Protein AF-0000000074572693 (afdb_homodimer)

Solvent-accessible surface area (backbone atoms only — not comparable to full-atom values): 32765 Å² total; per-residue (Å²): 139,92,77,89,74,85,81,82,82,84,83,79,82,82,81,86,80,88,86,82,85,77,91,84,86,76,85,75,64,89,72,71,73,84,86,83,70,88,78,86,81,87,81,85,82,76,79,76,82,86,74,86,73,78,78,75,75,71,76,77,73,72,67,69,66,72,74,78,80,75,71,59,49,47,59,49,50,49,62,77,44,41,67,58,55,56,52,45,55,68,30,65,36,53,46,24,43,51,68,64,66,49,43,40,68,38,50,36,41,42,51,53,49,50,50,38,50,44,50,56,51,29,54,52,27,46,54,47,32,70,38,88,61,95,58,18,66,59,30,38,55,52,22,54,39,38,46,54,48,39,51,49,52,27,59,67,56,35,32,75,57,53,83,25,57,47,70,53,69,46,52,48,52,44,53,49,51,51,50,47,37,60,74,75,42,63,70,68,50,42,55,39,40,51,45,36,58,16,52,46,47,21,50,47,32,65,68,48,76,61,52,88,84,39,65,55,30,63,62,32,64,30,24,48,67,30,67,37,59,80,71,39,35,68,53,42,37,69,76,43,78,49,72,67,50,46,53,52,40,42,54,41,30,50,53,41,42,50,35,51,38,43,40,46,49,55,40,49,64,55,75,67,80,72,78,50,67,35,57,70,139,86,80,77,87,78,87,88,79,86,84,85,82,80,81,83,76,85,80,79,80,69,85,77,76,94,81,71,77,76,69,59,70,70,68,71,82,85,77,85,79,79,88,78,85,70,80,78,76,79,76,75,72,73,77,73,75,75,71,76,78,73,64,69,67,71,74,78,78,74,70,58,48,46,59,48,50,48,63,76,44,43,67,59,55,55,52,42,56,67,31,66,38,53,46,23,43,49,70,64,66,49,43,41,67,40,51,36,42,43,51,53,49,50,51,38,48,43,50,55,52,30,53,52,28,46,55,46,31,70,40,88,60,95,58,18,67,59,29,40,53,50,21,55,38,39,46,53,48,40,53,49,53,28,58,67,58,35,32,75,58,53,82,24,56,46,71,51,69,48,53,47,51,44,51,49,51,53,50,48,36,61,72,74,42,62,70,69,51,42,56,39,40,51,44,35,59,15,50,47,47,21,52,47,31,64,68,47,76,62,52,89,84,39,64,54,30,63,62,32,66,27,24,50,67,32,64,36,60,80,70,39,34,68,54,41,36,69,74,42,77,49,71,67,52,46,53,52,39,42,53,41,30,50,52,40,42,49,35,51,37,42,39,47,49,53,40,50,64,56,74,68,77,73,79,48,67,36,56,70

InterPro domains:
  IPR016084 Haem oxygenase-like, multi-helical [G3DSA:1.20.910.10] (58-272)
  IPR016084 Haem oxygenase-like, multi-helical [SSF48613] (64-267)
  IPR050967 Thiamine Salvage Pathway TenA [PTHR43198] (64-267)

pLDDT: mean 76.75, std 31.85, range [15.77, 98.91]

Organism: Oryzias latipes (NCBI:txid8090)

Nearest PDB structures (foldseek):
  2a2m-assembly1_A  TM=8.895E-01  e=6.211E-09  Bacteroides thetaiotaomicron VPI-5482
  9fvs-assembly1_A  TM=6.869E-01  e=1.652E-04  Corynebacterium diphtheriae
  9fw4-assembly1_A  TM=6.778E-01  e=2.278E-04  Corynebacterium diphtheriae
  5uc9-assembly2_B  TM=6.889E-01  e=5.447E-04  Homo sapiens
  1wnv-assembly2_B  TM=7.073E-01  e=8.233E-04  Corynebacterium diphtheriae

Radius of gyration: 41.07 Å; Cα contacts (8 Å, |Δi|>4): 512; chains: 2; bounding box: 76×186×116 Å

Foldseek 3Di:
DDDDDDDDDDPCPDPPDDDPDDDDDDDPPPPDDDDDDDDDDDDDDDDDDDDDPPPPPDPPPPPPPPPPPLDFLLVVLCVVCVVLLVVLLPAPLNVCLLVLNHDVVLVVLLLLQVLLLLQLVLVLLVVLCPDDDPCNVLSVVVNVVSVVVSVVSCVVVVHPGSVVPDHDPLSVVLSVLLVCCSPPHDVVLNVLLVSLVLVSQLVSLVPRDDDPVRPCNVSSVVRNPRPCCVSDRVPCSVPQDDPVSSVVSSVSNNVNNVSVSVSSNVSRVPPVPDDPPPPD/DDDDDDDDDDDDPDPPDDCPVPDDPPPDDPVPPPPDDDDDDDDDDDDDPDCPVPPPPPDDPVPVPPPPPLDFLLVVLCVVCVVLLVVLLPAPLNVCLLVLNHDVVLVVLLLLQVLLLLQLVLVLLVVLCPDDDPCNVLSVVVNVVSVVVSVVSCVVVVHPGSVVPDHDPLSVVLSVLLVCCSPPHDVVLNVLLVLLVLVSQLVSLVPRDDDPVRPCNVSSVVRNPRPSCVSDRVPCSVPQDDPVSSVVSSVSNNVNNVSVSVSSNVSRPPPVPDDPPPPD

Structure (mmCIF, N/CA/C/O backbone):
data_AF-0000000074572693-model_v1
#
loop_
_entity.id
_entity.type
_entity.pdbx_description
1 polymer 'Thiaminase-2/PQQC domain-containing protein'
#
loop_
_atom_site.group_PDB
_atom_site.id
_atom_site.type_symbol
_atom_site.label_atom_id
_atom_site.label_alt_id
_atom_site.label_comp_id
_atom_site.label_asym_id
_atom_site.label_entity_id
_atom_site.label_seq_id
_atom_site.pdbx_PDB_ins_code
_atom_site.Cartn_x
_atom_site.Cartn_y
_atom_site.Cartn_z
_atom_site.occupancy
_atom_site.B_iso_or_equiv
_atom_site.auth_seq_id
_atom_site.auth_comp_id
_atom_site.auth_asym_id
_atom_site.auth_atom_id
_atom_site.pdbx_PDB_model_num
ATOM 1 N N . MET A 1 1 ? 17.052 -5.559 -67.498 1 19.87 1 MET A N 1
ATOM 2 C CA . MET A 1 1 ? 17.514 -4.181 -67.643 1 19.87 1 MET A CA 1
ATOM 3 C C . MET A 1 1 ? 17.9 -3.593 -66.29 1 19.87 1 MET A C 1
ATOM 5 O O . MET A 1 1 ? 17.218 -3.822 -65.29 1 19.87 1 MET A O 1
ATOM 9 N N . ALA A 1 2 ? 19.01 -2.764 -66.036 1 23.49 2 ALA A N 1
ATOM 10 C CA . ALA A 1 2 ? 20.087 -2.49 -65.089 1 23.49 2 ALA A CA 1
ATOM 11 C C . ALA A 1 2 ? 19.579 -1.682 -63.899 1 23.49 2 ALA A C 1
ATOM 13 O O . ALA A 1 2 ? 18.458 -1.167 -63.924 1 23.49 2 ALA A O 1
ATOM 14 N N . TRP A 1 3 ? 20.371 -0.604 -63.33 1 21.43 3 TRP A N 1
ATOM 15 C CA . TRP A 1 3 ? 21.227 -0.203 -62.219 1 21.43 3 TRP A CA 1
ATOM 16 C C . TRP A 1 3 ? 20.626 0.979 -61.467 1 21.43 3 TRP A C 1
ATOM 18 O O . TRP A 1 3 ? 21.193 1.446 -60.476 1 21.43 3 TRP A O 1
ATOM 28 N N . HIS A 1 4 ? 19.638 1.711 -61.925 1 22.86 4 HIS A N 1
ATOM 29 C CA . HIS A 1 4 ? 19.823 3.141 -61.701 1 22.86 4 HIS A CA 1
ATOM 30 C C . HIS A 1 4 ? 19.674 3.491 -60.224 1 22.86 4 HIS A C 1
ATOM 32 O O . HIS A 1 4 ? 18.725 3.052 -59.571 1 22.86 4 HIS A O 1
ATOM 38 N N . PHE A 1 5 ? 20.696 4.127 -59.44 1 25.24 5 PHE A N 1
ATOM 39 C CA . PHE A 1 5 ? 21.359 4.478 -58.19 1 25.24 5 PHE A CA 1
ATOM 40 C C . PHE A 1 5 ? 20.629 5.619 -57.492 1 25.24 5 PHE A C 1
ATOM 42 O O . PHE A 1 5 ? 20.923 5.937 -56.338 1 25.24 5 PHE A O 1
ATOM 49 N N . THR A 1 6 ? 19.664 6.335 -58.069 1 24.48 6 THR A N 1
ATOM 50 C CA . THR A 1 6 ? 19.778 7.758 -57.768 1 24.48 6 THR A CA 1
ATOM 51 C C . THR A 1 6 ? 19.583 8.012 -56.276 1 24.48 6 THR A C 1
ATOM 53 O O . THR A 1 6 ? 18.797 7.324 -55.621 1 24.48 6 THR A O 1
ATOM 56 N N . SER A 1 7 ? 20.335 9.007 -55.531 1 23.19 7 SER A N 1
ATOM 57 C CA . SER A 1 7 ? 21.022 9.655 -54.418 1 23.19 7 SER A CA 1
ATOM 58 C C . SER A 1 7 ? 20.063 10.515 -53.602 1 23.19 7 SER A C 1
ATOM 60 O O . SER A 1 7 ? 19.817 11.674 -53.942 1 23.19 7 SER A O 1
ATOM 62 N N . ALA A 1 8 ? 18.809 10.164 -53.368 1 23.42 8 ALA A N 1
ATOM 63 C CA . ALA A 1 8 ? 17.851 11.169 -52.915 1 23.42 8 ALA A CA 1
ATOM 64 C C . ALA A 1 8 ? 18.341 11.862 -51.648 1 23.42 8 ALA A C 1
ATOM 66 O O . ALA A 1 8 ? 19.019 11.249 -50.82 1 23.42 8 ALA A O 1
ATOM 67 N N . LEU A 1 9 ? 18.027 13.124 -51.435 1 24.14 9 LEU A N 1
ATOM 68 C CA . LEU A 1 9 ? 18.218 14.48 -50.931 1 24.14 9 LEU A CA 1
ATOM 69 C C . LEU A 1 9 ? 17.929 14.549 -49.435 1 24.14 9 LEU A C 1
ATOM 71 O O . LEU A 1 9 ? 16.864 14.123 -48.984 1 24.14 9 LEU A O 1
ATOM 75 N N . VAL A 1 10 ? 19.032 14.75 -48.562 1 24.39 10 VAL A N 1
ATOM 76 C CA . VAL A 1 10 ? 19.451 14.973 -47.182 1 24.39 10 VAL A CA 1
ATOM 77 C C . VAL A 1 10 ? 18.704 16.171 -46.602 1 24.39 10 VAL A C 1
ATOM 79 O O . VAL A 1 10 ? 18.857 17.297 -47.081 1 24.39 10 VAL A O 1
ATOM 82 N N . VAL A 1 11 ? 17.452 16.032 -46.107 1 22.57 11 VAL A N 1
ATOM 83 C CA . VAL A 1 11 ? 16.534 17.011 -45.533 1 22.57 11 VAL A CA 1
ATOM 84 C C . VAL A 1 11 ? 17.236 17.791 -44.425 1 22.57 11 VAL A C 1
ATOM 86 O O . VAL A 1 11 ? 17.723 17.204 -43.456 1 22.57 11 VAL A O 1
ATOM 89 N N . LEU A 1 12 ? 17.619 19.096 -44.582 1 21.81 12 LEU A N 1
ATOM 90 C CA . LEU A 1 12 ? 18.331 20.228 -43.999 1 21.81 12 LEU A CA 1
ATOM 91 C C . LEU A 1 12 ? 17.67 20.674 -42.699 1 21.81 12 LEU A C 1
ATOM 93 O O . LEU A 1 12 ? 16.666 21.389 -42.721 1 21.81 12 LEU A O 1
ATOM 97 N N . VAL A 1 13 ? 17.128 19.862 -41.831 1 21.95 13 VAL A N 1
ATOM 98 C CA . VAL A 1 13 ? 16.403 20.425 -40.697 1 21.95 13 VAL A CA 1
ATOM 99 C C . VAL A 1 13 ? 17.316 21.367 -39.915 1 21.95 13 VAL A C 1
ATOM 101 O O . VAL A 1 13 ? 18.34 20.942 -39.375 1 21.95 13 VAL A O 1
ATOM 104 N N . LEU A 1 14 ? 17.272 22.707 -40.05 1 21.26 14 LEU A N 1
ATOM 105 C CA . LEU A 1 14 ? 17.932 23.951 -39.671 1 21.26 14 LEU A CA 1
ATOM 106 C C . LEU A 1 14 ? 17.893 24.149 -38.159 1 21.26 14 LEU A C 1
ATOM 108 O O . LEU A 1 14 ? 16.816 24.172 -37.559 1 21.26 14 LEU A O 1
ATOM 112 N N . MET A 1 15 ? 19.018 23.924 -37.236 1 19.84 15 MET A N 1
ATOM 113 C CA . MET A 1 15 ? 19.592 24.063 -35.9 1 19.84 15 MET A CA 1
ATOM 114 C C . MET A 1 15 ? 19.634 25.527 -35.476 1 19.84 15 MET A C 1
ATOM 116 O O . MET A 1 15 ? 20.511 26.278 -35.907 1 19.84 15 MET A O 1
ATOM 120 N N . GLU A 1 16 ? 18.632 26.403 -35.596 1 22.33 16 GLU A N 1
ATOM 121 C CA . GLU A 1 16 ? 18.926 27.809 -35.335 1 22.33 16 GLU A CA 1
ATOM 122 C C . GLU A 1 16 ? 19.364 28.023 -33.89 1 22.33 16 GLU A C 1
ATOM 124 O O . GLU A 1 16 ? 18.653 27.643 -32.957 1 22.33 16 GLU A O 1
ATOM 129 N N . GLY A 1 17 ? 20.719 28.26 -33.426 1 21.17 17 GLY A N 1
ATOM 130 C CA . GLY A 1 17 ? 21.684 28.547 -32.377 1 21.17 17 GLY A CA 1
ATOM 131 C C . GLY A 1 17 ? 21.456 29.889 -31.708 1 21.17 17 GLY A C 1
ATOM 132 O O . GLY A 1 17 ? 21.593 30.937 -32.343 1 21.17 17 GLY A O 1
ATOM 133 N N . CYS A 1 18 ? 20.499 30.164 -30.787 1 20 18 CYS A N 1
ATOM 134 C CA . CYS A 1 18 ? 20.25 31.421 -30.091 1 20 18 CYS A CA 1
ATOM 135 C C . CYS A 1 18 ? 21.524 31.948 -29.443 1 20 18 CYS A C 1
ATOM 137 O O . CYS A 1 18 ? 22.208 31.217 -28.724 1 20 18 CYS A O 1
ATOM 139 N N . ARG A 1 19 ? 22.057 33.319 -29.656 1 18.67 19 ARG A N 1
ATOM 140 C CA . ARG A 1 19 ? 23.168 34.256 -29.522 1 18.67 19 ARG A CA 1
ATOM 141 C C . ARG A 1 19 ? 23.407 34.615 -28.059 1 18.67 19 ARG A C 1
ATOM 143 O O . ARG A 1 19 ? 22.465 34.934 -27.33 1 18.67 19 ARG A O 1
ATOM 150 N N . PHE A 1 20 ? 24.61 34.428 -27.338 1 20.54 20 PHE A N 1
ATOM 151 C CA . PHE A 1 20 ? 25.428 34.728 -26.168 1 20.54 20 PHE A CA 1
ATOM 152 C C . PHE A 1 20 ? 25.833 36.197 -26.153 1 20.54 20 PHE A C 1
ATOM 154 O O . PHE A 1 20 ? 26.934 36.547 -26.584 1 20.54 20 PHE A O 1
ATOM 161 N N . ALA A 1 21 ? 25.074 37.302 -26.478 1 19.29 21 ALA A N 1
ATOM 162 C CA . ALA A 1 21 ? 25.723 38.61 -26.509 1 19.29 21 ALA A CA 1
ATOM 163 C C . ALA A 1 21 ? 26.289 38.973 -25.139 1 19.29 21 ALA A C 1
ATOM 165 O O . ALA A 1 21 ? 25.584 38.901 -24.13 1 19.29 21 ALA A O 1
ATOM 166 N N . CYS A 1 22 ? 27.67 39.108 -24.887 1 19.71 22 CYS A N 1
ATOM 167 C CA . CYS A 1 22 ? 28.82 39.782 -24.296 1 19.71 22 CYS A CA 1
ATOM 168 C C . CYS A 1 22 ? 28.623 41.293 -24.289 1 19.71 22 CYS A C 1
ATOM 170 O O . CYS A 1 22 ? 28.509 41.913 -25.348 1 19.71 22 CYS A O 1
ATOM 172 N N . CYS A 1 23 ? 28.027 41.889 -23.116 1 19.33 23 CYS A N 1
ATOM 173 C CA . CYS A 1 23 ? 27.841 43.309 -22.837 1 19.33 23 CYS A CA 1
ATOM 174 C C . CYS A 1 23 ? 29.105 44.098 -23.156 1 19.33 23 CYS A C 1
ATOM 176 O O . CYS A 1 23 ? 30.168 43.83 -22.593 1 19.33 23 CYS A O 1
ATOM 178 N N . SER A 1 24 ? 29.261 44.955 -24.166 1 18.07 24 SER A N 1
ATOM 179 C CA . SER A 1 24 ? 30.214 45.736 -24.948 1 18.07 24 SER A CA 1
ATOM 180 C C . SER A 1 24 ? 30.706 46.95 -24.166 1 18.07 24 SER A C 1
ATOM 182 O O . SER A 1 24 ? 30.12 47.317 -23.146 1 18.07 24 SER A O 1
ATOM 184 N N . HIS A 1 25 ? 31.264 48.118 -24.771 1 18.86 25 HIS A N 1
ATOM 185 C CA . HIS A 1 25 ? 32.255 49.179 -24.912 1 18.86 25 HIS A CA 1
ATOM 186 C C . HIS A 1 25 ? 31.841 50.427 -24.139 1 18.86 25 HIS A C 1
ATOM 188 O O . HIS A 1 25 ? 32.682 51.093 -23.531 1 18.86 25 HIS A O 1
ATOM 194 N N . ASP A 1 26 ? 30.686 51.241 -24.323 1 19.82 26 ASP A N 1
ATOM 195 C CA . ASP A 1 26 ? 30.7 52.677 -24.588 1 19.82 26 ASP A CA 1
ATOM 196 C C . ASP A 1 26 ? 30.668 53.476 -23.287 1 19.82 26 ASP A C 1
ATOM 198 O O . ASP A 1 26 ? 30.839 54.696 -23.298 1 19.82 26 ASP A O 1
ATOM 202 N N . CYS A 1 27 ? 30.07 53.267 -22.106 1 20.99 27 CYS A N 1
ATOM 203 C CA . CYS A 1 27 ? 29.605 54.396 -21.309 1 20.99 27 CYS A CA 1
ATOM 204 C C . CYS A 1 27 ? 30.768 55.08 -20.6 1 20.99 27 CYS A C 1
ATOM 206 O O . CYS A 1 27 ? 30.572 55.763 -19.593 1 20.99 27 CYS A O 1
ATOM 208 N N . ILE A 1 28 ? 31.969 54.755 -20.675 1 19.51 28 ILE A N 1
ATOM 209 C CA . ILE A 1 28 ? 32.954 55.349 -19.778 1 19.51 28 ILE A CA 1
ATOM 210 C C . ILE A 1 28 ? 33.13 56.829 -20.112 1 19.51 28 ILE A C 1
ATOM 212 O O . ILE A 1 28 ? 33.239 57.666 -19.213 1 19.51 28 ILE A O 1
ATOM 216 N N . LYS A 1 29 ? 33.404 57.22 -21.385 1 18.67 29 LYS A N 1
ATOM 217 C CA . LYS A 1 29 ? 34.293 58.297 -21.811 1 18.67 29 LYS A CA 1
ATOM 218 C C . LYS A 1 29 ? 33.592 59.65 -21.733 1 18.67 29 LYS A C 1
ATOM 220 O O . LYS A 1 29 ? 34.175 60.678 -22.085 1 18.67 29 LYS A O 1
ATOM 225 N N . ALA A 1 30 ? 32.226 59.678 -21.573 1 18.6 30 ALA A N 1
ATOM 226 C CA . ALA A 1 30 ? 31.728 60.985 -21.996 1 18.6 30 ALA A CA 1
ATOM 227 C C . ALA A 1 30 ? 32.194 62.083 -21.044 1 18.6 30 ALA A C 1
ATOM 229 O O . ALA A 1 30 ? 31.57 62.321 -20.008 1 18.6 30 ALA A O 1
ATOM 230 N N . CYS A 1 31 ? 33.366 61.961 -20.396 1 20.36 31 CYS A N 1
ATOM 231 C CA . CYS A 1 31 ? 34.195 62.925 -19.682 1 20.36 31 CYS A CA 1
ATOM 232 C C . CYS A 1 31 ? 34.26 64.25 -20.432 1 20.36 31 CYS A C 1
ATOM 234 O O . CYS A 1 31 ? 34.374 65.312 -19.817 1 20.36 31 CYS A O 1
ATOM 236 N N . GLU A 1 32 ? 34.813 64.059 -21.62 1 16.97 32 GLU A N 1
ATOM 237 C CA . GLU A 1 32 ? 35.721 65.133 -22.013 1 16.97 32 GLU A CA 1
ATOM 238 C C . GLU A 1 32 ? 34.956 66.416 -22.325 1 16.97 32 GLU A C 1
ATOM 240 O O . GLU A 1 32 ? 35.433 67.515 -22.036 1 16.97 32 GLU A O 1
ATOM 245 N N . ASP A 1 33 ? 34.007 66.234 -23.306 1 16.06 33 ASP A N 1
ATOM 246 C CA . ASP A 1 33 ? 34.184 67.306 -24.28 1 16.06 33 ASP A CA 1
ATOM 247 C C . ASP A 1 33 ? 33.631 68.627 -23.75 1 16.06 33 ASP A C 1
ATOM 249 O O . ASP A 1 33 ? 34.186 69.693 -24.024 1 16.06 33 ASP A O 1
ATOM 253 N N . LEU A 1 34 ? 32.266 68.71 -23.756 1 16.75 34 LEU A N 1
ATOM 254 C CA . LEU A 1 34 ? 31.806 69.787 -24.626 1 16.75 34 LEU A CA 1
ATOM 255 C C . LEU A 1 34 ? 32.08 71.149 -23.997 1 16.75 34 LEU A C 1
ATOM 257 O O . LEU A 1 34 ? 32.041 71.291 -22.773 1 16.75 34 LEU A O 1
ATOM 261 N N . GLN A 1 35 ? 31.535 72.219 -24.715 1 16.29 35 GLN A N 1
ATOM 262 C CA . GLN A 1 35 ? 32.059 73.395 -25.401 1 16.29 35 GLN A CA 1
ATOM 263 C C . GLN A 1 35 ? 32.259 74.555 -24.43 1 16.29 35 GLN A C 1
ATOM 265 O O . GLN A 1 35 ? 31.487 74.718 -23.483 1 16.29 35 GLN A O 1
ATOM 270 N N . ALA A 1 36 ? 33.211 75.393 -24.871 1 16.46 36 ALA A N 1
ATOM 271 C CA . ALA A 1 36 ? 34.055 76.575 -24.713 1 16.46 36 ALA A CA 1
ATOM 272 C C . ALA A 1 36 ? 33.22 77.802 -24.362 1 16.46 36 ALA A C 1
ATOM 274 O O . ALA A 1 36 ? 33.74 78.78 -23.819 1 16.46 36 ALA A O 1
ATOM 275 N N . ALA A 1 37 ? 32.058 77.948 -25.16 1 15.77 37 ALA A N 1
ATOM 276 C CA . ALA A 1 37 ? 32.13 79.308 -25.688 1 15.77 37 ALA A CA 1
ATOM 277 C C . ALA A 1 37 ? 31.801 80.335 -24.608 1 15.77 37 ALA A C 1
ATOM 279 O O . ALA A 1 37 ? 32.563 81.28 -24.389 1 15.77 37 ALA A O 1
ATOM 280 N N . SER A 1 38 ? 30.658 81.103 -24.982 1 17.2 38 SER A N 1
ATOM 281 C CA . SER A 1 38 ? 30.745 82.544 -25.193 1 17.2 38 SER A CA 1
ATOM 282 C C . SER A 1 38 ? 30.666 83.302 -23.871 1 17.2 38 SER A C 1
ATOM 284 O O . SER A 1 38 ? 29.973 82.875 -22.945 1 17.2 38 SER A O 1
ATOM 286 N N . LEU A 1 39 ? 31.288 84.479 -23.996 1 16.81 39 LEU A N 1
ATOM 287 C CA . LEU A 1 39 ? 32.002 85.43 -23.152 1 16.81 39 LEU A CA 1
ATOM 288 C C . LEU A 1 39 ? 31.033 86.193 -22.254 1 16.81 39 LEU A C 1
ATOM 290 O O . LEU A 1 39 ? 31.292 86.366 -21.061 1 16.81 39 LEU A O 1
ATOM 294 N N . PRO A 1 40 ? 30.047 86.964 -22.945 1 17.62 40 PRO A N 1
ATOM 295 C CA . PRO A 1 40 ? 30.37 88.351 -22.599 1 17.62 40 PRO A CA 1
ATOM 296 C C . PRO A 1 40 ? 29.864 88.746 -21.214 1 17.62 40 PRO A C 1
ATOM 298 O O . PRO A 1 40 ? 29.074 88.017 -20.609 1 17.62 40 PRO A O 1
ATOM 301 N N . GLU A 1 41 ? 29.545 90.038 -21.194 1 17.55 41 GLU A N 1
ATOM 302 C CA . GLU A 1 41 ? 29.923 91.163 -20.344 1 17.55 41 GLU A CA 1
ATOM 303 C C . GLU A 1 41 ? 28.946 91.332 -19.184 1 17.55 41 GLU A C 1
ATOM 305 O O . GLU A 1 41 ? 29.357 91.393 -18.023 1 17.55 41 GLU A O 1
ATOM 310 N N . SER A 1 42 ? 27.779 92.115 -19.449 1 17.69 42 SER A N 1
ATOM 311 C CA . SER A 1 42 ? 27.751 93.417 -18.79 1 17.69 42 SER A CA 1
ATOM 312 C C . SER A 1 42 ? 27.048 93.338 -17.439 1 17.69 42 SER A C 1
ATOM 314 O O . SER A 1 42 ? 26.453 92.312 -17.102 1 17.69 42 SER A O 1
ATOM 316 N N . SER A 1 43 ? 26.172 94.399 -17.184 1 17.84 43 SER A N 1
ATOM 317 C CA . SER A 1 43 ? 26.211 95.464 -16.187 1 17.84 43 SER A CA 1
ATOM 318 C C . SER A 1 43 ? 25.287 95.156 -15.013 1 17.84 43 SER A C 1
ATOM 320 O O . SER A 1 43 ? 25.675 95.316 -13.853 1 17.84 43 SER A O 1
ATOM 322 N N . SER A 1 44 ? 23.881 95.2 -15.178 1 18.75 44 SER A N 1
ATOM 323 C CA . SER A 1 44 ? 23.248 96.314 -14.479 1 18.75 44 SER A CA 1
ATOM 324 C C . SER A 1 44 ? 22.871 95.928 -13.052 1 18.75 44 SER A C 1
ATOM 326 O O . SER A 1 44 ? 22.856 94.744 -12.707 1 18.75 44 SER A O 1
ATOM 328 N N . SER A 1 45 ? 21.787 96.765 -12.517 1 20.26 45 SER A N 1
ATOM 329 C CA . SER A 1 45 ? 21.464 97.516 -11.308 1 20.26 45 SER A CA 1
ATOM 330 C C . SER A 1 45 ? 20.73 96.644 -10.295 1 20.26 45 SER A C 1
ATOM 332 O O . SER A 1 45 ? 19.736 95.996 -10.631 1 20.26 45 SER A O 1
ATOM 334 N N . SER A 1 46 ? 21.249 96.453 -9.158 1 18.71 46 SER A N 1
ATOM 335 C CA . SER A 1 46 ? 21.148 95.508 -8.05 1 18.71 46 SER A CA 1
ATOM 336 C C . SER A 1 46 ? 19.95 95.826 -7.161 1 18.71 46 SER A C 1
ATOM 338 O O . SER A 1 46 ? 19.913 95.428 -5.995 1 18.71 46 SER A O 1
ATOM 340 N N . SER A 1 47 ? 18.794 96.29 -7.762 1 19.47 47 SER A N 1
ATOM 341 C CA . SER A 1 47 ? 18.026 96.85 -6.654 1 19.47 47 SER A CA 1
ATOM 342 C C . SER A 1 47 ? 17.675 95.778 -5.628 1 19.47 47 SER A C 1
ATOM 344 O O . SER A 1 47 ? 17.471 94.615 -5.982 1 19.47 47 SER A O 1
ATOM 346 N N . SER A 1 48 ? 17.603 96.163 -4.272 1 17.86 48 SER A N 1
ATOM 347 C CA . SER A 1 48 ? 17.713 95.559 -2.948 1 17.86 48 SER A CA 1
ATOM 348 C C . SER A 1 48 ? 16.392 94.931 -2.515 1 17.86 48 SER A C 1
ATOM 350 O O . SER A 1 48 ? 16.25 94.5 -1.369 1 17.86 48 SER A O 1
ATOM 352 N N . ALA A 1 49 ? 15.289 94.834 -3.354 1 22.25 49 ALA A N 1
ATOM 353 C CA . ALA A 1 49 ? 14.024 94.81 -2.624 1 22.25 49 ALA A CA 1
ATOM 354 C C . ALA A 1 49 ? 14.029 93.723 -1.553 1 22.25 49 ALA A C 1
ATOM 356 O O . ALA A 1 49 ? 14.643 92.669 -1.733 1 22.25 49 ALA A O 1
ATOM 357 N N . SER A 1 50 ? 13.285 94.029 -0.436 1 18.12 50 SER A N 1
ATOM 358 C CA . SER A 1 50 ? 13.097 93.644 0.959 1 18.12 50 SER A CA 1
ATOM 359 C C . SER A 1 50 ? 12.631 92.196 1.075 1 18.12 50 SER A C 1
ATOM 361 O O . SER A 1 50 ? 12.093 91.633 0.12 1 18.12 50 SER A O 1
ATOM 363 N N . ALA A 1 51 ? 12.432 91.782 2.487 1 20.57 51 ALA A N 1
ATOM 364 C CA . ALA A 1 51 ? 12.704 90.764 3.498 1 20.57 51 ALA A CA 1
ATOM 365 C C . ALA A 1 51 ? 11.571 89.745 3.569 1 20.57 51 ALA A C 1
ATOM 367 O O . ALA A 1 51 ? 11.793 88.583 3.919 1 20.57 51 ALA A O 1
ATOM 368 N N . VAL A 1 52 ? 10.204 90.117 3.32 1 27.52 52 VAL A N 1
ATOM 369 C CA . VAL A 1 52 ? 9.301 89.575 4.33 1 27.52 52 VAL A CA 1
ATOM 370 C C . VAL A 1 52 ? 9.186 88.062 4.162 1 27.52 52 VAL A C 1
ATOM 372 O O . VAL A 1 52 ? 8.773 87.578 3.105 1 27.52 52 VAL A O 1
ATOM 375 N N . ILE A 1 53 ? 9.872 87.343 4.951 1 22.12 53 ILE A N 1
ATOM 376 C CA . ILE A 1 53 ? 9.937 85.886 4.978 1 22.12 53 ILE A CA 1
ATOM 377 C C . ILE A 1 53 ? 8.595 85.317 5.434 1 22.12 53 ILE A C 1
ATOM 379 O O . ILE A 1 53 ? 8.12 85.63 6.528 1 22.12 53 ILE A O 1
ATOM 383 N N . CYS A 1 54 ? 7.576 85.087 4.56 1 24.76 54 CYS A N 1
ATOM 384 C CA . CYS A 1 54 ? 6.391 84.287 4.85 1 24.76 54 CYS A CA 1
ATOM 385 C C . CYS A 1 54 ? 6.77 82.977 5.531 1 24.76 54 CYS A C 1
ATOM 387 O O . CYS A 1 54 ? 7.561 82.2 4.995 1 24.76 54 CYS A O 1
ATOM 389 N N . GLY A 1 55 ? 6.831 82.927 6.878 1 23.57 55 GLY A N 1
ATOM 390 C CA . GLY A 1 55 ? 7.001 81.689 7.622 1 23.57 55 GLY A CA 1
ATOM 391 C C . GLY A 1 55 ? 6.072 80.582 7.158 1 23.57 55 GLY A C 1
ATOM 392 O O . GLY A 1 55 ? 4.85 80.736 7.189 1 23.57 55 GLY A O 1
ATOM 393 N N . TRP A 1 56 ? 6.406 79.75 6.198 1 28.46 56 TRP A N 1
ATOM 394 C CA . TRP A 1 56 ? 5.803 78.49 5.776 1 28.46 56 TRP A CA 1
ATOM 395 C C . TRP A 1 56 ? 5.597 77.559 6.966 1 28.46 56 TRP A C 1
ATOM 397 O O . TRP A 1 56 ? 6.56 77.166 7.629 1 28.46 56 TRP A O 1
ATOM 407 N N . GLU A 1 57 ? 4.667 77.871 7.88 1 32.53 57 GLU A N 1
ATOM 408 C CA . GLU A 1 57 ? 4.366 76.829 8.857 1 32.53 57 GLU A CA 1
ATOM 409 C C . GLU A 1 57 ? 4.225 75.466 8.184 1 32.53 57 GLU A C 1
ATOM 411 O O . GLU A 1 57 ? 3.502 75.328 7.195 1 32.53 57 GLU A O 1
ATOM 416 N N . GLU A 1 58 ? 5.22 74.633 8.282 1 33.36 58 GLU A N 1
ATOM 417 C CA . GLU A 1 58 ? 5.207 73.247 7.822 1 33.36 58 GLU A CA 1
ATOM 418 C C . GLU A 1 58 ? 3.946 72.524 8.286 1 33.36 58 GLU A C 1
ATOM 420 O O . GLU A 1 58 ? 3.497 72.712 9.419 1 33.36 58 GLU A O 1
ATOM 425 N N . PRO A 1 59 ? 3.034 72.157 7.379 1 36.17 59 PRO A N 1
ATOM 426 C CA . PRO A 1 59 ? 1.896 71.328 7.784 1 36.17 59 PRO A CA 1
ATOM 427 C C . PRO A 1 59 ? 2.278 70.265 8.811 1 36.17 59 PRO A C 1
ATOM 429 O O . PRO A 1 59 ? 3.434 69.836 8.862 1 36.17 59 PRO A O 1
ATOM 432 N N . ASP A 1 60 ? 1.714 70.297 10.03 1 36.11 60 ASP A N 1
ATOM 433 C CA . ASP A 1 60 ? 1.778 69.233 11.028 1 36.11 60 ASP A CA 1
ATOM 434 C C . ASP A 1 60 ? 1.88 67.862 10.363 1 36.11 60 ASP A C 1
ATOM 436 O O . ASP A 1 60 ? 1.055 67.514 9.516 1 36.11 60 ASP A O 1
ATOM 440 N N . SER A 1 61 ? 3.044 67.378 10.166 1 34.73 61 SER A N 1
ATOM 441 C CA . SER A 1 61 ? 3.28 65.987 9.794 1 34.73 61 SER A CA 1
ATOM 442 C C . SER A 1 61 ? 2.321 65.05 10.521 1 34.73 61 SER A C 1
ATOM 444 O O . SER A 1 61 ? 2.282 65.027 11.753 1 34.73 61 SER A O 1
ATOM 446 N N . TYR A 1 62 ? 1.053 64.91 10.147 1 37.11 62 TYR A N 1
ATOM 447 C CA . TYR A 1 62 ? 0.329 63.713 10.56 1 37.11 62 TYR A CA 1
ATOM 448 C C . TYR A 1 62 ? 1.277 62.532 10.727 1 37.11 62 TYR A C 1
ATOM 450 O O . TYR A 1 62 ? 1.799 62.004 9.743 1 37.11 62 TYR A O 1
ATOM 458 N N . CYS A 1 63 ? 2.198 62.576 11.59 1 34.9 63 CYS A N 1
ATOM 459 C CA . CYS A 1 63 ? 2.835 61.327 11.995 1 34.9 63 CYS A CA 1
ATOM 460 C C . CYS A 1 63 ? 1.887 60.148 11.817 1 34.9 63 CYS A C 1
ATOM 462 O O . CYS A 1 63 ? 0.833 60.091 12.454 1 34.9 63 CYS A O 1
ATOM 464 N N . LYS A 1 64 ? 1.772 59.722 10.638 1 42.29 64 LYS A N 1
ATOM 465 C CA . LYS A 1 64 ? 1.25 58.367 10.481 1 42.29 64 LYS A CA 1
ATOM 466 C C . LYS A 1 64 ? 1.586 57.505 11.694 1 42.29 64 LYS A C 1
ATOM 468 O O . LYS A 1 64 ? 2.757 57.358 12.052 1 42.29 64 LYS A O 1
ATOM 473 N N . LYS A 1 65 ? 0.779 57.615 12.759 1 43.8 65 LYS A N 1
ATOM 474 C CA . LYS A 1 65 ? 0.891 56.579 13.782 1 43.8 65 LYS A CA 1
ATOM 475 C C . LYS A 1 65 ? 1.597 55.342 13.235 1 43.8 65 LYS A C 1
ATOM 477 O O . LYS A 1 65 ? 1.396 54.966 12.078 1 43.8 65 LYS A O 1
ATOM 482 N N . PRO A 1 66 ? 2.715 54.964 13.809 1 44.28 66 PRO A N 1
ATOM 483 C CA . PRO A 1 66 ? 3.334 53.74 13.295 1 44.28 66 PRO A CA 1
ATOM 484 C C . PRO A 1 66 ? 2.315 52.638 13.013 1 44.28 66 PRO A C 1
ATOM 486 O O . PRO A 1 66 ? 1.266 52.58 13.661 1 44.28 66 PRO A O 1
ATOM 489 N N . PRO A 1 67 ? 2.231 52.115 11.811 1 43.28 67 PRO A N 1
ATOM 490 C CA . PRO A 1 67 ? 1.31 51.001 11.574 1 43.28 67 PRO A CA 1
ATOM 491 C C . PRO A 1 67 ? 1.217 50.048 12.764 1 43.28 67 PRO A C 1
ATOM 493 O O . PRO A 1 67 ? 2.204 49.847 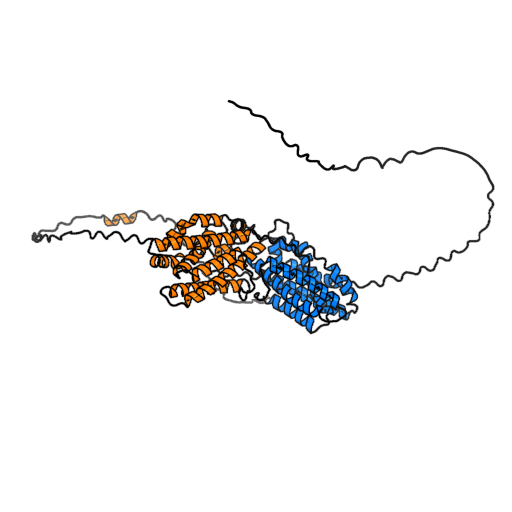13.477 1 43.28 67 PRO A O 1
ATOM 496 N N . ILE A 1 68 ? 0.227 50 13.617 1 46.5 68 ILE A N 1
ATOM 497 C CA . ILE A 1 68 ? -0.026 48.951 14.598 1 46.5 68 ILE A CA 1
ATOM 498 C C . ILE A 1 68 ? 0.677 47.665 14.171 1 46.5 68 ILE A C 1
ATOM 500 O O . ILE A 1 68 ? 0.432 47.15 13.078 1 46.5 68 ILE A O 1
ATOM 504 N N . SER A 1 69 ? 1.938 47.449 14.436 1 52.61 69 SER A N 1
ATOM 505 C CA . SER A 1 69 ? 2.716 46.236 14.207 1 52.61 69 SER A CA 1
ATOM 506 C C . SER A 1 69 ? 1.847 44.989 14.33 1 52.61 69 SER A C 1
ATOM 508 O O . SER A 1 69 ? 1.398 44.645 15.425 1 52.61 69 SER A O 1
ATOM 510 N N . VAL A 1 70 ? 0.947 44.631 13.389 1 69.04 70 VAL A N 1
ATOM 511 C CA . VAL A 1 70 ? 0.076 43.459 13.398 1 69.04 70 VAL A CA 1
ATOM 512 C C . VAL A 1 70 ? 0.901 42.205 13.678 1 69.04 70 VAL A C 1
ATOM 514 O O . VAL A 1 70 ? 1.878 41.928 12.979 1 69.04 70 VAL A O 1
ATOM 517 N N . ARG A 1 71 ? 0.823 41.627 14.916 1 88.89 71 ARG A N 1
ATOM 518 C CA . ARG A 1 71 ? 1.455 40.377 15.326 1 88.89 71 ARG A CA 1
ATOM 519 C C . ARG A 1 71 ? 1.251 39.29 14.276 1 88.89 71 ARG A C 1
ATOM 521 O O . ARG A 1 71 ? 0.139 39.101 13.779 1 88.89 71 ARG A O 1
ATOM 528 N N . ASP A 1 72 ? 2.354 38.717 13.784 1 96.29 72 ASP A N 1
ATOM 529 C CA . ASP A 1 72 ? 2.312 37.644 12.796 1 96.29 72 ASP A CA 1
ATOM 530 C C . ASP A 1 72 ? 2.27 36.276 13.473 1 96.29 72 ASP A C 1
ATOM 532 O O . ASP A 1 72 ? 3.294 35.597 13.578 1 96.29 72 ASP A O 1
ATOM 536 N N . VAL A 1 73 ? 1.169 35.833 13.872 1 97.89 73 VAL A N 1
ATOM 537 C CA . VAL A 1 73 ? 0.95 34.597 14.616 1 97.89 73 VAL A CA 1
ATOM 538 C C . VAL A 1 73 ? 1.354 33.4 13.759 1 97.89 73 VAL A C 1
ATOM 540 O O . VAL A 1 73 ? 1.907 32.422 14.269 1 97.89 73 VAL A O 1
ATOM 543 N N . TYR A 1 74 ? 1.142 33.493 12.489 1 96.9 74 TYR A N 1
ATOM 544 C CA . TYR A 1 74 ? 1.505 32.453 11.534 1 96.9 74 TYR A CA 1
ATOM 545 C C . TYR A 1 74 ? 2.994 32.134 11.614 1 96.9 74 TYR A C 1
ATOM 547 O O . TYR A 1 74 ? 3.378 30.973 11.772 1 96.9 74 TYR A O 1
ATOM 555 N N . GLU A 1 75 ? 3.87 33.09 11.54 1 97.09 75 GLU A N 1
ATOM 556 C CA . GLU A 1 75 ? 5.316 32.894 11.586 1 97.09 75 GLU A CA 1
ATOM 557 C C . GLU A 1 75 ? 5.779 32.523 12.992 1 97.09 75 GLU A C 1
ATOM 559 O O . GLU A 1 75 ? 6.722 31.747 13.156 1 97.09 75 GLU A O 1
ATOM 564 N N . GLU A 1 76 ? 5.1 33.117 13.938 1 98.02 76 GLU A N 1
ATOM 565 C CA . GLU A 1 76 ? 5.469 32.863 15.327 1 98.02 76 GLU A CA 1
ATOM 566 C C . GLU A 1 76 ? 5.28 31.392 15.688 1 98.02 76 GLU A C 1
ATOM 568 O O . GLU A 1 76 ? 6.147 30.787 16.323 1 98.02 76 GLU A O 1
ATOM 573 N N . LEU A 1 77 ? 4.207 30.786 15.33 1 98.21 77 LEU A N 1
ATOM 574 C CA . LEU A 1 77 ? 3.945 29.38 15.617 1 98.21 77 LEU A CA 1
ATOM 575 C C . LEU A 1 77 ? 5.011 28.489 14.989 1 98.21 77 LEU A C 1
ATOM 577 O O . LEU A 1 77 ? 5.51 27.562 15.632 1 98.21 77 LEU A O 1
ATOM 581 N N . TRP A 1 78 ? 5.394 28.794 13.752 1 97.85 78 TRP A N 1
ATOM 582 C CA . TRP A 1 78 ? 6.414 28.018 13.055 1 97.85 78 TRP A CA 1
ATOM 583 C C . TRP A 1 78 ? 7.774 28.179 13.727 1 97.85 78 TRP A C 1
ATOM 585 O O . TRP A 1 78 ? 8.437 27.189 14.046 1 97.85 78 TRP A O 1
ATOM 595 N N . ASN A 1 79 ? 8.159 29.39 13.996 1 98.2 79 ASN A N 1
ATOM 596 C CA . ASN A 1 79 ? 9.48 29.677 14.546 1 98.2 79 ASN A CA 1
ATOM 597 C C . ASN A 1 79 ? 9.64 29.102 15.95 1 98.2 79 ASN A C 1
ATOM 599 O O . ASN A 1 79 ? 10.723 28.643 16.318 1 98.2 79 ASN A O 1
ATOM 603 N N . ASN A 1 80 ? 8.54 29.173 16.684 1 98.29 80 ASN A N 1
ATOM 604 C CA . ASN A 1 80 ? 8.564 28.632 18.039 1 98.29 80 ASN A CA 1
ATOM 605 C C . ASN A 1 80 ? 8.791 27.123 18.037 1 98.29 80 ASN A C 1
ATOM 607 O O . ASN A 1 80 ? 9.195 26.55 19.05 1 98.29 80 ASN A O 1
ATOM 611 N N . ASN A 1 81 ? 8.506 26.446 16.898 1 98.49 81 ASN A N 1
ATOM 612 C CA . ASN A 1 81 ? 8.567 24.99 16.84 1 98.49 81 ASN A CA 1
ATOM 613 C C . ASN A 1 81 ? 9.534 24.512 15.76 1 98.49 81 ASN A C 1
ATOM 615 O O . ASN A 1 81 ? 9.51 23.342 15.373 1 98.49 81 ASN A O 1
ATOM 619 N N . LEU A 1 82 ? 10.392 25.383 15.244 1 98.47 82 LEU A N 1
ATOM 620 C CA . LEU A 1 82 ? 11.316 25.087 14.154 1 98.47 82 LEU A CA 1
ATOM 621 C C . LEU A 1 82 ? 12.308 24.003 14.562 1 98.47 82 LEU A C 1
ATOM 623 O O . LEU A 1 82 ? 12.71 23.181 13.735 1 98.47 82 LEU A O 1
ATOM 627 N N . ASN A 1 83 ? 12.69 23.949 15.819 1 98.6 83 ASN A N 1
ATOM 628 C CA . ASN A 1 83 ? 13.621 22.932 16.294 1 98.6 83 ASN A CA 1
ATOM 629 C C . ASN A 1 83 ? 13.045 21.528 16.139 1 98.6 83 ASN A C 1
ATOM 631 O O . ASN A 1 83 ? 13.773 20.583 15.83 1 98.6 83 ASN A O 1
ATOM 635 N N . ILE A 1 84 ? 11.761 21.347 16.395 1 98.79 84 ILE A N 1
ATOM 636 C CA . ILE A 1 84 ? 11.107 20.054 16.225 1 98.79 84 ILE A CA 1
ATOM 637 C C . ILE A 1 84 ? 11.149 19.644 14.755 1 98.79 84 ILE A C 1
ATOM 639 O O . ILE A 1 84 ? 11.444 18.49 14.434 1 98.79 84 ILE A O 1
ATOM 643 N N . ALA A 1 85 ? 10.889 20.617 13.864 1 98.47 85 ALA A N 1
ATOM 644 C CA . ALA A 1 85 ? 10.953 20.352 12.429 1 98.47 85 ALA A CA 1
ATOM 645 C C . ALA A 1 85 ? 12.342 19.868 12.022 1 98.47 85 ALA A C 1
ATOM 647 O O . ALA A 1 85 ? 12.472 18.914 11.252 1 98.47 85 ALA A O 1
ATOM 648 N N . LYS A 1 86 ? 13.353 20.489 12.562 1 98.63 86 LYS A N 1
ATOM 649 C CA . LYS A 1 86 ? 14.731 20.11 12.26 1 98.63 86 LYS A CA 1
ATOM 650 C C . LYS A 1 86 ? 15.052 18.723 12.81 1 98.63 86 LYS A C 1
ATOM 652 O O . LYS A 1 86 ? 15.77 17.949 12.174 1 98.63 86 LYS A O 1
ATOM 657 N N . ASP A 1 87 ? 14.526 18.423 13.965 1 98.74 87 ASP A N 1
ATOM 658 C CA . ASP A 1 87 ? 14.713 17.091 14.533 1 98.74 87 ASP A CA 1
ATOM 659 C C . ASP A 1 87 ? 14.072 16.023 13.649 1 98.74 87 ASP A C 1
ATOM 661 O O . ASP A 1 87 ? 14.647 14.952 13.445 1 98.74 87 ASP A O 1
ATOM 665 N N . ILE A 1 88 ? 12.883 16.307 13.157 1 98.74 88 ILE A N 1
ATOM 666 C CA . ILE A 1 88 ? 12.167 15.373 12.294 1 98.74 88 ILE A CA 1
ATOM 667 C C . ILE A 1 88 ? 12.98 15.113 11.028 1 98.74 88 ILE A C 1
ATOM 669 O O . ILE A 1 88 ? 13.08 13.972 10.57 1 98.74 88 ILE A O 1
ATOM 673 N N . LEU A 1 89 ? 13.611 16.181 10.5 1 98.48 89 LEU A N 1
ATOM 674 C CA . LEU A 1 89 ? 14.437 16.084 9.301 1 98.48 89 LEU A CA 1
ATOM 675 C C . LEU A 1 89 ? 15.546 15.054 9.487 1 98.48 89 LEU A C 1
ATOM 677 O O . LEU A 1 89 ? 15.954 14.395 8.527 1 98.48 89 LEU A O 1
ATOM 681 N N . ASN A 1 90 ? 15.955 14.803 10.736 1 97.97 90 ASN A N 1
ATOM 682 C CA . ASN A 1 90 ? 17.117 13.965 11.009 1 97.97 90 ASN A CA 1
ATOM 683 C C . ASN A 1 90 ? 16.706 12.551 11.409 1 97.97 90 ASN A C 1
ATOM 685 O O . ASN A 1 90 ? 17.556 11.726 11.75 1 97.97 90 ASN A O 1
ATOM 689 N N . LEU A 1 91 ? 15.409 12.229 11.359 1 98.32 91 LEU A N 1
ATOM 690 C CA . LEU A 1 91 ? 14.956 10.883 11.69 1 98.32 91 LEU A CA 1
ATOM 691 C C . LEU A 1 91 ? 15.415 9.88 10.636 1 98.32 91 LEU A C 1
ATOM 693 O O . LEU A 1 91 ? 15.522 10.219 9.456 1 98.32 91 LEU A O 1
ATOM 697 N N . PRO A 1 92 ? 15.636 8.65 11.021 1 97.36 92 PRO A N 1
ATOM 698 C CA . PRO A 1 92 ? 16.183 7.628 10.125 1 97.36 92 PRO A CA 1
ATOM 699 C C . PRO A 1 92 ? 15.342 7.436 8.865 1 97.36 92 PRO A C 1
ATOM 701 O O . PRO A 1 92 ? 15.888 7.207 7.783 1 97.36 92 PRO A O 1
ATOM 704 N N . PHE A 1 93 ? 14.095 7.549 8.969 1 98 93 PHE A N 1
ATOM 705 C CA . PHE A 1 93 ? 13.235 7.365 7.806 1 98 93 PHE A CA 1
ATOM 706 C C . PHE A 1 93 ? 13.607 8.342 6.697 1 98 93 PHE A C 1
ATOM 708 O O . PHE A 1 93 ? 13.857 7.934 5.561 1 98 93 PHE A O 1
ATOM 715 N N . LEU A 1 94 ? 13.682 9.645 7.045 1 98.44 94 LEU A N 1
ATOM 716 C CA . LEU A 1 94 ? 13.962 10.688 6.064 1 98.44 94 LEU A CA 1
ATOM 717 C C . LEU A 1 94 ? 15.413 10.622 5.6 1 98.44 94 LEU A C 1
ATOM 719 O O . LEU A 1 94 ? 15.699 10.808 4.415 1 98.44 94 LEU A O 1
ATOM 723 N N . GLN A 1 95 ? 16.303 10.277 6.508 1 98.09 95 GLN A N 1
ATOM 724 C CA . GLN A 1 95 ? 17.712 10.163 6.144 1 98.09 95 GLN A CA 1
ATOM 725 C C . GLN A 1 95 ? 17.943 8.983 5.205 1 98.09 95 GLN A C 1
ATOM 727 O O . GLN A 1 95 ? 18.717 9.085 4.251 1 98.09 95 GLN A O 1
ATOM 732 N N . ASN A 1 96 ? 17.247 7.875 5.464 1 97.19 96 ASN A N 1
ATOM 733 C CA . ASN A 1 96 ? 17.365 6.712 4.591 1 97.19 96 ASN A CA 1
ATOM 734 C C . ASN A 1 96 ? 16.73 6.968 3.227 1 97.19 96 ASN A C 1
ATOM 736 O O . ASN A 1 96 ? 17.2 6.452 2.212 1 97.19 96 ASN A O 1
ATOM 740 N N . MET A 1 97 ? 15.696 7.748 3.237 1 97.3 97 MET A N 1
ATOM 741 C CA . MET A 1 97 ? 15.109 8.158 1.964 1 97.3 97 MET A CA 1
ATOM 742 C C . MET A 1 97 ? 16.097 8.986 1.15 1 97.3 97 MET A C 1
ATOM 744 O O . MET A 1 97 ? 16.286 8.739 -0.042 1 97.3 97 MET A O 1
ATOM 748 N N . GLU A 1 98 ? 16.709 9.939 1.794 1 98.09 98 GLU A N 1
ATOM 749 C CA . GLU A 1 98 ? 17.684 10.813 1.148 1 98.09 98 GLU A CA 1
ATOM 750 C C . GLU A 1 98 ? 18.854 10.011 0.584 1 98.09 98 GLU A C 1
ATOM 752 O O . GLU A 1 98 ? 19.307 10.268 -0.533 1 98.09 98 GLU A O 1
ATOM 757 N N . LYS A 1 99 ? 19.273 8.976 1.313 1 97.18 99 LYS A N 1
ATOM 758 C CA . LYS A 1 99 ? 20.432 8.172 0.94 1 97.18 99 LYS A CA 1
ATOM 759 C C . LYS A 1 99 ? 20.03 7.02 0.023 1 97.18 99 LYS A C 1
ATOM 761 O O . LYS A 1 99 ? 20.881 6.245 -0.418 1 97.18 99 LYS A O 1
ATOM 766 N N . GLN A 1 100 ? 18.729 6.881 -0.205 1 95.43 100 GLN A N 1
ATOM 767 C CA . GLN A 1 100 ? 18.187 5.828 -1.058 1 95.43 100 GLN A CA 1
ATOM 768 C C . GLN A 1 100 ? 18.476 4.447 -0.477 1 95.43 100 GLN A C 1
ATOM 770 O O . GLN A 1 100 ? 18.841 3.524 -1.208 1 95.43 100 GLN A O 1
ATOM 775 N N . THR A 1 101 ? 18.393 4.393 0.861 1 95.21 101 THR A N 1
ATOM 776 C CA . THR A 1 101 ? 18.589 3.121 1.547 1 95.21 101 THR A CA 1
ATOM 777 C C . THR A 1 101 ? 17.316 2.698 2.275 1 95.21 101 THR A C 1
ATOM 779 O O . THR A 1 101 ? 17.279 1.641 2.909 1 95.21 101 THR A O 1
ATOM 782 N N . LEU A 1 102 ? 16.267 3.491 2.123 1 96.29 102 LEU A N 1
ATOM 783 C CA . LEU A 1 102 ? 14.991 3.152 2.743 1 96.29 102 LEU A CA 1
ATOM 784 C C . LEU A 1 102 ? 14.347 1.959 2.045 1 96.29 102 LEU A C 1
ATOM 786 O O . LEU A 1 102 ? 14.21 1.951 0.819 1 96.29 102 LEU A O 1
ATOM 790 N N . SER A 1 103 ? 13.968 1.031 2.827 1 94.11 103 SER A N 1
ATOM 791 C CA . SER A 1 103 ? 13.277 -0.15 2.32 1 94.11 103 SER A CA 1
ATOM 792 C C . SER A 1 103 ? 11.982 0.229 1.61 1 94.11 103 SER A C 1
ATOM 794 O O . SER A 1 103 ? 11.176 0.994 2.145 1 94.11 103 SER A O 1
ATOM 796 N N . PRO A 1 104 ? 11.739 -0.366 0.415 1 95.01 104 PRO A N 1
ATOM 797 C CA . PRO A 1 104 ? 10.469 -0.081 -0.257 1 95.01 104 PRO A CA 1
ATOM 798 C C . PRO A 1 104 ? 9.259 -0.562 0.54 1 95.01 104 PRO A C 1
ATOM 800 O O . PRO A 1 104 ? 8.184 0.039 0.461 1 95.01 104 PRO A O 1
ATOM 803 N N . ASP A 1 105 ? 9.396 -1.625 1.322 1 94.76 105 ASP A N 1
ATOM 804 C CA . ASP A 1 105 ? 8.305 -2.094 2.172 1 94.76 105 ASP A CA 1
ATOM 805 C C . ASP A 1 105 ? 7.966 -1.065 3.248 1 94.76 105 ASP A C 1
ATOM 807 O O . ASP A 1 105 ? 6.791 -0.821 3.532 1 94.76 105 ASP A O 1
ATOM 811 N N . VAL A 1 106 ? 9.004 -0.546 3.821 1 95.67 106 VAL A N 1
ATOM 812 C CA . VAL A 1 106 ? 8.823 0.488 4.835 1 95.67 106 VAL A CA 1
ATOM 813 C C . VAL A 1 106 ? 8.137 1.704 4.216 1 95.67 106 VAL A C 1
ATOM 815 O O . VAL A 1 106 ? 7.194 2.252 4.792 1 95.67 106 VAL A O 1
ATOM 818 N N . TYR A 1 107 ? 8.621 2.089 2.998 1 96.65 107 TYR A N 1
ATOM 819 C CA . TYR A 1 107 ? 8.018 3.211 2.287 1 96.65 107 TYR A CA 1
ATOM 820 C C . TYR A 1 107 ? 6.559 2.926 1.955 1 96.65 107 TYR A C 1
ATOM 822 O O . TYR A 1 107 ? 5.703 3.804 2.088 1 96.65 107 TYR A O 1
ATOM 830 N N . SER A 1 108 ? 6.261 1.716 1.557 1 95.66 108 SER A N 1
ATOM 831 C CA . SER A 1 108 ? 4.894 1.324 1.232 1 95.66 108 SER A CA 1
ATOM 832 C C . SER A 1 108 ? 3.978 1.457 2.444 1 95.66 108 SER A C 1
ATOM 834 O O . SER A 1 108 ? 2.874 1.995 2.339 1 95.66 108 SER A O 1
ATOM 836 N N . ASN A 1 109 ? 4.418 1.009 3.556 1 96.06 109 ASN A N 1
ATOM 837 C CA . ASN A 1 109 ? 3.632 1.112 4.781 1 96.06 109 ASN A CA 1
ATOM 838 C C . ASN A 1 109 ? 3.42 2.566 5.191 1 96.06 109 ASN A C 1
ATOM 840 O O . ASN A 1 109 ? 2.323 2.945 5.605 1 96.06 109 ASN A O 1
ATOM 844 N N . PHE A 1 110 ? 4.49 3.307 5.038 1 97.49 110 PHE A N 1
ATOM 845 C CA . PHE A 1 110 ? 4.414 4.735 5.326 1 97.49 110 PHE A CA 1
ATOM 846 C C . PHE A 1 110 ? 3.332 5.4 4.484 1 97.49 110 PHE A C 1
ATOM 848 O O . PHE A 1 110 ? 2.498 6.141 5.009 1 97.49 110 PHE A O 1
ATOM 855 N N . MET A 1 111 ? 3.293 5.083 3.226 1 97.28 111 MET A N 1
ATOM 856 C CA . MET A 1 111 ? 2.33 5.696 2.315 1 97.28 111 MET A CA 1
ATOM 857 C C . MET A 1 111 ? 0.907 5.263 2.655 1 97.28 111 MET A C 1
ATOM 859 O O . MET A 1 111 ? -0.017 6.078 2.627 1 97.28 111 MET A O 1
ATOM 863 N N . MET A 1 112 ? 0.705 4.035 3.018 1 97.63 112 MET A N 1
ATOM 864 C CA . MET A 1 112 ? -0.618 3.549 3.399 1 97.63 112 MET A CA 1
ATOM 865 C C . MET A 1 112 ? -1.129 4.278 4.638 1 97.63 112 MET A C 1
ATOM 867 O O . MET A 1 112 ? -2.297 4.665 4.697 1 97.63 112 MET A O 1
ATOM 871 N N . GLN A 1 113 ? -0.249 4.495 5.552 1 98.32 113 GLN A N 1
ATOM 872 C CA . GLN A 1 113 ? -0.628 5.19 6.777 1 98.32 113 GLN A CA 1
ATOM 873 C C . GLN A 1 113 ? -0.947 6.656 6.502 1 98.32 113 GLN A C 1
ATOM 875 O O . GLN A 1 113 ? -1.851 7.226 7.116 1 98.32 113 GLN A O 1
ATOM 880 N N . ASP A 1 114 ? -0.197 7.212 5.603 1 97.67 114 ASP A N 1
ATOM 881 C CA . ASP A 1 114 ? -0.47 8.59 5.209 1 97.67 114 ASP A CA 1
ATOM 882 C C . ASP A 1 114 ? -1.831 8.707 4.526 1 97.67 114 ASP A C 1
ATOM 884 O O . ASP A 1 114 ? -2.569 9.665 4.761 1 97.67 114 ASP A O 1
ATOM 888 N N . ILE A 1 115 ? -2.186 7.753 3.685 1 98.2 115 ILE A N 1
ATOM 889 C CA . ILE A 1 115 ? -3.48 7.718 3.012 1 98.2 115 ILE A CA 1
ATOM 890 C C . ILE A 1 115 ? -4.596 7.578 4.045 1 98.2 115 ILE A C 1
ATOM 892 O O . ILE A 1 115 ? -5.63 8.243 3.945 1 98.2 115 ILE A O 1
ATOM 896 N N . TYR A 1 116 ? -4.366 6.742 5.033 1 98.7 116 TYR A N 1
ATOM 897 C CA . TYR A 1 116 ? -5.332 6.597 6.116 1 98.7 116 TYR A CA 1
ATOM 898 C C . TYR A 1 116 ? -5.545 7.923 6.838 1 98.7 116 TYR A C 1
ATOM 900 O O . TYR A 1 116 ? -6.684 8.329 7.08 1 98.7 116 TYR A O 1
ATOM 908 N N . TYR A 1 117 ? -4.458 8.569 7.165 1 98.58 117 TYR A N 1
ATOM 909 C CA . TYR A 1 117 ? -4.517 9.889 7.784 1 98.58 117 TYR A CA 1
ATOM 910 C C . TYR A 1 117 ? -5.355 10.847 6.946 1 98.58 117 TYR A C 1
ATOM 912 O O . TYR A 1 117 ? -6.245 11.522 7.468 1 98.58 117 TYR A O 1
ATOM 920 N N . ALA A 1 118 ? -5.053 10.938 5.665 1 98.31 118 ALA A N 1
ATOM 921 C CA . ALA A 1 118 ? -5.773 11.834 4.763 1 98.31 118 ALA A CA 1
ATOM 922 C C . ALA A 1 118 ? -7.271 11.542 4.779 1 98.31 118 ALA A C 1
ATOM 924 O O . ALA A 1 118 ? -8.089 12.464 4.798 1 98.31 118 ALA A O 1
ATOM 925 N N . GLY A 1 119 ? -7.6 10.266 4.8 1 98.74 119 GLY A N 1
ATOM 926 C CA . GLY A 1 119 ? -9.005 9.893 4.853 1 98.74 119 GLY A CA 1
ATOM 927 C C . GLY A 1 119 ? -9.699 10.358 6.12 1 98.74 119 GLY A C 1
ATOM 928 O O . GLY A 1 119 ? -10.788 10.932 6.062 1 98.74 119 GLY A O 1
ATOM 929 N N . GLN A 1 120 ? -9.055 10.138 7.244 1 98.82 120 GLN A N 1
ATOM 930 C CA . GLN A 1 120 ? -9.659 10.474 8.529 1 98.82 120 GLN A CA 1
ATOM 931 C C . GLN A 1 120 ? -9.813 11.984 8.686 1 98.82 120 GLN A C 1
ATOM 933 O O . GLN A 1 120 ? -10.861 12.465 9.121 1 98.82 120 GLN A O 1
ATOM 938 N N . VAL A 1 121 ? -8.817 12.733 8.274 1 98.66 121 VAL A N 1
ATOM 939 C CA . VAL A 1 121 ? -8.852 14.185 8.417 1 98.66 121 VAL A CA 1
ATOM 940 C C . VAL A 1 121 ? -9.873 14.776 7.448 1 98.66 121 VAL A C 1
ATOM 942 O O . VAL A 1 121 ? -10.592 15.717 7.791 1 98.66 121 VAL A O 1
ATOM 945 N N . THR A 1 122 ? -9.984 14.241 6.253 1 98.6 122 THR A N 1
ATOM 946 C CA . THR A 1 122 ? -10.991 14.684 5.295 1 98.6 122 THR A CA 1
ATOM 947 C C . THR A 1 122 ? -12.393 14.545 5.882 1 98.6 122 THR A C 1
ATOM 949 O O . THR A 1 122 ? -13.219 15.45 5.749 1 98.6 122 THR A O 1
ATOM 952 N N . ASN A 1 123 ? -12.623 13.459 6.55 1 98.68 123 ASN A N 1
ATOM 953 C CA . ASN A 1 123 ? -13.924 13.234 7.169 1 98.68 123 ASN A CA 1
ATOM 954 C C . ASN A 1 123 ? -14.22 14.273 8.247 1 98.68 123 ASN A C 1
ATOM 956 O O . ASN A 1 123 ? -15.35 14.751 8.36 1 98.68 123 ASN A O 1
ATOM 960 N N . MET A 1 124 ? -13.269 14.588 9.005 1 98.71 124 MET A N 1
ATOM 961 C CA . MET A 1 124 ? -13.456 15.591 10.049 1 98.71 124 MET A CA 1
ATOM 962 C C . MET A 1 124 ? -13.68 16.972 9.443 1 98.71 124 MET A C 1
ATOM 964 O O . MET A 1 124 ? -14.534 17.728 9.909 1 98.71 124 MET A O 1
ATOM 968 N N . LEU A 1 125 ? -12.928 17.24 8.387 1 98.61 125 LEU A N 1
ATOM 969 C CA . LEU A 1 125 ? -13.084 18.512 7.691 1 98.61 125 LEU A CA 1
ATOM 970 C C . LEU A 1 125 ? -14.468 18.621 7.06 1 98.61 125 LEU A C 1
ATOM 972 O O . LEU A 1 125 ? -15.045 19.709 7.004 1 98.61 125 LEU A O 1
ATOM 976 N N . LYS A 1 126 ? -14.968 17.542 6.565 1 98.72 126 LYS A N 1
ATOM 977 C CA . LYS A 1 126 ? -16.327 17.544 6.031 1 98.72 126 LYS A CA 1
ATOM 978 C C . LYS A 1 126 ? -17.332 17.993 7.088 1 98.72 126 LYS A C 1
ATOM 980 O O . LYS A 1 126 ? -18.156 18.873 6.834 1 98.72 126 LYS A O 1
ATOM 985 N N . LYS A 1 127 ? -17.195 17.425 8.232 1 98.38 127 LYS A N 1
ATOM 986 C CA . LYS A 1 127 ? -18.097 17.777 9.325 1 98.38 127 LYS A CA 1
ATOM 987 C C . LYS A 1 127 ? -17.98 19.257 9.678 1 98.38 127 LYS A C 1
ATOM 989 O O . LYS A 1 127 ? -18.991 19.946 9.828 1 98.38 127 LYS A O 1
ATOM 994 N N . LEU A 1 128 ? -16.785 19.761 9.766 1 98.28 128 LEU A N 1
ATOM 995 C CA . LEU A 1 128 ? -16.55 21.158 10.116 1 98.28 128 LEU A CA 1
ATOM 996 C C . LEU A 1 128 ? -17.054 22.085 9.015 1 98.28 128 LEU A C 1
ATOM 998 O O . LEU A 1 128 ? -17.558 23.175 9.299 1 98.28 128 LEU A O 1
ATOM 1002 N N . SER A 1 129 ? -16.924 21.636 7.8 1 98.16 129 SER A N 1
ATOM 1003 C CA . SER A 1 129 ? -17.347 22.437 6.656 1 98.16 129 SER A CA 1
ATOM 1004 C C . SER A 1 129 ? -18.862 22.612 6.632 1 98.16 129 SER A C 1
ATOM 1006 O O . SER A 1 129 ? -19.372 23.573 6.053 1 98.16 129 SER A O 1
ATOM 1008 N N . GLU A 1 130 ? -19.537 21.713 7.218 1 97.65 130 GLU A N 1
ATOM 1009 C CA . GLU A 1 130 ? -20.996 21.733 7.246 1 97.65 130 GLU A CA 1
ATOM 1010 C C . GLU A 1 130 ? -21.516 22.419 8.506 1 97.65 130 GLU A C 1
ATOM 1012 O O . GLU A 1 130 ? -22.721 22.629 8.653 1 97.65 130 GLU A O 1
ATOM 1017 N N . THR A 1 131 ? -20.659 22.751 9.407 1 94.97 131 THR A N 1
ATOM 1018 C CA . THR A 1 131 ? -21.031 23.451 10.631 1 94.97 131 THR A CA 1
ATOM 1019 C C . THR A 1 131 ? -21.082 24.958 10.398 1 94.97 131 THR A C 1
ATOM 1021 O O . THR A 1 131 ? -20.076 25.569 10.031 1 94.97 131 THR A O 1
ATOM 1024 N N . PRO A 1 132 ? -22.263 25.553 10.593 1 94.66 132 PRO A N 1
ATOM 1025 C CA . PRO A 1 132 ? -22.357 26.999 10.383 1 94.66 132 PRO A CA 1
ATOM 1026 C C . PRO A 1 132 ? -21.489 27.794 11.356 1 94.66 132 PRO A C 1
ATOM 1028 O O . PRO A 1 132 ? -21.341 27.405 12.518 1 94.66 132 PRO A O 1
ATOM 1031 N N . GLY A 1 133 ? -20.863 28.855 10.874 1 94.12 133 GLY A N 1
ATOM 1032 C CA . GLY A 1 133 ? -20.046 29.719 11.711 1 94.12 133 GLY A CA 1
ATOM 1033 C C . GLY A 1 133 ? -19.097 30.596 10.916 1 94.12 133 GLY A C 1
ATOM 1034 O O . GLY A 1 133 ? -19.042 30.506 9.688 1 94.12 133 GLY A O 1
ATOM 1035 N N . GLU A 1 134 ? -18.421 31.42 11.609 1 95.53 134 GLU A N 1
ATOM 1036 C CA . GLU A 1 134 ? -17.533 32.408 11.003 1 95.53 134 GLU A CA 1
ATOM 1037 C C . GLU A 1 134 ? -16.406 31.733 10.226 1 95.53 134 GLU A C 1
ATOM 1039 O O . GLU A 1 134 ? -15.885 32.298 9.261 1 95.53 134 GLU A O 1
ATOM 1044 N N . LEU A 1 135 ? -16.119 30.502 10.63 1 97.55 135 LEU A N 1
ATOM 1045 C CA . LEU A 1 135 ? -14.959 29.847 10.036 1 97.55 135 LEU A CA 1
ATOM 1046 C C . LEU A 1 135 ? -15.387 28.842 8.971 1 97.55 135 LEU A C 1
ATOM 1048 O O . LEU A 1 135 ? -14.55 28.135 8.406 1 97.55 135 LEU A O 1
ATOM 1052 N N . GLN A 1 136 ? -16.617 28.779 8.648 1 97.79 136 GLN A N 1
ATOM 1053 C CA . GLN A 1 136 ? -17.178 27.765 7.761 1 97.79 136 GLN A CA 1
ATOM 1054 C C . GLN A 1 136 ? -16.494 27.788 6.397 1 97.79 136 GLN A C 1
ATOM 1056 O O . GLN A 1 136 ? -16.183 26.736 5.835 1 97.79 136 GLN A O 1
ATOM 1061 N N . ASP A 1 137 ? -16.24 28.98 5.857 1 97.2 137 ASP A N 1
ATOM 1062 C CA . ASP A 1 137 ? -15.627 29.096 4.537 1 97.2 137 ASP A CA 1
ATOM 1063 C C . ASP A 1 137 ? -14.215 28.516 4.535 1 97.2 137 ASP A C 1
ATOM 1065 O O . ASP A 1 137 ? -13.796 27.891 3.559 1 97.2 137 ASP A O 1
ATOM 1069 N N . PHE A 1 138 ? -13.524 28.723 5.588 1 96.82 138 PHE A N 1
ATOM 1070 C CA . PHE A 1 138 ? -12.187 28.154 5.707 1 96.82 138 PHE A CA 1
ATOM 1071 C C . PHE A 1 138 ? -12.24 26.632 5.657 1 96.82 138 PHE A C 1
ATOM 1073 O O . PHE A 1 138 ? -11.517 26.005 4.88 1 96.82 138 PHE A O 1
ATOM 1080 N N . PHE A 1 139 ? -13.148 26.051 6.402 1 97.98 139 PHE A N 1
ATOM 1081 C CA . PHE A 1 139 ? -13.21 24.597 6.503 1 97.98 139 PHE A CA 1
ATOM 1082 C C . PHE A 1 139 ? -13.752 23.988 5.215 1 97.98 139 PHE A C 1
ATOM 1084 O O . PHE A 1 139 ? -13.354 22.888 4.827 1 97.98 139 PHE A O 1
ATOM 1091 N N . LYS A 1 140 ? -14.621 24.684 4.514 1 98.11 140 LYS A N 1
ATOM 1092 C CA . LYS A 1 140 ? -15.068 24.232 3.2 1 98.11 140 LYS A CA 1
ATOM 1093 C C . LYS A 1 140 ? -13.903 24.166 2.216 1 98.11 140 LYS A C 1
ATOM 1095 O O . LYS A 1 140 ? -13.761 23.189 1.478 1 98.11 140 LYS A O 1
ATOM 1100 N N . ASN A 1 141 ? -13.103 25.179 2.236 1 95.92 141 ASN A N 1
ATOM 1101 C CA . ASN A 1 141 ? -11.944 25.212 1.351 1 95.92 141 ASN A CA 1
ATOM 1102 C C . ASN A 1 141 ? -10.949 24.105 1.688 1 95.92 141 ASN A C 1
ATOM 1104 O O . ASN A 1 141 ? -10.426 23.44 0.792 1 95.92 141 ASN A O 1
ATOM 1108 N N . ARG A 1 142 ? -10.723 23.874 3.016 1 96.06 142 ARG A N 1
ATOM 1109 C CA . ARG A 1 142 ? -9.809 22.814 3.431 1 96.06 142 ARG A CA 1
ATOM 1110 C C . ARG A 1 142 ? -10.364 21.44 3.071 1 96.06 142 ARG A C 1
ATOM 1112 O O . ARG A 1 142 ? -9.63 20.574 2.591 1 96.06 142 ARG A O 1
ATOM 1119 N N . TYR A 1 143 ? -11.647 21.303 3.231 1 97.85 143 TYR A N 1
ATOM 1120 C CA . TYR A 1 143 ? -12.282 20.042 2.868 1 97.85 143 TYR A CA 1
ATOM 1121 C C . TYR A 1 143 ? -12.105 19.75 1.382 1 97.85 143 TYR A C 1
ATOM 1123 O O . TYR A 1 143 ? -11.703 18.647 1.004 1 97.85 143 TYR A O 1
ATOM 1131 N N . ASN A 1 144 ? -12.377 20.719 0.569 1 97.17 144 ASN A N 1
ATOM 1132 C CA . ASN A 1 144 ? -12.259 20.535 -0.873 1 97.17 144 ASN A CA 1
ATOM 1133 C C . ASN A 1 144 ? -10.838 20.149 -1.275 1 97.17 144 ASN A C 1
ATOM 1135 O O . ASN A 1 144 ? -10.643 19.257 -2.102 1 97.17 144 ASN A O 1
ATOM 1139 N N . SER A 1 145 ? -9.87 20.783 -0.646 1 94.32 145 SER A N 1
ATOM 1140 C CA . SER A 1 145 ? -8.468 20.506 -0.94 1 94.32 145 SER A CA 1
ATOM 1141 C C . SER A 1 145 ? -8.074 19.104 -0.489 1 94.32 145 SER A C 1
ATOM 1143 O O . SER A 1 145 ? -7.457 18.352 -1.247 1 94.32 145 SER A O 1
ATOM 1145 N N . TYR A 1 146 ? -8.482 18.712 0.697 1 96.1 146 TYR A N 1
ATOM 1146 C CA . TYR A 1 146 ? -8.149 17.401 1.243 1 96.1 146 TYR A CA 1
ATOM 1147 C C . TYR A 1 146 ? -8.861 16.294 0.474 1 96.1 146 TYR A C 1
ATOM 1149 O O . TYR A 1 146 ? -8.3 15.215 0.267 1 96.1 146 TYR A O 1
ATOM 1157 N N . ASP A 1 147 ? -10.069 16.606 0.078 1 97.7 147 ASP A N 1
ATOM 1158 C CA . ASP A 1 147 ? -10.829 15.609 -0.669 1 97.7 147 ASP A CA 1
ATOM 1159 C C . ASP A 1 147 ? -10.185 15.33 -2.025 1 97.7 147 ASP A C 1
ATOM 1161 O O . ASP A 1 147 ? -10.05 14.173 -2.428 1 97.7 147 ASP A O 1
ATOM 1165 N N . LYS A 1 148 ? -9.792 16.331 -2.699 1 96.74 148 LYS A N 1
ATOM 1166 C CA . LYS A 1 148 ? -9.094 16.168 -3.971 1 96.74 148 LYS A CA 1
ATOM 1167 C C . LYS A 1 148 ? -7.791 15.396 -3.788 1 96.74 148 LYS A C 1
ATOM 1169 O O . LYS A 1 148 ? -7.477 14.501 -4.576 1 96.74 148 LYS A O 1
ATOM 1174 N N . PHE A 1 149 ? -7.079 15.74 -2.772 1 94.65 149 PHE A N 1
ATOM 1175 C CA . PHE A 1 149 ? -5.819 15.08 -2.45 1 94.65 149 PHE A CA 1
ATOM 1176 C C . PHE A 1 149 ? -6.04 13.599 -2.167 1 94.65 149 PHE A C 1
ATOM 1178 O O . PHE A 1 149 ? -5.329 12.746 -2.702 1 94.65 149 PHE A O 1
ATOM 1185 N N . LEU A 1 150 ? -7.028 13.3 -1.387 1 97.52 150 LEU A N 1
ATOM 1186 C CA . LEU A 1 150 ? -7.36 11.919 -1.051 1 97.52 150 LEU A CA 1
ATOM 1187 C C . LEU A 1 150 ? -7.722 11.127 -2.303 1 97.52 150 LEU A C 1
ATOM 1189 O O . LEU A 1 150 ? -7.254 10.001 -2.487 1 97.52 150 LEU A O 1
ATOM 1193 N N . GLN A 1 151 ? -8.521 11.743 -3.143 1 97.83 151 GLN A N 1
ATOM 1194 C CA . GLN A 1 151 ? -8.921 11.06 -4.368 1 97.83 151 GLN A CA 1
ATOM 1195 C C . GLN A 1 151 ? -7.71 10.744 -5.242 1 97.83 151 GLN A C 1
ATOM 1197 O O . GLN A 1 151 ? -7.642 9.677 -5.855 1 97.83 151 GLN A O 1
ATOM 1202 N N . THR A 1 152 ? -6.781 11.613 -5.255 1 96.18 152 THR A N 1
ATOM 1203 C CA . THR A 1 152 ? -5.559 11.394 -6.02 1 96.18 152 THR A CA 1
ATOM 1204 C C . THR A 1 152 ? -4.759 10.231 -5.441 1 96.18 152 THR A C 1
ATOM 1206 O O . THR A 1 152 ? -4.301 9.357 -6.18 1 96.18 152 THR A O 1
ATOM 1209 N N . LEU A 1 153 ? -4.615 10.19 -4.156 1 96.28 153 LEU A N 1
ATOM 1210 C CA . LEU A 1 153 ? -3.872 9.122 -3.496 1 96.28 153 LEU A CA 1
ATOM 1211 C C . LEU A 1 153 ? -4.54 7.771 -3.729 1 96.28 153 LEU A C 1
ATOM 1213 O O . LEU A 1 153 ? -3.868 6.791 -4.06 1 96.28 153 LEU A O 1
ATOM 1217 N N . LEU A 1 154 ? -5.868 7.814 -3.566 1 97.87 154 LEU A N 1
ATOM 1218 C CA . LEU A 1 154 ? -6.608 6.572 -3.759 1 97.87 154 LEU A CA 1
ATOM 1219 C C . LEU A 1 154 ? -6.459 6.068 -5.191 1 97.87 154 LEU A C 1
ATOM 1221 O O . LEU A 1 154 ? -6.281 4.868 -5.416 1 97.87 154 LEU A O 1
ATOM 1225 N N . HIS A 1 155 ? -6.509 6.96 -6.095 1 96.54 155 HIS A N 1
ATOM 1226 C CA . HIS A 1 155 ? -6.328 6.6 -7.496 1 96.54 155 HIS A CA 1
ATOM 1227 C C . HIS A 1 155 ? -4.921 6.067 -7.75 1 96.54 155 HIS A C 1
ATOM 1229 O O . HIS A 1 155 ? -4.754 5.007 -8.357 1 96.54 155 HIS A O 1
ATOM 1235 N N . ASP A 1 156 ? -3.937 6.733 -7.223 1 94.14 156 ASP A N 1
ATOM 1236 C CA . ASP A 1 156 ? -2.54 6.398 -7.48 1 94.14 156 ASP A CA 1
ATOM 1237 C C . ASP A 1 156 ? -2.181 5.041 -6.878 1 94.14 156 ASP A C 1
ATOM 1239 O O . ASP A 1 156 ? -1.323 4.329 -7.406 1 94.14 156 ASP A O 1
ATOM 1243 N N . TYR A 1 157 ? -2.856 4.636 -5.862 1 95.75 157 TYR A N 1
ATOM 1244 C CA . TYR A 1 157 ? -2.498 3.406 -5.164 1 95.75 157 TYR A CA 1
ATOM 1245 C C . TYR A 1 157 ? -3.562 2.334 -5.367 1 95.75 157 TYR A C 1
ATOM 1247 O O . TYR A 1 157 ? -3.569 1.317 -4.67 1 95.75 157 TYR A O 1
ATOM 1255 N N . ASN A 1 158 ? -4.527 2.655 -6.317 1 96.71 158 ASN A N 1
ATOM 1256 C CA . ASN A 1 158 ? -5.576 1.703 -6.667 1 96.71 158 ASN A CA 1
ATOM 1257 C C . ASN A 1 158 ? -6.363 1.259 -5.438 1 96.71 158 ASN A C 1
ATOM 1259 O O . ASN A 1 158 ? -6.541 0.061 -5.209 1 96.71 158 ASN A O 1
ATOM 1263 N N . LEU A 1 159 ? -6.82 2.164 -4.692 1 98.23 159 LEU A N 1
ATOM 1264 C CA . LEU A 1 159 ? -7.67 1.922 -3.531 1 98.23 159 LEU A CA 1
ATOM 1265 C C . LEU A 1 159 ? -9.057 2.521 -3.737 1 98.23 159 LEU A C 1
ATOM 1267 O O . LEU A 1 159 ? -9.193 3.59 -4.338 1 98.23 159 LEU A O 1
ATOM 1271 N N . LYS A 1 160 ? -10.028 1.876 -3.223 1 98.44 160 LYS A N 1
ATOM 1272 C CA . LYS A 1 160 ? -11.396 2.386 -3.235 1 98.44 160 LYS A CA 1
ATOM 1273 C C . LYS A 1 160 ? -11.617 3.395 -2.111 1 98.44 160 LYS A C 1
ATOM 1275 O O . LYS A 1 160 ? -12.343 4.376 -2.285 1 98.44 160 LYS A O 1
ATOM 1280 N N . ASP A 1 161 ? -11.074 3.142 -1.006 1 98.32 161 ASP A N 1
ATOM 1281 C CA . ASP A 1 161 ? -11.159 3.934 0.217 1 98.32 161 ASP A CA 1
ATOM 1282 C C . ASP A 1 161 ? -10.095 3.505 1.225 1 98.32 161 ASP A C 1
ATOM 1284 O O . ASP A 1 161 ? -9.125 2.835 0.863 1 98.32 161 ASP A O 1
ATOM 1288 N N . VAL A 1 162 ? -10.237 3.895 2.481 1 98.53 162 VAL A N 1
ATOM 1289 C CA . VAL A 1 162 ? -9.172 3.644 3.447 1 98.53 162 VAL A CA 1
ATOM 1290 C C . VAL A 1 162 ? -9.635 2.609 4.469 1 98.53 162 VAL A C 1
ATOM 1292 O O . VAL A 1 162 ? -8.967 2.384 5.481 1 98.53 162 VAL A O 1
ATOM 1295 N N . SER A 1 163 ? -10.755 1.927 4.271 1 98.13 163 SER A N 1
ATOM 1296 C CA . SER A 1 163 ? -11.447 1.144 5.29 1 98.13 163 SER A CA 1
ATOM 1297 C C . SER A 1 163 ? -10.637 -0.086 5.687 1 98.13 163 SER A C 1
ATOM 1299 O O . SER A 1 163 ? -10.765 -0.585 6.807 1 98.13 163 SER A O 1
ATOM 1301 N N . CYS A 1 164 ? -9.772 -0.536 4.78 1 98.23 164 CYS A N 1
ATOM 1302 C CA . CYS A 1 164 ? -9.08 -1.783 5.084 1 98.23 164 CYS A CA 1
ATOM 1303 C C . CYS A 1 164 ? -7.733 -1.512 5.745 1 98.23 164 CYS A C 1
ATOM 1305 O O . CYS A 1 164 ? -7.057 -2.441 6.19 1 98.23 164 CYS A O 1
ATOM 1307 N N . ILE A 1 165 ? -7.303 -0.292 5.819 1 98.56 165 ILE A N 1
ATOM 1308 C CA . ILE A 1 165 ? -6.002 0.046 6.386 1 98.56 165 ILE A CA 1
ATOM 1309 C C . ILE A 1 165 ? -6.088 0.045 7.911 1 98.56 165 ILE A C 1
ATOM 1311 O O . ILE A 1 165 ? -6.968 0.687 8.49 1 98.56 165 ILE A O 1
ATOM 1315 N N . LYS A 1 166 ? -5.262 -0.692 8.541 1 98.31 166 LYS A N 1
ATOM 1316 C CA . LYS A 1 166 ? -5.129 -0.696 9.995 1 98.31 166 LYS A CA 1
ATOM 1317 C C . LYS A 1 166 ? -4.131 0.362 10.459 1 98.31 166 LYS A C 1
ATOM 1319 O O . LYS A 1 166 ? -2.936 0.262 10.175 1 98.31 166 LYS A O 1
ATOM 1324 N N . PRO A 1 167 ? -4.579 1.372 11.125 1 98.31 167 PRO A N 1
ATOM 1325 C CA . PRO A 1 167 ? -3.639 2.407 11.561 1 98.31 167 PRO A CA 1
ATOM 1326 C C . PRO A 1 167 ? -2.632 1.895 12.588 1 98.31 167 PRO A C 1
ATOM 1328 O O . PRO A 1 167 ? -2.993 1.123 13.48 1 98.31 167 PRO A O 1
ATOM 1331 N N . ILE A 1 168 ? -1.411 2.288 12.437 1 97.67 168 ILE A N 1
ATOM 1332 C CA . ILE A 1 168 ? -0.413 2.01 13.464 1 97.67 168 ILE A CA 1
ATOM 1333 C C . ILE A 1 168 ? -0.658 2.903 14.678 1 97.67 168 ILE A C 1
ATOM 1335 O O . ILE A 1 168 ? -1.358 3.914 14.581 1 97.67 168 ILE A O 1
ATOM 1339 N N . PRO A 1 169 ? -0.08 2.619 15.76 1 98.04 169 PRO A N 1
ATOM 1340 C CA . PRO A 1 169 ? -0.358 3.359 16.993 1 98.04 169 PRO A CA 1
ATOM 1341 C C . PRO A 1 169 ? -0.076 4.854 16.861 1 98.04 169 PRO A C 1
ATOM 1343 O O . PRO A 1 169 ? -0.849 5.679 17.354 1 98.04 169 PRO A O 1
ATOM 1346 N N . ALA A 1 170 ? 0.962 5.245 16.195 1 98.17 170 ALA A N 1
ATOM 1347 C CA . ALA A 1 170 ? 1.308 6.656 16.038 1 98.17 170 ALA A CA 1
ATOM 1348 C C . ALA A 1 170 ? 0.22 7.405 15.274 1 98.17 170 ALA A C 1
ATOM 1350 O O . ALA A 1 170 ? -0.139 8.528 15.635 1 98.17 170 ALA A O 1
ATOM 1351 N N . ILE A 1 171 ? -0.351 6.769 14.262 1 98.54 171 ILE A N 1
ATOM 1352 C CA . ILE A 1 171 ? -1.401 7.386 13.459 1 98.54 171 ILE A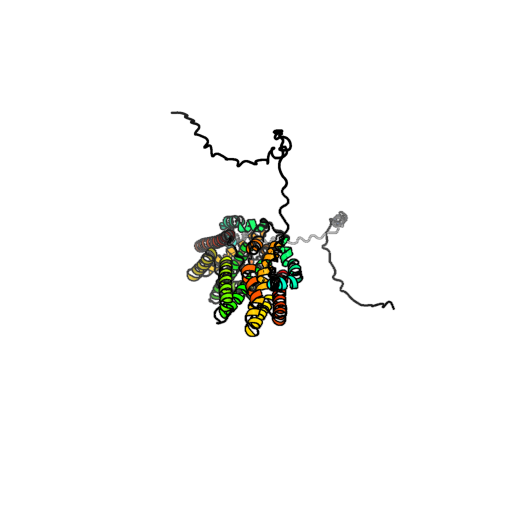 CA 1
ATOM 1353 C C . ILE A 1 171 ? -2.707 7.413 14.25 1 98.54 171 ILE A C 1
ATOM 1355 O O . ILE A 1 171 ? -3.445 8.4 14.207 1 98.54 171 ILE A O 1
ATOM 1359 N N . LYS A 1 172 ? -2.94 6.375 14.973 1 98.62 172 LYS A N 1
ATOM 1360 C CA . LYS A 1 172 ? -4.129 6.351 15.82 1 98.62 172 LYS A CA 1
ATOM 1361 C C . LYS A 1 172 ? -4.113 7.502 16.822 1 98.62 172 LYS A C 1
ATOM 1363 O O . LYS A 1 172 ? -5.113 8.204 16.984 1 98.62 172 LYS A O 1
ATOM 1368 N N . LYS A 1 173 ? -3.018 7.669 17.47 1 98.81 173 LYS A N 1
ATOM 1369 C CA . LYS A 1 173 ? -2.879 8.768 18.421 1 98.81 173 LYS A CA 1
ATOM 1370 C C . LYS A 1 173 ? -3.082 10.116 17.736 1 98.81 173 LYS A C 1
ATOM 1372 O O . LYS A 1 173 ? -3.771 10.991 18.267 1 98.81 173 LYS A O 1
ATOM 1377 N N . TYR A 1 174 ? -2.482 10.293 16.602 1 98.79 174 TYR A N 1
ATOM 1378 C CA . TYR A 1 174 ? -2.572 11.517 15.813 1 98.79 174 TYR A CA 1
ATOM 1379 C C . TYR A 1 174 ? -4.024 11.855 15.496 1 98.79 174 TYR A C 1
ATOM 1381 O O . TYR A 1 174 ? -4.473 12.978 15.739 1 98.79 174 TYR A O 1
ATOM 1389 N N . ILE A 1 175 ? -4.812 10.865 15.065 1 98.87 175 ILE A N 1
ATOM 1390 C CA . ILE A 1 175 ? -6.21 11.047 14.689 1 98.87 175 ILE A CA 1
ATOM 1391 C C . ILE A 1 175 ? -7.049 11.315 15.936 1 98.87 175 ILE A C 1
ATOM 1393 O O . ILE A 1 175 ? -7.94 12.169 15.92 1 98.87 175 ILE A O 1
ATOM 1397 N N . ASP A 1 176 ? -6.698 10.609 16.98 1 98.84 176 ASP A N 1
ATOM 1398 C CA . ASP A 1 176 ? -7.416 10.825 18.232 1 98.84 176 ASP A CA 1
ATOM 1399 C C . ASP A 1 176 ? -7.21 12.249 18.744 1 98.84 176 ASP A C 1
ATOM 1401 O O . ASP A 1 176 ? -8.139 12.866 19.269 1 98.84 176 ASP A O 1
ATOM 1405 N N . ASP A 1 177 ? -6.049 12.74 18.604 1 98.84 177 ASP A N 1
ATOM 1406 C CA . ASP A 1 177 ? -5.766 14.11 19.02 1 98.84 177 ASP A CA 1
ATOM 1407 C C . ASP A 1 177 ? -6.588 15.11 18.21 1 98.84 177 ASP A C 1
ATOM 1409 O O . ASP A 1 177 ? -7.133 16.067 18.764 1 98.84 177 ASP A O 1
ATOM 1413 N N . TYR A 1 178 ? -6.73 14.889 16.91 1 98.8 178 TYR A N 1
ATOM 1414 C CA . TYR A 1 178 ? -7.588 15.732 16.085 1 98.8 178 TYR A CA 1
ATOM 1415 C C . TYR A 1 178 ? -9.032 15.683 16.572 1 98.8 178 TYR A C 1
ATOM 1417 O O . TYR A 1 178 ? -9.696 16.718 16.669 1 98.8 178 TYR A O 1
ATOM 1425 N N . ARG A 1 179 ? -9.454 14.503 16.892 1 98.77 179 ARG A N 1
ATOM 1426 C CA . ARG A 1 179 ? -10.833 14.341 17.341 1 98.77 179 ARG A CA 1
ATOM 1427 C C . ARG A 1 179 ? -11.074 15.09 18.647 1 98.77 179 ARG A C 1
ATOM 1429 O O . ARG A 1 179 ? -12.105 15.746 18.811 1 98.77 179 ARG A O 1
ATOM 1436 N N . GLU A 1 180 ? -10.113 14.95 19.483 1 98.74 180 GLU A N 1
ATOM 1437 C CA . GLU A 1 180 ? -10.233 15.642 20.762 1 98.74 180 GLU A CA 1
ATOM 1438 C C . GLU A 1 180 ? -10.283 17.155 20.569 1 98.74 180 GLU A C 1
ATOM 1440 O O . GLU A 1 180 ? -11.102 17.838 21.187 1 98.74 180 GLU A O 1
ATOM 1445 N N . ILE A 1 181 ? -9.465 17.705 19.754 1 98.68 181 ILE A N 1
ATOM 1446 C CA . ILE A 1 181 ? -9.449 19.137 19.474 1 98.68 181 ILE A CA 1
ATOM 1447 C C . ILE A 1 181 ? -10.79 19.561 18.879 1 98.68 181 ILE A C 1
ATOM 1449 O O . ILE A 1 181 ? -11.374 20.562 19.3 1 98.68 181 ILE A O 1
ATOM 1453 N N . MET A 1 182 ? -11.31 18.773 17.91 1 98.2 182 MET A N 1
ATOM 1454 C CA . MET A 1 182 ? -12.568 19.084 17.237 1 98.2 182 MET A CA 1
ATOM 1455 C C . MET A 1 182 ? -13.728 19.087 18.227 1 98.2 182 MET A C 1
ATOM 1457 O O . MET A 1 182 ? -14.616 19.938 18.147 1 98.2 182 MET A O 1
ATOM 1461 N N . GLU A 1 183 ? -13.656 18.199 19.194 1 97.71 183 GLU A N 1
ATOM 1462 C CA . GLU A 1 183 ? -14.78 17.995 20.103 1 97.71 183 GLU A CA 1
ATOM 1463 C C . GLU A 1 183 ? -14.705 18.944 21.295 1 97.71 183 GLU A C 1
ATOM 1465 O O . GLU A 1 183 ? -15.734 19.377 21.817 1 97.71 183 GLU A O 1
ATOM 1470 N N . LYS A 1 184 ? -13.503 19.334 21.659 1 97.8 184 LYS A N 1
ATOM 1471 C CA . LYS A 1 184 ? -13.38 19.975 22.965 1 97.8 184 LYS A CA 1
ATOM 1472 C C . LYS A 1 184 ? -12.909 21.42 22.827 1 97.8 184 LYS A C 1
ATOM 1474 O O . LYS A 1 184 ? -12.859 22.159 23.812 1 97.8 184 LYS A O 1
ATOM 1479 N N . GLU A 1 185 ? -12.57 21.824 21.656 1 97.44 185 GLU A N 1
ATOM 1480 C CA . GLU A 1 185 ? -12.004 23.158 21.478 1 97.44 185 GLU A CA 1
ATOM 1481 C C . GLU A 1 185 ? -12.814 23.971 20.472 1 97.44 185 GLU A C 1
ATOM 1483 O O . GLU A 1 185 ? -13.67 23.427 19.771 1 97.44 185 GLU A O 1
ATOM 1488 N N . GLU A 1 186 ? -12.601 25.294 20.546 1 96.99 186 GLU A N 1
ATOM 1489 C CA . GLU A 1 186 ? -13.134 26.137 19.48 1 96.99 186 GLU A CA 1
ATOM 1490 C C . GLU A 1 186 ? -12.566 25.735 18.122 1 96.99 186 GLU A C 1
ATOM 1492 O O . GLU A 1 186 ? -11.392 25.372 18.018 1 96.99 186 GLU A O 1
ATOM 1497 N N . PRO A 1 187 ? -13.324 25.879 17.042 1 97.83 187 PRO A N 1
ATOM 1498 C CA . PRO A 1 187 ? -12.942 25.388 15.716 1 97.83 187 PRO A CA 1
ATOM 1499 C C . PRO A 1 187 ? -11.615 25.966 15.232 1 97.83 187 PRO A C 1
ATOM 1501 O O . PRO A 1 187 ? -10.913 25.332 14.44 1 97.83 187 PRO A O 1
ATOM 1504 N N . ILE A 1 188 ? -11.229 27.175 15.715 1 98.41 188 ILE A N 1
ATOM 1505 C CA . ILE A 1 188 ? -9.986 27.804 15.283 1 98.41 188 ILE A CA 1
ATOM 1506 C C . ILE A 1 188 ? -8.802 26.909 15.641 1 98.41 188 ILE A C 1
ATOM 1508 O O . ILE A 1 188 ? -7.814 26.852 14.906 1 98.41 188 ILE A O 1
ATOM 1512 N N . TYR A 1 189 ? -8.907 26.074 16.644 1 98.78 189 TYR A N 1
ATOM 1513 C CA . TYR A 1 189 ? -7.775 25.269 17.088 1 98.78 189 TYR A CA 1
ATOM 1514 C C . TYR A 1 189 ? -7.627 24.017 16.232 1 98.78 189 TYR A C 1
ATOM 1516 O O . TYR A 1 189 ? -6.537 23.448 16.135 1 98.78 189 TYR A O 1
ATOM 1524 N N . PHE A 1 190 ? -8.744 23.601 15.598 1 98.73 190 PHE A N 1
ATOM 1525 C CA . PHE A 1 190 ? -8.589 22.569 14.58 1 98.73 190 PHE A CA 1
ATOM 1526 C C . PHE A 1 190 ? -7.789 23.095 13.394 1 98.73 190 PHE A C 1
ATOM 1528 O O . PHE A 1 190 ? -6.914 22.401 12.873 1 98.73 190 PHE A O 1
ATOM 1535 N N . ALA A 1 191 ? -8.043 24.317 13.006 1 97.87 191 ALA A N 1
ATOM 1536 C CA . ALA A 1 191 ? -7.283 24.949 11.93 1 97.87 191 ALA A CA 1
ATOM 1537 C C . ALA A 1 191 ? -5.806 25.062 12.296 1 97.87 191 ALA A C 1
ATOM 1539 O O . ALA A 1 191 ? -4.932 24.791 11.469 1 97.87 191 ALA A O 1
ATOM 1540 N N . VAL A 1 192 ? -5.58 25.46 13.533 1 98.54 192 VAL A N 1
ATOM 1541 C CA . VAL A 1 192 ? -4.204 25.53 14.016 1 98.54 192 VAL A CA 1
ATOM 1542 C C . VAL A 1 192 ? -3.561 24.147 13.944 1 98.54 192 VAL A C 1
ATOM 1544 O O . VAL A 1 192 ? -2.389 24.019 13.583 1 98.54 192 VAL A O 1
ATOM 1547 N N . GLY A 1 193 ? -4.339 23.119 14.245 1 98.32 193 GLY A N 1
ATOM 1548 C CA . GLY A 1 193 ? -3.845 21.751 14.231 1 98.32 193 GLY A CA 1
ATOM 1549 C C . GLY A 1 193 ? -3.463 21.268 12.845 1 98.32 193 GLY A C 1
ATOM 1550 O O . GLY A 1 193 ? -2.615 20.385 12.701 1 98.32 193 GLY A O 1
ATOM 1551 N N . LEU A 1 194 ? -4.02 21.839 11.796 1 97.59 194 LEU A N 1
ATOM 1552 C CA . LEU A 1 194 ? -3.74 21.464 10.414 1 97.59 194 LEU A CA 1
ATOM 1553 C C . LEU A 1 194 ? -2.461 22.13 9.919 1 97.59 194 LEU A C 1
ATOM 1555 O O . LEU A 1 194 ? -1.833 21.65 8.972 1 97.59 194 LEU A O 1
ATOM 1559 N N . TYR A 1 195 ? -2.062 23.173 10.538 1 96.76 195 TYR A N 1
ATOM 1560 C CA . TYR A 1 195 ? -1.006 24.048 10.042 1 96.76 195 TYR A CA 1
ATOM 1561 C C . TYR A 1 195 ? 0.345 23.344 10.072 1 96.76 195 TYR A C 1
ATOM 1563 O O . TYR A 1 195 ? 1.141 23.473 9.138 1 96.76 195 TYR A O 1
ATOM 1571 N N . PRO A 1 196 ? 0.665 22.481 11.076 1 96.9 196 PRO A N 1
ATOM 1572 C CA . PRO A 1 196 ? 1.965 21.806 11.096 1 96.9 196 PRO A CA 1
ATOM 1573 C C . PRO A 1 196 ? 2.207 20.955 9.851 1 96.9 196 PRO A C 1
ATOM 1575 O O . PRO A 1 196 ? 3.287 21.015 9.258 1 96.9 196 PRO A O 1
ATOM 1578 N N . CYS A 1 197 ? 1.262 20.185 9.434 1 95.62 197 CYS A N 1
ATOM 1579 C CA . CYS A 1 197 ? 1.435 19.358 8.245 1 95.62 197 CYS A CA 1
ATOM 1580 C C . CYS A 1 197 ? 1.646 20.221 7.006 1 95.62 197 CYS A C 1
ATOM 1582 O O . CYS A 1 197 ? 2.511 19.926 6.179 1 95.62 197 CYS A O 1
ATOM 1584 N N . ALA A 1 198 ? 0.938 21.323 6.894 1 94.64 198 ALA A N 1
ATOM 1585 C CA . ALA A 1 198 ? 0.989 22.212 5.736 1 94.64 198 ALA A CA 1
ATOM 1586 C C . ALA A 1 198 ? 2.363 22.861 5.602 1 94.64 198 ALA A C 1
ATOM 1588 O O . ALA A 1 198 ? 2.821 23.138 4.491 1 94.64 198 ALA A O 1
ATOM 1589 N N . ARG A 1 199 ? 2.979 23.082 6.634 1 94.84 199 ARG A N 1
ATOM 1590 C CA . ARG A 1 199 ? 4.25 23.798 6.588 1 94.84 199 ARG A CA 1
ATOM 1591 C C . ARG A 1 199 ? 5.426 22.83 6.657 1 94.84 199 ARG A C 1
ATOM 1593 O O . ARG A 1 199 ? 6.444 23.033 5.992 1 94.84 199 ARG A O 1
ATOM 1600 N N . LEU A 1 200 ? 5.333 21.792 7.42 1 96.97 200 LEU A N 1
ATOM 1601 C CA . LEU A 1 200 ? 6.425 20.857 7.672 1 96.97 200 LEU A CA 1
ATOM 1602 C C . LEU A 1 200 ? 6.787 20.091 6.404 1 96.97 200 LEU A C 1
ATOM 1604 O O . LEU A 1 200 ? 7.966 19.959 6.069 1 96.97 200 LEU A O 1
ATOM 1608 N N . TRP A 1 201 ? 5.859 19.566 5.673 1 96.2 201 TRP A N 1
ATOM 1609 C CA . TRP A 1 201 ? 6.123 18.643 4.574 1 96.2 201 TRP A CA 1
ATOM 1610 C C . TRP A 1 201 ? 6.858 19.346 3.437 1 96.2 201 TRP A C 1
ATOM 1612 O O . TRP A 1 201 ? 7.863 18.839 2.933 1 96.2 201 TRP A O 1
ATOM 1622 N N . PRO A 1 202 ? 6.463 20.608 3.059 1 95.49 202 PRO A N 1
ATOM 1623 C CA . PRO A 1 202 ? 7.293 21.339 2.098 1 95.49 202 PRO A CA 1
ATOM 1624 C C . PRO A 1 202 ? 8.682 21.661 2.644 1 95.49 202 PRO A C 1
ATOM 1626 O O . PRO A 1 202 ? 9.665 21.631 1.899 1 95.49 202 PRO A O 1
ATOM 1629 N N . PHE A 1 203 ? 8.744 22.01 3.907 1 96.02 203 PHE A N 1
ATOM 1630 C CA . PHE A 1 203 ? 10.038 22.273 4.526 1 96.02 203 PHE A CA 1
ATOM 1631 C C . PHE A 1 203 ? 10.956 21.064 4.397 1 96.02 203 PHE A C 1
ATOM 1633 O O . PHE A 1 203 ? 12.104 21.193 3.965 1 96.02 203 PHE A O 1
ATOM 1640 N N . LEU A 1 204 ? 10.441 19.838 4.722 1 97.48 204 LEU A N 1
ATOM 1641 C CA . LEU A 1 204 ? 11.224 18.609 4.639 1 97.48 204 LEU A CA 1
ATOM 1642 C C . LEU A 1 204 ? 11.655 18.336 3.203 1 97.48 204 LEU A C 1
ATOM 1644 O O . LEU A 1 204 ? 12.819 18.017 2.95 1 97.48 204 LEU A O 1
ATOM 1648 N N . ALA A 1 205 ? 10.705 18.458 2.261 1 96.61 205 ALA A N 1
ATOM 1649 C CA . ALA A 1 205 ? 10.995 18.205 0.852 1 96.61 205 ALA A CA 1
ATOM 1650 C C . ALA A 1 205 ? 12.102 19.125 0.346 1 96.61 205 ALA A C 1
ATOM 1652 O O . ALA A 1 205 ? 12.977 18.696 -0.409 1 96.61 205 ALA A O 1
ATOM 1653 N N . ASN A 1 206 ? 12.079 20.368 0.822 1 95.76 206 ASN A N 1
ATOM 1654 C CA . ASN A 1 206 ? 13.058 21.348 0.365 1 95.76 206 ASN A CA 1
ATOM 1655 C C . ASN A 1 206 ? 14.425 21.113 1.001 1 95.76 206 ASN A C 1
ATOM 1657 O O . ASN A 1 206 ? 15.457 21.361 0.374 1 95.76 206 ASN A O 1
ATOM 1661 N N . GLU A 1 207 ? 14.438 20.616 2.218 1 97.34 207 GLU A N 1
ATOM 1662 C CA . GLU A 1 207 ? 15.687 20.474 2.961 1 97.34 207 GLU A CA 1
ATOM 1663 C C . GLU A 1 207 ? 16.405 19.179 2.589 1 97.34 207 GLU A C 1
ATOM 1665 O O . GLU A 1 207 ? 17.631 19.092 2.692 1 97.34 207 GLU A O 1
ATOM 1670 N N . LEU A 1 208 ? 15.654 18.169 2.146 1 97.95 208 LEU A N 1
ATOM 1671 C CA . LEU A 1 208 ? 16.26 16.895 1.774 1 97.95 208 LEU A CA 1
ATOM 1672 C C . LEU A 1 208 ? 17.026 17.02 0.461 1 97.95 208 LEU A C 1
ATOM 1674 O O . LEU A 1 208 ? 16.51 17.573 -0.513 1 97.95 208 LEU A O 1
ATOM 1678 N N . LYS A 1 209 ? 18.214 16.543 0.481 1 97.65 209 LYS A N 1
ATOM 1679 C CA . LYS A 1 209 ? 19.078 16.607 -0.694 1 97.65 209 LYS A CA 1
ATOM 1680 C C . LYS A 1 209 ? 18.865 15.397 -1.6 1 97.65 209 LYS A C 1
ATOM 1682 O O . LYS A 1 209 ? 19.613 14.42 -1.525 1 97.65 209 LYS A O 1
ATOM 1687 N N . MET A 1 210 ? 17.896 15.505 -2.413 1 96.44 210 MET A N 1
ATOM 1688 C CA . MET A 1 210 ? 17.528 14.487 -3.393 1 96.44 210 MET A CA 1
ATOM 1689 C C . MET A 1 210 ? 17.426 15.089 -4.79 1 96.44 210 MET A C 1
ATOM 1691 O O . MET A 1 210 ? 16.806 16.138 -4.976 1 96.44 210 MET A O 1
ATOM 1695 N N . ASP A 1 211 ? 18.035 14.446 -5.715 1 95.37 211 ASP A N 1
ATOM 1696 C CA . ASP A 1 211 ? 17.86 14.871 -7.101 1 95.37 211 ASP A CA 1
ATOM 1697 C C . ASP A 1 211 ? 16.959 13.903 -7.863 1 95.37 211 ASP A C 1
ATOM 1699 O O . ASP A 1 211 ? 16.394 12.979 -7.275 1 95.37 211 ASP A O 1
ATOM 1703 N N . GLU A 1 212 ? 16.817 14.083 -9.126 1 94.76 212 GLU A N 1
ATOM 1704 C CA . GLU A 1 212 ? 15.834 13.355 -9.922 1 94.76 212 GLU A CA 1
ATOM 1705 C C . GLU A 1 212 ? 16.215 11.884 -10.06 1 94.76 212 GLU A C 1
ATOM 1707 O O . GLU A 1 212 ? 15.379 11.051 -10.418 1 94.76 212 GLU A O 1
ATOM 1712 N N . THR A 1 213 ? 17.438 11.515 -9.725 1 95.18 213 THR A N 1
ATOM 1713 C CA . THR A 1 213 ? 17.881 10.13 -9.842 1 95.18 213 THR A CA 1
ATOM 1714 C C . THR A 1 213 ? 17.572 9.354 -8.565 1 95.18 213 THR A C 1
ATOM 1716 O O . THR A 1 213 ? 17.659 8.124 -8.544 1 95.18 213 THR A O 1
ATOM 1719 N N . ASN A 1 214 ? 17.191 10.131 -7.524 1 96.4 214 ASN A N 1
ATOM 1720 C CA . ASN A 1 214 ? 16.827 9.488 -6.265 1 96.4 214 ASN A CA 1
ATOM 1721 C C . ASN A 1 214 ? 15.545 8.673 -6.403 1 96.4 214 ASN A C 1
ATOM 1723 O O . ASN A 1 214 ? 14.562 9.145 -6.977 1 96.4 214 ASN A O 1
ATOM 1727 N N . LEU A 1 215 ? 15.547 7.526 -5.855 1 96.17 215 LEU A N 1
ATOM 1728 C CA . LEU A 1 215 ? 14.449 6.575 -5.984 1 96.17 215 LEU A CA 1
ATOM 1729 C C . LEU A 1 215 ? 13.165 7.142 -5.386 1 96.17 215 LEU A C 1
ATOM 1731 O O . LEU A 1 215 ? 12.066 6.793 -5.821 1 96.17 215 LEU A O 1
ATOM 1735 N N . TYR A 1 216 ? 13.294 8.026 -4.44 1 96.5 216 TYR A N 1
ATOM 1736 C CA . TYR A 1 216 ? 12.149 8.554 -3.706 1 96.5 216 TYR A CA 1
ATOM 1737 C C . TYR A 1 216 ? 11.862 9.996 -4.107 1 96.5 216 TYR A C 1
ATOM 1739 O O . TYR A 1 216 ? 11.141 10.71 -3.405 1 96.5 216 TYR A O 1
ATOM 1747 N N . TYR A 1 217 ? 12.332 10.415 -5.251 1 96.29 217 TYR A N 1
ATOM 1748 C CA . TYR A 1 217 ? 12.241 11.806 -5.678 1 96.29 217 TYR A CA 1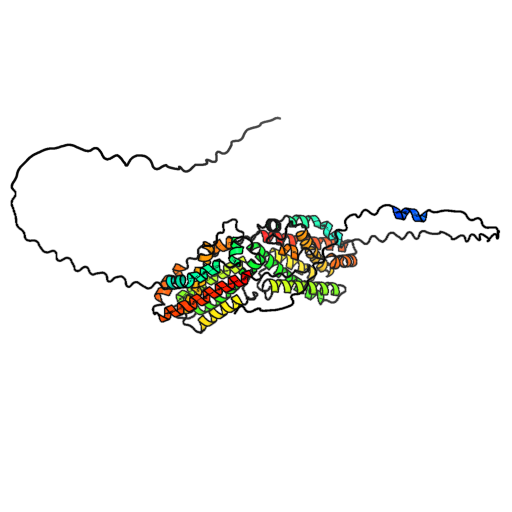
ATOM 1749 C C . TYR A 1 217 ? 10.788 12.222 -5.878 1 96.29 217 TYR A C 1
ATOM 1751 O O . TYR A 1 217 ? 10.427 13.375 -5.635 1 96.29 217 TYR A O 1
ATOM 1759 N N . LYS A 1 218 ? 10.006 11.351 -6.252 1 94.06 218 LYS A N 1
ATOM 1760 C CA . LYS A 1 218 ? 8.598 11.679 -6.46 1 94.06 218 LYS A CA 1
ATOM 1761 C C . LYS A 1 218 ? 7.967 12.224 -5.182 1 94.06 218 LYS A C 1
ATOM 1763 O O . LYS A 1 218 ? 7.151 13.147 -5.231 1 94.06 218 LYS A O 1
ATOM 1768 N N . TRP A 1 219 ? 8.307 11.623 -4.06 1 95.32 219 TRP A N 1
ATOM 1769 C CA . TRP A 1 219 ? 7.794 12.122 -2.788 1 95.32 219 TRP A CA 1
ATOM 1770 C C . TRP A 1 219 ? 8.171 13.585 -2.585 1 95.32 219 TRP A C 1
ATOM 1772 O O . TRP A 1 219 ? 7.333 14.399 -2.189 1 95.32 219 TRP A O 1
ATOM 1782 N N . LYS A 1 220 ? 9.455 13.892 -2.86 1 95.41 220 LYS A N 1
ATOM 1783 C CA . LYS A 1 220 ? 9.922 15.273 -2.769 1 95.41 220 LYS A CA 1
ATOM 1784 C C . LYS A 1 220 ? 9.143 16.18 -3.717 1 95.41 220 LYS A C 1
ATOM 1786 O O . LYS A 1 220 ? 8.651 17.235 -3.312 1 95.41 220 LYS A O 1
ATOM 1791 N N . LYS A 1 221 ? 9.02 15.764 -4.92 1 93.83 221 LYS A N 1
ATOM 1792 C CA . LYS A 1 221 ? 8.346 16.546 -5.953 1 93.83 221 LYS A CA 1
ATOM 1793 C C . LYS A 1 221 ? 6.899 16.836 -5.567 1 93.83 221 LYS A C 1
ATOM 1795 O O . LYS A 1 221 ? 6.408 17.949 -5.769 1 93.83 221 LYS A O 1
ATOM 1800 N N . ASP A 1 222 ? 6.277 15.906 -4.936 1 91.95 222 ASP A N 1
ATOM 1801 C CA . ASP A 1 222 ? 4.87 16.021 -4.564 1 91.95 222 ASP A CA 1
ATOM 1802 C C . ASP A 1 222 ? 4.692 16.955 -3.37 1 91.95 222 ASP A C 1
ATOM 1804 O O . ASP A 1 222 ? 3.579 17.404 -3.086 1 91.95 222 ASP A O 1
ATOM 1808 N N . ASN A 1 223 ? 5.801 17.275 -2.678 1 93.21 223 ASN A N 1
ATOM 1809 C CA . ASN A 1 223 ? 5.646 18.011 -1.428 1 93.21 223 ASN A CA 1
ATOM 1810 C C . ASN A 1 223 ? 6.368 19.355 -1.475 1 93.21 223 ASN A C 1
ATOM 1812 O O . ASN A 1 223 ? 6.189 20.192 -0.588 1 93.21 223 ASN A O 1
ATOM 1816 N N . ILE A 1 224 ? 7.067 19.652 -2.559 1 90.6 224 ILE A N 1
ATOM 1817 C CA . ILE A 1 224 ? 7.971 20.797 -2.571 1 90.6 224 ILE A CA 1
ATOM 1818 C C . ILE A 1 224 ? 7.168 22.086 -2.728 1 90.6 224 ILE A C 1
ATOM 1820 O O . ILE A 1 224 ? 7.556 23.134 -2.205 1 90.6 224 ILE A O 1
ATOM 1824 N N . ASP A 1 225 ? 5.997 22.08 -3.481 1 80.81 225 ASP A N 1
ATOM 1825 C CA . ASP A 1 225 ? 5.253 23.3 -3.78 1 80.81 225 ASP A CA 1
ATOM 1826 C C . ASP A 1 225 ? 4.123 23.515 -2.777 1 80.81 225 ASP A C 1
ATOM 1828 O O . ASP A 1 225 ? 3.2 24.292 -3.03 1 80.81 225 ASP A O 1
ATOM 1832 N N . GLY A 1 226 ? 4.21 23.313 -1.525 1 70.08 226 GLY A N 1
ATOM 1833 C CA . GLY A 1 226 ? 3.103 23.526 -0.607 1 70.08 226 GLY A CA 1
ATOM 1834 C C . GLY A 1 226 ? 2.917 24.982 -0.224 1 70.08 226 GLY A C 1
ATOM 1835 O O . GLY A 1 226 ? 3.856 25.632 0.24 1 70.08 226 GLY A O 1
ATOM 1836 N N . TYR A 1 227 ? 1.995 25.805 -1.004 1 65.75 227 TYR A N 1
ATOM 1837 C CA . TYR A 1 227 ? 1.785 27.218 -0.71 1 65.75 227 TYR A CA 1
ATOM 1838 C C . TYR A 1 227 ? 0.769 27.397 0.412 1 65.75 227 TYR A C 1
ATOM 1840 O O . TYR A 1 227 ? -0.334 27.9 0.184 1 65.75 227 TYR A O 1
ATOM 1848 N N . TYR A 1 228 ? 1.225 27.06 1.586 1 79.14 228 TYR A N 1
ATOM 1849 C CA . TYR A 1 228 ? 0.374 27.035 2.77 1 79.14 228 TYR A CA 1
ATOM 1850 C C . TYR A 1 228 ? 0.233 28.429 3.37 1 79.14 228 TYR A C 1
ATOM 1852 O O . TYR A 1 228 ? -0.741 28.715 4.07 1 79.14 228 TYR A O 1
ATOM 1860 N N . GLU A 1 229 ? 1.093 29.337 2.894 1 85.84 229 GLU A N 1
ATOM 1861 C CA . GLU A 1 229 ? 1.011 30.694 3.426 1 85.84 229 GLU A CA 1
ATOM 1862 C C . GLU A 1 229 ? -0.312 31.355 3.048 1 85.84 229 GLU A C 1
ATOM 1864 O O . GLU A 1 229 ? -0.938 32.021 3.876 1 85.84 229 GLU A O 1
ATOM 1869 N N . LYS A 1 230 ? -0.763 31.089 1.897 1 86.37 230 LYS A N 1
ATOM 1870 C CA . LYS A 1 230 ? -1.977 31.705 1.371 1 86.37 230 LYS A CA 1
ATOM 1871 C C . LYS A 1 230 ? -3.202 31.285 2.179 1 86.37 230 LYS A C 1
ATOM 1873 O O . LYS A 1 230 ? -4.102 32.093 2.416 1 86.37 230 LYS A O 1
ATOM 1878 N N . ASN A 1 231 ? -3.159 30.138 2.758 1 88.6 231 ASN A N 1
ATOM 1879 C CA . ASN A 1 231 ? -4.348 29.605 3.414 1 88.6 231 ASN A CA 1
ATOM 1880 C C . ASN A 1 231 ? -4.331 29.882 4.915 1 88.6 231 ASN A C 1
ATOM 1882 O O . ASN A 1 231 ? -5.382 29.901 5.559 1 88.6 231 ASN A O 1
ATOM 1886 N N . TYR A 1 232 ? -3.118 30.193 5.45 1 94.94 232 TYR A N 1
ATOM 1887 C CA . TYR A 1 232 ? -3.062 30.147 6.907 1 94.94 232 TYR A CA 1
ATOM 1888 C C . TYR A 1 232 ? -2.63 31.493 7.478 1 94.94 232 TYR A C 1
ATOM 1890 O O . TYR A 1 232 ? -3.061 31.878 8.568 1 94.94 232 TYR A O 1
ATOM 1898 N N . LYS A 1 233 ? -1.85 32.235 6.75 1 95.61 233 LYS A N 1
ATOM 1899 C CA . LYS A 1 233 ? -1.249 33.42 7.354 1 95.61 233 LYS A CA 1
ATOM 1900 C C . LYS A 1 233 ? -2.315 34.446 7.73 1 95.61 233 LYS A C 1
ATOM 1902 O O . LYS A 1 233 ? -2.494 34.759 8.908 1 95.61 233 LYS A O 1
ATOM 1907 N N . ASP A 1 234 ? -3.092 34.911 6.704 1 95.07 234 ASP A N 1
ATOM 1908 C CA . ASP A 1 234 ? -4.099 35.93 6.983 1 95.07 234 ASP A CA 1
ATOM 1909 C C . ASP A 1 234 ? -5.191 35.387 7.903 1 95.07 234 ASP A C 1
ATOM 1911 O O . ASP A 1 234 ? -5.703 36.109 8.76 1 95.07 234 ASP A O 1
ATOM 1915 N N . PHE A 1 235 ? -5.451 34.176 7.796 1 95.87 235 PHE A N 1
ATOM 1916 C CA . PHE A 1 235 ? -6.512 33.532 8.561 1 95.87 235 PHE A CA 1
ATOM 1917 C C . PHE A 1 235 ? -6.154 33.473 10.041 1 95.87 235 PHE A C 1
ATOM 1919 O O . PHE A 1 235 ? -6.938 33.895 10.893 1 95.87 235 PHE A O 1
ATOM 1926 N N . LEU A 1 236 ? -4.967 33.021 10.372 1 97.31 236 LEU A N 1
ATOM 1927 C CA . LEU A 1 236 ? -4.55 32.883 11.763 1 97.31 236 LEU A CA 1
ATOM 1928 C C . LEU A 1 236 ? -4.334 34.25 12.403 1 97.31 236 LEU A C 1
ATOM 1930 O O . LEU A 1 236 ? -4.709 34.466 13.558 1 97.31 236 LEU A O 1
ATOM 1934 N N . ASN A 1 237 ? -3.793 35.154 11.616 1 97.22 237 ASN A N 1
ATOM 1935 C CA . ASN A 1 237 ? -3.567 36.501 12.131 1 97.22 237 ASN A CA 1
ATOM 1936 C C . ASN A 1 237 ? -4.881 37.213 12.435 1 97.22 237 ASN A C 1
ATOM 1938 O O . ASN A 1 237 ? -4.957 38.014 13.368 1 97.22 237 ASN A O 1
ATOM 1942 N N . LYS A 1 238 ? -5.852 36.891 11.683 1 96.39 238 LYS A N 1
ATOM 1943 C CA . LYS A 1 238 ? -7.161 37.51 11.871 1 96.39 238 LYS A CA 1
ATOM 1944 C C . LYS A 1 238 ? -7.878 36.922 13.083 1 96.39 238 LYS A C 1
ATOM 1946 O O . LYS A 1 238 ? -8.552 37.643 13.822 1 96.39 238 LYS A O 1
ATOM 1951 N N . HIS A 1 239 ? -7.702 35.68 13.44 1 97.37 239 HIS A N 1
ATOM 1952 C CA . HIS A 1 239 ? -8.61 35.009 14.364 1 97.37 239 HIS A CA 1
ATOM 1953 C C . HIS A 1 239 ? -7.926 34.72 15.696 1 97.37 239 HIS A C 1
ATOM 1955 O O . HIS A 1 239 ? -8.578 34.303 16.656 1 97.37 239 HIS A O 1
ATOM 1961 N N . LEU A 1 240 ? -6.629 34.911 15.746 1 97.61 240 LEU A N 1
ATOM 1962 C CA . LEU A 1 240 ? -5.875 34.776 16.988 1 97.61 240 LEU A CA 1
ATOM 1963 C C . LEU A 1 240 ? -5.268 36.111 17.403 1 97.61 240 LEU A C 1
ATOM 1965 O O . LEU A 1 240 ? -4.192 36.484 16.929 1 97.61 240 LEU A O 1
ATOM 1969 N N . GLN A 1 241 ? -5.898 36.704 18.38 1 94.9 241 GLN A N 1
ATOM 1970 C CA . GLN A 1 241 ? -5.551 38.09 18.672 1 94.9 241 GLN A CA 1
ATOM 1971 C C . GLN A 1 241 ? -5.066 38.244 20.111 1 94.9 241 GLN A C 1
ATOM 1973 O O . GLN A 1 241 ? -4.193 39.067 20.393 1 94.9 241 GLN A O 1
ATOM 1978 N N . SER A 1 242 ? -5.584 37.452 21.042 1 96.18 242 SER A N 1
ATOM 1979 C CA . SER A 1 242 ? -5.194 37.592 22.441 1 96.18 242 SER A CA 1
ATOM 1980 C C . SER A 1 242 ? -4.006 36.697 22.776 1 96.18 242 SER A C 1
ATOM 1982 O O . SER A 1 242 ? -3.769 35.693 22.101 1 96.18 242 SER A O 1
ATOM 1984 N N . GLU A 1 243 ? -3.289 37.069 23.802 1 97.05 243 GLU A N 1
ATOM 1985 C CA . GLU A 1 243 ? -2.152 36.276 24.257 1 97.05 243 GLU A CA 1
ATOM 1986 C C . GLU A 1 243 ? -2.585 34.868 24.657 1 97.05 243 GLU A C 1
ATOM 1988 O O . GLU A 1 243 ? -1.869 33.897 24.403 1 97.05 243 GLU A O 1
ATOM 1993 N N . GLU A 1 244 ? -3.728 34.74 25.252 1 97.42 244 GLU A N 1
ATOM 1994 C CA . GLU A 1 244 ? -4.25 33.444 25.677 1 97.42 244 GLU A CA 1
ATOM 1995 C C . GLU A 1 244 ? -4.546 32.548 24.477 1 97.42 244 GLU A C 1
ATOM 1997 O O . GLU A 1 244 ? -4.214 31.361 24.486 1 97.42 244 GLU A O 1
ATOM 2002 N N . GLU A 1 245 ? -5.14 33.139 23.466 1 98.11 245 GLU A N 1
ATOM 2003 C CA . GLU A 1 245 ? -5.44 32.402 22.242 1 98.11 245 GLU A CA 1
ATOM 2004 C C . GLU A 1 245 ? -4.163 31.922 21.559 1 98.11 245 GLU A C 1
ATOM 2006 O O . GLU A 1 245 ? -4.096 30.786 21.084 1 98.11 245 GLU A O 1
ATOM 2011 N N . ILE A 1 246 ? -3.18 32.761 21.519 1 98.37 246 ILE A N 1
ATOM 2012 C CA . ILE A 1 246 ? -1.93 32.47 20.826 1 98.37 246 ILE A CA 1
ATOM 2013 C C . ILE A 1 246 ? -1.144 31.415 21.602 1 98.37 246 ILE A C 1
ATOM 2015 O O . ILE A 1 246 ? -0.534 30.524 21.007 1 98.37 246 ILE A O 1
ATOM 2019 N N . GLU A 1 247 ? -1.16 31.52 22.891 1 98.31 247 GLU A N 1
ATOM 2020 C CA . GLU A 1 247 ? -0.513 30.502 23.714 1 98.31 247 GLU A CA 1
ATOM 2021 C C . GLU A 1 247 ? -1.155 29.134 23.506 1 98.31 247 GLU A C 1
ATOM 2023 O O . GLU A 1 247 ? -0.456 28.128 23.37 1 98.31 247 GLU A O 1
ATOM 2028 N N . ARG A 1 248 ? -2.485 29.076 23.496 1 98.61 248 ARG A N 1
ATOM 2029 C CA . ARG A 1 248 ? -3.184 27.819 23.248 1 98.61 248 ARG A CA 1
ATOM 2030 C C . ARG A 1 248 ? -2.891 27.297 21.845 1 98.61 248 ARG A C 1
ATOM 2032 O O . ARG A 1 248 ? -2.674 26.098 21.656 1 98.61 248 ARG A O 1
ATOM 2039 N N . ALA A 1 249 ? -2.847 28.206 20.898 1 98.82 249 ALA A N 1
ATOM 2040 C CA . ALA A 1 249 ? -2.514 27.832 19.525 1 98.82 249 ALA A CA 1
ATOM 2041 C C . ALA A 1 249 ? -1.129 27.196 19.451 1 98.82 249 ALA A C 1
ATOM 2043 O O . ALA A 1 249 ? -0.933 26.2 18.751 1 98.82 249 ALA A O 1
ATOM 2044 N N . ASN A 1 250 ? -0.182 27.775 20.165 1 98.83 250 ASN A N 1
ATOM 2045 C CA . ASN A 1 250 ? 1.164 27.213 20.18 1 98.83 250 ASN A CA 1
ATOM 2046 C C . ASN A 1 250 ? 1.176 25.8 20.757 1 98.83 250 ASN A C 1
ATOM 2048 O O . ASN A 1 250 ? 1.897 24.93 20.265 1 98.83 250 ASN A O 1
ATOM 2052 N N . LYS A 1 251 ? 0.416 25.544 21.791 1 98.81 251 LYS A N 1
ATOM 2053 C CA . LYS A 1 251 ? 0.334 24.212 22.384 1 98.81 251 LYS A CA 1
ATOM 2054 C C . LYS A 1 251 ? -0.262 23.208 21.401 1 98.81 251 LYS A C 1
ATOM 2056 O O . LYS A 1 251 ? 0.222 22.08 21.288 1 98.81 251 LYS A O 1
ATOM 2061 N N . VAL A 1 252 ? -1.284 23.61 20.674 1 98.87 252 VAL A N 1
ATOM 2062 C CA . VAL A 1 252 ? -1.927 22.748 19.688 1 98.87 252 VAL A CA 1
ATOM 2063 C C . VAL A 1 252 ? -0.966 22.476 18.533 1 98.87 252 VAL A C 1
ATOM 2065 O O . VAL A 1 252 ? -0.823 21.333 18.092 1 98.87 252 VAL A O 1
ATOM 2068 N N . PHE A 1 253 ? -0.29 23.559 18.053 1 98.81 253 PHE A N 1
ATOM 2069 C CA . PHE A 1 253 ? 0.705 23.417 16.996 1 98.81 253 PHE A CA 1
ATOM 2070 C C . PHE A 1 253 ? 1.784 22.42 17.4 1 98.81 253 PHE A C 1
ATOM 2072 O O . PHE A 1 253 ? 2.102 21.5 16.644 1 98.81 253 PHE A O 1
ATOM 2079 N N . LYS A 1 254 ? 2.298 22.601 18.569 1 98.9 254 LYS A N 1
ATOM 2080 C CA . LYS A 1 254 ? 3.373 21.749 19.068 1 98.9 254 LYS A CA 1
ATOM 2081 C C . LYS A 1 254 ? 2.918 20.296 19.174 1 98.9 254 LYS A C 1
ATOM 2083 O O . LYS A 1 254 ? 3.653 19.381 18.795 1 98.9 254 LYS A O 1
ATOM 2088 N N . GLN A 1 255 ? 1.744 20.103 19.68 1 98.85 255 GLN A N 1
ATOM 2089 C CA . GLN A 1 255 ? 1.183 18.76 19.794 1 98.85 255 GLN A CA 1
ATOM 2090 C C . GLN A 1 255 ? 1.132 18.068 18.435 1 98.85 255 GLN A C 1
ATOM 2092 O O . GLN A 1 255 ? 1.552 16.917 18.302 1 98.85 255 GLN A O 1
ATOM 2097 N N . GLN A 1 256 ? 0.689 18.748 17.388 1 98.8 256 GLN A N 1
ATOM 2098 C CA . GLN A 1 256 ? 0.456 18.12 16.092 1 98.8 256 GLN A CA 1
ATOM 2099 C C . GLN A 1 256 ? 1.763 17.94 15.325 1 98.8 256 GLN A C 1
ATOM 2101 O O . GLN A 1 256 ? 1.927 16.964 14.589 1 98.8 256 GLN A O 1
ATOM 2106 N N . ILE A 1 257 ? 2.737 18.872 15.469 1 98.81 257 ILE A N 1
ATOM 2107 C CA . ILE A 1 257 ? 4.011 18.662 14.791 1 98.81 257 ILE A CA 1
ATOM 2108 C C . ILE A 1 257 ? 4.772 17.52 15.462 1 98.81 257 ILE A C 1
ATOM 2110 O O . ILE A 1 257 ? 5.478 16.761 14.796 1 98.81 257 ILE A O 1
ATOM 2114 N N . LEU A 1 258 ? 4.591 17.301 16.784 1 98.9 258 LEU A N 1
ATOM 2115 C CA . LEU A 1 258 ? 5.169 16.148 17.466 1 98.9 258 LEU A CA 1
ATOM 2116 C C . LEU A 1 258 ? 4.535 14.852 16.973 1 98.9 258 LEU A C 1
ATOM 2118 O O . LEU A 1 258 ? 5.222 13.84 16.815 1 98.9 258 LEU A O 1
ATOM 2122 N N . ASN A 1 259 ? 3.212 14.86 16.726 1 98.87 259 ASN A N 1
ATOM 2123 C CA . ASN A 1 259 ? 2.552 13.7 16.135 1 98.87 259 ASN A CA 1
ATOM 2124 C C . ASN A 1 259 ? 3.141 13.355 14.771 1 98.87 259 ASN A C 1
ATOM 2126 O O . ASN A 1 259 ? 3.322 12.18 14.447 1 98.87 259 ASN A O 1
ATOM 2130 N N . GLU A 1 260 ? 3.468 14.397 13.968 1 98.55 260 GLU A N 1
ATOM 2131 C CA . GLU A 1 260 ? 4.138 14.158 12.693 1 98.55 260 GLU A CA 1
ATOM 2132 C C . GLU A 1 260 ? 5.486 13.473 12.898 1 98.55 260 GLU A C 1
ATOM 2134 O O . GLU A 1 260 ? 5.815 12.516 12.194 1 98.55 260 GLU A O 1
ATOM 2139 N N . GLY A 1 261 ? 6.207 13.987 13.84 1 98.75 261 GLY A N 1
ATOM 2140 C CA . GLY A 1 261 ? 7.489 13.376 14.149 1 98.75 261 GLY A CA 1
ATOM 2141 C C . GLY A 1 261 ? 7.374 11.919 14.554 1 98.75 261 GLY A C 1
ATOM 2142 O O . GLY A 1 261 ? 8.154 11.079 14.099 1 98.75 261 GLY A O 1
ATOM 2143 N N . GLU A 1 262 ? 6.408 11.62 15.358 1 98.58 262 GLU A N 1
ATOM 2144 C CA . GLU A 1 262 ? 6.192 10.249 15.811 1 98.58 262 GLU A CA 1
ATOM 2145 C C . GLU A 1 262 ? 5.797 9.341 14.651 1 98.58 262 GLU A C 1
ATOM 2147 O O . GLU A 1 262 ? 6.186 8.171 14.611 1 98.58 262 GLU A O 1
ATOM 2152 N N . PHE A 1 263 ? 5.047 9.875 13.775 1 98.41 263 PHE A N 1
ATOM 2153 C CA . PHE A 1 263 ? 4.662 9.126 12.584 1 98.41 263 PHE A CA 1
ATOM 2154 C C . PHE A 1 263 ? 5.888 8.754 11.759 1 98.41 263 PHE A C 1
ATOM 2156 O O . PHE A 1 263 ? 6.074 7.588 11.406 1 98.41 263 PHE A O 1
ATOM 2163 N N . PHE A 1 264 ? 6.77 9.726 11.526 1 98.29 264 PHE A N 1
ATOM 2164 C CA . PHE A 1 264 ? 7.988 9.46 10.77 1 98.29 264 PHE A CA 1
ATOM 2165 C C . PHE A 1 264 ? 8.891 8.489 11.522 1 98.29 264 PHE A C 1
ATOM 2167 O O . PHE A 1 264 ? 9.493 7.598 10.918 1 98.29 264 PHE A O 1
ATOM 2174 N N . GLU A 1 265 ? 8.933 8.658 12.81 1 97.95 265 GLU A N 1
ATOM 2175 C CA . GLU A 1 265 ? 9.776 7.784 13.619 1 97.95 265 GLU A CA 1
ATOM 2176 C C . GLU A 1 265 ? 9.278 6.342 13.577 1 97.95 265 GLU A C 1
ATOM 2178 O O . GLU A 1 265 ? 10.058 5.417 13.342 1 97.95 265 GLU A O 1
ATOM 2183 N N . ALA A 1 266 ? 8.016 6.147 13.753 1 97.2 266 ALA A N 1
ATOM 2184 C CA . ALA A 1 266 ? 7.423 4.812 13.739 1 97.2 266 ALA A CA 1
ATOM 2185 C C . ALA A 1 266 ? 7.596 4.149 12.376 1 97.2 266 ALA A C 1
ATOM 2187 O O . ALA A 1 266 ? 7.756 2.93 12.288 1 97.2 266 ALA A O 1
ATOM 2188 N N . SER A 1 267 ? 7.574 4.944 11.333 1 94.63 267 SER A N 1
ATOM 2189 C CA . SER A 1 267 ? 7.679 4.427 9.972 1 94.63 267 SER A CA 1
ATOM 2190 C C . SER A 1 267 ? 9.085 3.914 9.683 1 94.63 267 SER A C 1
ATOM 2192 O O . SER A 1 267 ? 9.271 3.045 8.827 1 94.63 267 SER A O 1
ATOM 2194 N N . GLY A 1 268 ? 10.006 4.49 10.351 1 90.95 268 GLY A N 1
ATOM 2195 C CA . GLY A 1 268 ? 11.382 4.062 10.156 1 90.95 268 GLY A CA 1
ATOM 2196 C C . GLY A 1 268 ? 11.732 2.806 10.932 1 90.95 268 GLY A C 1
ATOM 2197 O O . GLY A 1 268 ? 12.774 2.192 10.692 1 90.95 268 GLY A O 1
ATOM 2198 N N . GLN A 1 269 ? 10.978 2.425 11.908 1 77.97 269 GLN A N 1
ATOM 2199 C CA . GLN A 1 269 ? 11.26 1.282 12.77 1 77.97 269 GLN A CA 1
ATOM 2200 C C . GLN A 1 269 ? 10.59 0.016 12.243 1 77.97 269 GLN A C 1
ATOM 2202 O O . GLN A 1 269 ? 10.94 -1.094 12.65 1 77.97 269 GLN A O 1
ATOM 2207 N N . SER A 1 270 ? 9.532 0.012 11.41 1 62.41 270 SER A N 1
ATOM 2208 C CA . SER A 1 270 ? 8.693 -1.125 11.046 1 62.41 270 SER A CA 1
ATOM 2209 C C . SER A 1 270 ? 9.424 -2.071 10.1 1 62.41 270 SER A C 1
ATOM 2211 O O . SER A 1 270 ? 8.817 -2.984 9.535 1 62.41 270 SER A O 1
ATOM 2213 N N . GLY A 1 271 ? 10.719 -2.429 10.331 1 53.59 271 GLY A N 1
ATOM 2214 C CA . GLY A 1 271 ? 11.283 -3.504 9.53 1 53.59 271 GLY A CA 1
ATOM 2215 C C . GLY A 1 271 ? 10.548 -4.821 9.696 1 53.59 271 GLY A C 1
ATOM 2216 O O . GLY A 1 271 ? 10.455 -5.35 10.805 1 53.59 271 GLY A O 1
ATOM 2217 N N . VAL A 1 272 ? 9.463 -5.065 8.836 1 49.19 272 VAL A N 1
ATOM 2218 C CA . VAL A 1 272 ? 8.697 -6.307 8.798 1 49.19 272 VAL A CA 1
ATOM 2219 C C . VAL A 1 272 ? 9.625 -7.477 8.478 1 49.19 272 VAL A C 1
ATOM 2221 O O . VAL A 1 272 ? 10.208 -7.536 7.392 1 49.19 272 VAL A O 1
ATOM 2224 N N . GLU A 1 273 ? 10.423 -7.903 9.413 1 47.24 273 GLU A N 1
ATOM 2225 C CA . GLU A 1 273 ? 11.327 -9.002 9.088 1 47.24 273 GLU A CA 1
ATOM 2226 C C . GLU A 1 273 ? 10.56 -10.302 8.869 1 47.24 273 GLU A C 1
ATOM 2228 O O . GLU A 1 273 ? 10.582 -11.193 9.721 1 47.24 273 GLU A O 1
ATOM 2233 N N . ARG A 1 274 ? 9.237 -10.432 8.563 1 47.61 274 ARG A N 1
ATOM 2234 C CA . ARG A 1 274 ? 8.916 -11.855 8.597 1 47.61 274 ARG A CA 1
ATOM 2235 C C . ARG A 1 274 ? 9.035 -12.477 7.21 1 47.61 274 ARG A C 1
ATOM 2237 O O . ARG A 1 274 ? 8.709 -11.838 6.207 1 47.61 274 ARG A O 1
ATOM 2244 N N . ARG A 1 275 ? 9.61 -13.782 7.205 1 45.19 275 ARG A N 1
ATOM 2245 C CA . ARG A 1 275 ? 9.837 -14.68 6.077 1 45.19 275 ARG A CA 1
ATOM 2246 C C . ARG A 1 275 ? 8.516 -15.134 5.465 1 45.19 275 ARG A C 1
ATOM 2248 O O . ARG A 1 275 ? 7.653 -15.668 6.163 1 45.19 275 ARG A O 1
ATOM 2255 N N . ARG A 1 276 ? 8.135 -14.772 4.28 1 47.07 276 ARG A N 1
ATOM 2256 C CA . ARG A 1 276 ? 7.102 -15.393 3.458 1 47.07 276 ARG A CA 1
ATOM 2257 C C . ARG A 1 276 ? 7.425 -16.859 3.188 1 47.07 276 ARG A C 1
ATOM 2259 O O . ARG A 1 276 ? 8.493 -17.178 2.66 1 47.07 276 ARG A O 1
ATOM 2266 N N . GLN A 1 277 ? 7.078 -17.701 4.116 1 43.16 277 GLN A N 1
ATOM 2267 C CA . GLN A 1 277 ? 7.33 -19.106 3.812 1 43.16 277 GLN A CA 1
ATOM 2268 C C . GLN A 1 277 ? 6.784 -19.478 2.436 1 43.16 277 GLN A C 1
ATOM 2270 O O . GLN A 1 277 ? 5.756 -18.95 2.007 1 43.16 277 GLN A O 1
ATOM 2275 N N . GLY A 1 278 ? 7.517 -19.803 1.511 1 46.27 278 GLY A N 1
ATOM 2276 C CA . GLY A 1 278 ? 7.302 -20.398 0.201 1 46.27 278 GLY A CA 1
ATOM 2277 C C . GLY A 1 278 ? 5.886 -20.901 -0.001 1 46.27 278 GLY A C 1
ATOM 2278 O O . GLY A 1 278 ? 5.664 -22.104 -0.15 1 46.27 278 GLY A O 1
ATOM 2279 N N . VAL A 1 279 ? 4.958 -20.122 0.309 1 53.12 279 VAL A N 1
ATOM 2280 C CA . VAL A 1 279 ? 3.571 -20.577 0.316 1 53.12 279 VAL A CA 1
ATOM 2281 C C . VAL A 1 279 ? 3.108 -20.849 -1.113 1 53.12 279 VAL A C 1
ATOM 2283 O O . VAL A 1 279 ? 2.377 -21.81 -1.363 1 53.12 279 VAL A O 1
ATOM 2286 N N . ARG A 1 280 ? 3.623 -19.976 -2.097 1 54.08 280 ARG A N 1
ATOM 2287 C CA . ARG A 1 280 ? 3.025 -20.197 -3.409 1 54.08 280 ARG A CA 1
ATOM 2288 C C . ARG A 1 280 ? 3.609 -21.438 -4.076 1 54.08 280 ARG A C 1
ATOM 2290 O O . ARG A 1 280 ? 4.752 -21.814 -3.807 1 54.08 280 ARG A O 1
ATOM 2297 N N . MET B 1 1 ? 35.275 9.133 47.62 1 23.34 1 MET B N 1
ATOM 2298 C CA . MET B 1 1 ? 35.037 7.822 48.216 1 23.34 1 MET B CA 1
ATOM 2299 C C . MET B 1 1 ? 34.472 6.85 47.186 1 23.34 1 MET B C 1
ATOM 2301 O O . MET B 1 1 ? 33.379 7.065 46.657 1 23.34 1 MET B O 1
ATOM 2305 N N . ALA B 1 2 ? 35.417 6.269 46.33 1 29.11 2 ALA B N 1
ATOM 2306 C CA . ALA B 1 2 ? 35.71 5.691 45.021 1 29.11 2 ALA B CA 1
ATOM 2307 C C . ALA B 1 2 ? 35.105 4.296 44.89 1 29.11 2 ALA B C 1
ATOM 2309 O O . ALA B 1 2 ? 35.65 3.324 45.417 1 29.11 2 ALA B O 1
ATOM 2310 N N . TRP B 1 3 ? 33.739 4.214 44.889 1 22.72 3 TRP B N 1
ATOM 2311 C CA . TRP B 1 3 ? 32.947 3.029 45.2 1 22.72 3 TRP B CA 1
ATOM 2312 C C . TRP B 1 3 ? 33.116 1.963 44.123 1 22.72 3 TRP B C 1
ATOM 2314 O O . TRP B 1 3 ? 33.193 2.28 42.933 1 22.72 3 TRP B O 1
ATOM 2324 N N . HIS B 1 4 ? 33.504 0.649 44.354 1 25.7 4 HIS B N 1
ATOM 2325 C CA . HIS B 1 4 ? 34.011 -0.664 43.973 1 25.7 4 HIS B CA 1
ATOM 2326 C C . HIS B 1 4 ? 32.926 -1.5 43.303 1 25.7 4 HIS B C 1
ATOM 2328 O O . HIS B 1 4 ? 33.066 -2.719 43.175 1 25.7 4 HIS B O 1
ATOM 2334 N N . PHE B 1 5 ? 31.955 -0.894 42.58 1 23.99 5 PHE B N 1
ATOM 2335 C CA . PHE B 1 5 ? 30.809 -1.778 42.402 1 23.99 5 PHE B CA 1
ATOM 2336 C C . PHE B 1 5 ? 31.182 -2.982 41.544 1 23.99 5 PHE B C 1
ATOM 2338 O O . PHE B 1 5 ? 31.966 -2.859 40.601 1 23.99 5 PHE B O 1
ATOM 2345 N N . THR B 1 6 ? 30.764 -4.301 41.774 1 21.11 6 THR B N 1
ATOM 2346 C CA . THR B 1 6 ? 30.935 -5.749 41.784 1 21.11 6 THR B CA 1
ATOM 2347 C C . THR B 1 6 ? 30.541 -6.349 40.438 1 21.11 6 THR B C 1
ATOM 2349 O O . THR B 1 6 ? 31.206 -7.26 39.94 1 21.11 6 THR B O 1
ATOM 2352 N N . SER B 1 7 ? 29.303 -6.113 39.745 1 20.59 7 SER B N 1
ATOM 2353 C CA . SER B 1 7 ? 28.476 -7.303 39.579 1 20.59 7 SER B CA 1
ATOM 2354 C C . SER B 1 7 ? 28.984 -8.174 38.435 1 20.59 7 SER B C 1
ATOM 2356 O O . SER B 1 7 ? 29.742 -7.708 37.583 1 20.59 7 SER B O 1
ATOM 2358 N N . ALA B 1 8 ? 28.075 -9.173 37.906 1 22.03 8 ALA B N 1
ATOM 2359 C CA . ALA B 1 8 ? 27.927 -10.606 37.665 1 22.03 8 ALA B CA 1
ATOM 2360 C C . ALA B 1 8 ? 28.318 -10.965 36.235 1 22.03 8 ALA B C 1
ATOM 2362 O O . ALA B 1 8 ? 28.448 -10.085 35.38 1 22.03 8 ALA B O 1
ATOM 2363 N N . LEU B 1 9 ? 27.503 -11.892 35.455 1 21.44 9 LEU B N 1
ATOM 2364 C CA . LEU B 1 9 ? 27.53 -13.289 35.037 1 21.44 9 LEU B CA 1
ATOM 2365 C C . LEU B 1 9 ? 27.535 -13.403 33.517 1 21.44 9 LEU B C 1
ATOM 2367 O O . LEU B 1 9 ? 26.503 -13.693 32.908 1 21.44 9 LEU B O 1
ATOM 2371 N N . VAL B 1 10 ? 27.745 -12.414 32.716 1 23.56 10 VAL B N 1
ATOM 2372 C CA . VAL B 1 10 ? 27.148 -12.658 31.408 1 23.56 10 VAL B CA 1
ATOM 2373 C C . VAL B 1 10 ? 27.746 -13.921 30.793 1 23.56 10 VAL B C 1
ATOM 2375 O O . VAL B 1 10 ? 28.952 -14.159 30.897 1 23.56 10 VAL B O 1
ATOM 2378 N N . VAL B 1 11 ? 26.896 -14.771 29.936 1 21.82 11 VAL B N 1
ATOM 2379 C CA . VAL B 1 11 ? 26.638 -16.061 29.305 1 21.82 11 VAL B CA 1
ATOM 2380 C C . VAL B 1 11 ? 27.594 -16.264 28.132 1 21.82 11 VAL B C 1
ATOM 2382 O O . VAL B 1 11 ? 27.739 -15.383 27.282 1 21.82 11 VAL B O 1
ATOM 2385 N N . LEU B 1 12 ? 28.344 -17.446 27.99 1 21.94 12 LEU B N 1
ATOM 2386 C CA . LEU B 1 12 ? 29.428 -18.154 27.319 1 21.94 12 LEU B CA 1
ATOM 2387 C C . LEU B 1 12 ? 29.025 -18.548 25.902 1 21.94 12 LEU B C 1
ATOM 2389 O O . LEU B 1 12 ? 28.375 -19.576 25.7 1 21.94 12 LEU B O 1
ATOM 2393 N N . VAL B 1 13 ? 28.2 -17.808 25.141 1 21.95 13 VAL B N 1
ATOM 2394 C CA . VAL B 1 13 ? 27.696 -18.426 23.919 1 21.95 13 VAL B CA 1
ATOM 2395 C C . VAL B 1 13 ? 28.864 -18.814 23.016 1 21.95 13 VAL B C 1
ATOM 2397 O O . VAL B 1 13 ? 29.622 -17.952 22.565 1 21.95 13 VAL B O 1
ATOM 2400 N N . LEU B 1 14 ? 29.178 -20.131 22.895 1 21.89 14 LEU B N 1
ATOM 2401 C CA . LEU B 1 14 ? 30.193 -20.988 22.292 1 21.89 14 LEU B CA 1
ATOM 2402 C C . LEU B 1 14 ? 30.11 -20.939 20.77 1 21.89 14 LEU B C 1
ATOM 2404 O O . LEU B 1 14 ? 29.075 -21.274 20.189 1 21.89 14 LEU B O 1
ATOM 2408 N N . MET B 1 15 ? 30.761 -20.093 19.969 1 20.3 15 MET B N 1
ATOM 2409 C CA . MET B 1 15 ? 31.001 -19.876 18.546 1 20.3 15 MET B CA 1
ATOM 2410 C C . MET B 1 15 ? 31.637 -21.106 17.907 1 20.3 15 MET B C 1
ATOM 2412 O O . MET B 1 15 ? 32.83 -21.356 18.086 1 20.3 15 MET B O 1
ATOM 2416 N N . GLU B 1 16 ? 30.971 -22.328 17.903 1 24.16 16 GLU B N 1
ATOM 2417 C CA . GLU B 1 16 ? 31.643 -23.508 17.365 1 24.16 16 GLU B CA 1
ATOM 2418 C C . GLU B 1 16 ? 31.921 -23.353 15.873 1 24.16 16 GLU B C 1
ATOM 2420 O O . GLU B 1 16 ? 31.002 -23.112 15.087 1 24.16 16 GLU B O 1
ATOM 2425 N N . GLY B 1 17 ? 33.033 -22.896 15.341 1 22.13 17 GLY B N 1
ATOM 2426 C CA . GLY B 1 17 ? 33.785 -22.727 14.108 1 22.13 17 GLY B CA 1
ATOM 2427 C C . GLY B 1 17 ? 33.832 -23.985 13.261 1 22.13 17 GLY B C 1
ATOM 2428 O O . GLY B 1 17 ? 33.981 -25.089 13.787 1 22.13 17 GLY B O 1
ATOM 2429 N N . CYS B 1 18 ? 33.214 -24.044 12.045 1 21.8 18 CYS B N 1
ATOM 2430 C CA . CYS B 1 18 ? 33.139 -25.019 10.964 1 21.8 18 CYS B CA 1
ATOM 2431 C C . CYS B 1 18 ? 34.53 -25.491 10.557 1 21.8 18 CYS B C 1
ATOM 2433 O O . CYS B 1 18 ? 35.431 -24.676 10.354 1 21.8 18 CYS B O 1
ATOM 2435 N N . ARG B 1 19 ? 34.83 -26.823 10.637 1 20.85 19 ARG B N 1
ATOM 2436 C CA . ARG B 1 19 ? 35.951 -27.754 10.557 1 20.85 19 ARG B CA 1
ATOM 2437 C C . ARG B 1 19 ? 36.554 -27.766 9.157 1 20.85 19 ARG B C 1
ATOM 2439 O O . ARG B 1 19 ? 35.88 -28.125 8.188 1 20.85 19 ARG B O 1
ATOM 2446 N N . PHE B 1 20 ? 37.33 -26.778 8.719 1 21.51 20 PHE B N 1
ATOM 2447 C CA . PHE B 1 20 ? 38.198 -26.797 7.547 1 21.51 20 PHE B CA 1
ATOM 2448 C C . PHE B 1 20 ? 39.043 -28.065 7.521 1 21.51 20 PHE B C 1
ATOM 2450 O O . PHE B 1 20 ? 39.943 -28.235 8.346 1 21.51 20 PHE B O 1
ATOM 2457 N N . ALA B 1 21 ? 38.369 -29.217 7.158 1 20.87 21 ALA B N 1
ATOM 2458 C CA . ALA B 1 21 ? 39.051 -30.506 7.086 1 20.87 21 ALA B CA 1
ATOM 2459 C C . ALA B 1 21 ? 40.215 -30.457 6.102 1 20.87 21 ALA B C 1
ATOM 2461 O O . ALA B 1 21 ? 40.008 -30.4 4.887 1 20.87 21 ALA B O 1
ATOM 2462 N N . CYS B 1 22 ? 41.209 -29.666 6.279 1 19.36 22 CYS B N 1
ATOM 2463 C CA . CYS B 1 22 ? 42.52 -29.718 5.642 1 19.36 22 CYS B CA 1
ATOM 2464 C C . CYS B 1 22 ? 43.017 -31.155 5.537 1 19.36 22 CYS B C 1
ATOM 2466 O O . CYS B 1 22 ? 42.761 -31.972 6.423 1 19.36 22 CYS B O 1
ATOM 2468 N N . CYS B 1 23 ? 43.678 -31.524 4.369 1 22.95 23 CYS B N 1
ATOM 2469 C CA . CYS B 1 23 ? 44.31 -32.684 3.751 1 22.95 23 CYS B CA 1
ATOM 2470 C C . CYS B 1 23 ? 45.388 -33.266 4.658 1 22.95 23 CYS B C 1
ATOM 2472 O O . CYS B 1 23 ? 46.452 -32.668 4.826 1 22.95 23 CYS B O 1
ATOM 2474 N N . SER B 1 24 ? 45.121 -33.69 5.81 1 17.85 24 SER B N 1
ATOM 2475 C CA . SER B 1 24 ? 46.28 -34.134 6.577 1 17.85 24 SER B CA 1
ATOM 2476 C C . SER B 1 24 ? 47.007 -35.273 5.869 1 17.85 24 SER B C 1
ATOM 2478 O O . SER B 1 24 ? 46.403 -36.012 5.088 1 17.85 24 SER B O 1
ATOM 2480 N N . HIS B 1 25 ? 48.391 -35.433 5.917 1 19.18 25 HIS B N 1
ATOM 2481 C CA . HIS B 1 25 ? 49.626 -36.134 5.587 1 19.18 25 HIS B CA 1
ATOM 2482 C C . HIS B 1 25 ? 49.532 -37.614 5.943 1 19.18 25 HIS B C 1
ATOM 2484 O O . HIS B 1 25 ? 50.359 -38.416 5.503 1 19.18 25 HIS B O 1
ATOM 2490 N N . ASP B 1 26 ? 48.885 -38.177 6.922 1 19.6 26 ASP B N 1
ATOM 2491 C CA . ASP B 1 26 ? 49.448 -39.474 7.284 1 19.6 26 ASP B CA 1
ATOM 2492 C C . ASP B 1 26 ? 49.07 -40.541 6.259 1 19.6 26 ASP B C 1
ATOM 2494 O O . ASP B 1 26 ? 47.888 -40.837 6.07 1 19.6 26 ASP B O 1
ATOM 2498 N N . CYS B 1 27 ? 49.81 -40.921 5.02 1 21.42 27 CYS B N 1
ATOM 2499 C CA . CYS B 1 27 ? 50.021 -41.788 3.867 1 21.42 27 CYS B CA 1
ATOM 2500 C C . CYS B 1 27 ? 49.888 -43.255 4.256 1 21.42 27 CYS B C 1
ATOM 2502 O O . CYS B 1 27 ? 49.163 -44.011 3.607 1 21.42 27 CYS B O 1
ATOM 2504 N N . ILE B 1 28 ? 51.015 -44.019 4.663 1 18.78 28 ILE B N 1
ATOM 2505 C CA . ILE B 1 28 ? 51.835 -45.123 4.174 1 18.78 28 ILE B CA 1
ATOM 2506 C C . ILE B 1 28 ? 51.429 -46.417 4.875 1 18.78 28 ILE B C 1
ATOM 2508 O O . ILE B 1 28 ? 51.333 -47.47 4.24 1 18.78 28 ILE B O 1
ATOM 2512 N N . LYS B 1 29 ? 51.246 -46.364 6.246 1 19.3 29 LYS B N 1
ATOM 2513 C CA . LYS B 1 29 ? 51.687 -47.564 6.95 1 19.3 29 LYS B CA 1
ATOM 2514 C C . LYS B 1 29 ? 50.66 -48.686 6.821 1 19.3 29 LYS B C 1
ATOM 2516 O O . LYS B 1 29 ? 50.92 -49.822 7.223 1 19.3 29 LYS B O 1
ATOM 2521 N N . ALA B 1 30 ? 49.356 -48.364 6.483 1 19.39 30 ALA B N 1
ATOM 2522 C CA . ALA B 1 30 ? 48.431 -49.444 6.814 1 19.39 30 ALA B CA 1
ATOM 2523 C C . ALA B 1 30 ? 48.541 -50.588 5.81 1 19.39 30 ALA B C 1
ATOM 2525 O O . ALA B 1 30 ? 47.839 -51.595 5.928 1 19.39 30 ALA B O 1
ATOM 2526 N N . CYS B 1 31 ? 49.203 -50.181 4.62 1 21.8 31 CYS B N 1
ATOM 2527 C CA . CYS B 1 31 ? 49.088 -51.174 3.557 1 21.8 31 CYS B CA 1
ATOM 2528 C C . CYS B 1 31 ? 49.579 -52.537 4.029 1 21.8 31 CYS B C 1
ATOM 2530 O O . CYS B 1 31 ? 49.345 -53.549 3.367 1 21.8 31 CYS B O 1
ATOM 2532 N N . GLU B 1 32 ? 50.548 -52.307 4.959 1 20.49 32 GLU B N 1
ATOM 2533 C CA . GLU B 1 32 ? 51.447 -53.451 5.075 1 20.49 32 GLU B CA 1
ATOM 2534 C C . GLU B 1 32 ? 50.716 -54.673 5.626 1 20.49 32 GLU B C 1
ATOM 2536 O O . GLU B 1 32 ? 51.266 -55.776 5.643 1 20.49 32 GLU B O 1
ATOM 2541 N N . ASP B 1 33 ? 49.647 -54.333 6.399 1 19.93 33 ASP B N 1
ATOM 2542 C CA . ASP B 1 33 ? 49.528 -55.443 7.34 1 19.93 33 ASP B CA 1
ATOM 2543 C C . ASP B 1 33 ? 49.066 -56.715 6.633 1 19.93 33 ASP B C 1
ATOM 2545 O O . ASP B 1 33 ? 48.744 -57.711 7.284 1 19.93 33 ASP B O 1
ATOM 2549 N N . LEU B 1 34 ? 48.316 -56.358 5.488 1 19.14 34 LEU B N 1
ATOM 2550 C CA . LEU B 1 34 ? 47.617 -57.563 5.054 1 19.14 34 LEU B CA 1
ATOM 2551 C C . LEU B 1 34 ? 48.608 -58.664 4.689 1 19.14 34 LEU B C 1
ATOM 2553 O O . LEU B 1 34 ? 48.206 -59.787 4.375 1 19.14 34 LEU B O 1
ATOM 2557 N N . GLN B 1 35 ? 49.785 -58.08 4.111 1 16.61 35 GLN B N 1
ATOM 2558 C CA . GLN B 1 35 ? 50.235 -59.091 3.159 1 16.61 35 GLN B CA 1
ATOM 2559 C C . GLN B 1 35 ? 50.541 -60.41 3.862 1 16.61 35 GLN B C 1
ATOM 2561 O O . GLN B 1 35 ? 50.821 -61.418 3.209 1 16.61 35 GLN B O 1
ATOM 2566 N N . ALA B 1 36 ? 51.171 -60.132 5.17 1 16.73 36 ALA B N 1
ATOM 2567 C CA . ALA B 1 36 ? 52.219 -61.126 5.385 1 16.73 36 ALA B CA 1
ATOM 2568 C C . ALA B 1 36 ? 51.668 -62.543 5.253 1 16.73 36 ALA B C 1
ATOM 2570 O O . ALA B 1 36 ? 50.497 -62.791 5.552 1 16.73 36 ALA B O 1
ATOM 2571 N N . ALA B 1 37 ? 52.581 -63.559 5.526 1 17.59 37 ALA B N 1
ATOM 2572 C CA . ALA B 1 37 ? 53.269 -64.709 4.947 1 17.59 37 ALA B CA 1
ATOM 2573 C C . ALA B 1 37 ? 52.484 -65.996 5.186 1 17.59 37 ALA B C 1
ATOM 2575 O O . ALA B 1 37 ? 51.53 -66.012 5.967 1 17.59 37 ALA B O 1
ATOM 2576 N N . SER B 1 38 ? 53.234 -66.96 5.823 1 16.88 38 SER B N 1
ATOM 2577 C CA . SER B 1 38 ? 53.829 -68.177 5.28 1 16.88 38 SER B CA 1
ATOM 2578 C C . SER B 1 38 ? 52.9 -69.373 5.458 1 16.88 38 SER B C 1
ATOM 2580 O O . SER B 1 38 ? 51.72 -69.208 5.772 1 16.88 38 SER B O 1
ATOM 2582 N N . LEU B 1 39 ? 53.484 -70.492 6.076 1 17.15 39 LEU B N 1
ATOM 2583 C CA . LEU B 1 39 ? 53.865 -71.775 5.495 1 17.15 39 LEU B CA 1
ATOM 2584 C C . LEU B 1 39 ? 52.853 -72.857 5.857 1 17.15 39 LEU B C 1
ATOM 2586 O O . LEU B 1 39 ? 52.551 -73.729 5.039 1 17.15 39 LEU B O 1
ATOM 2590 N N . PRO B 1 40 ? 52.301 -72.903 7.153 1 18.56 40 PRO B N 1
ATOM 2591 C CA . PRO B 1 40 ? 52.656 -74.281 7.498 1 18.56 40 PRO B CA 1
ATOM 2592 C C . PRO B 1 40 ? 51.796 -75.312 6.77 1 18.56 40 PRO B C 1
ATOM 2594 O O . PRO B 1 40 ? 50.701 -74.988 6.303 1 18.56 40 PRO B O 1
ATOM 2597 N N . GLU B 1 41 ? 52.206 -76.617 6.855 1 18.16 41 GLU B N 1
ATOM 2598 C CA . GLU B 1 41 ? 52.264 -77.853 6.079 1 18.16 41 GLU B CA 1
ATOM 2599 C C . GLU B 1 41 ? 50.926 -78.586 6.109 1 18.16 41 GLU B C 1
ATOM 2601 O O . GLU B 1 41 ? 50.562 -79.264 5.145 1 18.16 41 GLU B O 1
ATOM 2606 N N . SER B 1 42 ? 50.159 -78.507 7.287 1 17.8 42 SER B N 1
ATOM 2607 C CA . SER B 1 42 ? 49.966 -79.921 7.593 1 17.8 42 SER B CA 1
ATOM 2608 C C . SER B 1 42 ? 48.976 -80.565 6.628 1 17.8 42 SER B C 1
ATOM 2610 O O . SER B 1 42 ? 48.196 -79.87 5.974 1 17.8 42 SER B O 1
ATOM 2612 N N . SER B 1 43 ? 48.599 -81.877 6.975 1 17.84 43 SER B N 1
ATOM 2613 C CA . SER B 1 43 ? 48.433 -83.198 6.378 1 17.84 43 SER B CA 1
ATOM 2614 C C . SER B 1 43 ? 47.089 -83.319 5.667 1 17.84 43 SER B C 1
ATOM 2616 O O . SER B 1 43 ? 46.219 -82.461 5.824 1 17.84 43 SER B O 1
ATOM 2618 N N . SER B 1 44 ? 46.539 -84.605 5.639 1 17.46 44 SER B N 1
ATOM 2619 C CA . SER B 1 44 ? 46.281 -85.636 4.639 1 17.46 44 SER B CA 1
ATOM 2620 C C . SER B 1 44 ? 44.824 -85.615 4.188 1 17.46 44 SER B C 1
ATOM 2622 O O . SER B 1 44 ? 44.534 -85.79 3.002 1 17.46 44 SER B O 1
ATOM 2624 N N . SER B 1 45 ? 43.838 -85.732 5.145 1 20.35 45 SER B N 1
ATOM 2625 C CA . SER B 1 45 ? 43.02 -86.89 4.797 1 20.35 45 SER B CA 1
ATOM 2626 C C . SER B 1 45 ? 41.976 -86.532 3.744 1 20.35 45 SER B C 1
ATOM 2628 O O . SER B 1 45 ? 41.504 -85.395 3.692 1 20.35 45 SER B O 1
ATOM 2630 N N . SER B 1 46 ? 41.69 -87.429 2.822 1 19.08 46 SER B N 1
ATOM 2631 C CA . SER B 1 46 ? 41.228 -87.621 1.451 1 19.08 46 SER B CA 1
ATOM 2632 C C . SER B 1 46 ? 39.715 -87.458 1.35 1 19.08 46 SER B C 1
ATOM 2634 O O . SER B 1 46 ? 39.137 -87.63 0.274 1 19.08 46 SER B O 1
ATOM 2636 N N . SER B 1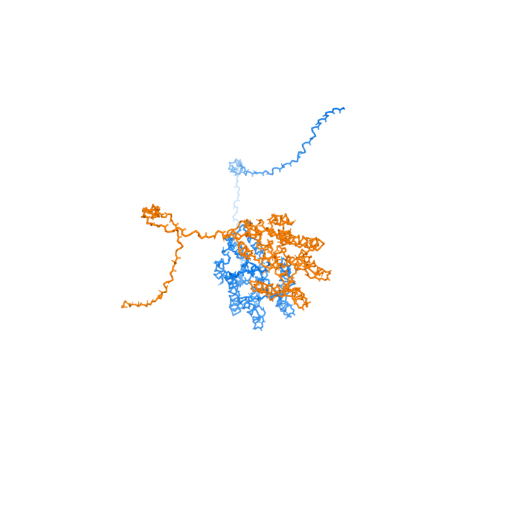 47 ? 38.955 -87.285 2.46 1 21.9 47 SER B N 1
ATOM 2637 C CA . SER B 1 47 ? 37.687 -87.954 2.183 1 21.9 47 SER B CA 1
ATOM 2638 C C . SER B 1 47 ? 36.906 -87.229 1.093 1 21.9 47 SER B C 1
ATOM 2640 O O . SER B 1 47 ? 36.821 -85.999 1.096 1 21.9 47 SER B O 1
ATOM 2642 N N . SER B 1 48 ? 36.661 -87.846 0.029 1 18.78 48 SER B N 1
ATOM 2643 C CA . SER B 1 48 ? 36.124 -87.499 -1.283 1 18.78 48 SER B CA 1
ATOM 2644 C C . SER B 1 48 ? 34.673 -87.039 -1.182 1 18.78 48 SER B C 1
ATOM 2646 O O . SER B 1 48 ? 33.779 -87.843 -0.913 1 18.78 48 SER B O 1
ATOM 2648 N N . ALA B 1 49 ? 34.363 -85.991 -0.513 1 23.71 49 ALA B N 1
ATOM 2649 C CA . ALA B 1 49 ? 32.983 -85.522 -0.416 1 23.71 49 ALA B CA 1
ATOM 2650 C C . ALA B 1 49 ? 32.357 -85.371 -1.799 1 23.71 49 ALA B C 1
ATOM 2652 O O . ALA B 1 49 ? 32.981 -84.83 -2.715 1 23.71 49 ALA B O 1
ATOM 2653 N N . SER B 1 50 ? 31.379 -86.305 -2.126 1 20.23 50 SER B N 1
ATOM 2654 C CA . SER B 1 50 ? 30.577 -86.447 -3.336 1 20.23 50 SER B CA 1
ATOM 2655 C C . SER B 1 50 ? 29.976 -85.112 -3.762 1 20.23 50 SER B C 1
ATOM 2657 O O . SER B 1 50 ? 29.493 -84.348 -2.924 1 20.23 50 SER B O 1
ATOM 2659 N N . ALA B 1 51 ? 30.286 -84.7 -4.905 1 22.6 51 ALA B N 1
ATOM 2660 C CA . ALA B 1 51 ? 30.055 -83.473 -5.663 1 22.6 51 ALA B CA 1
ATOM 2661 C C . ALA B 1 51 ? 28.591 -83.351 -6.075 1 22.6 51 ALA B C 1
ATOM 2663 O O . ALA B 1 51 ? 28.16 -83.971 -7.051 1 22.6 51 ALA B O 1
ATOM 2664 N N . VAL B 1 52 ? 27.6 -83.778 -5.182 1 25.19 52 VAL B N 1
ATOM 2665 C CA . VAL B 1 52 ? 26.291 -83.709 -5.824 1 25.19 52 VAL B CA 1
ATOM 2666 C C . VAL B 1 52 ? 26.09 -82.327 -6.44 1 25.19 52 VAL B C 1
ATOM 2668 O O . VAL B 1 52 ? 26.173 -81.312 -5.744 1 25.19 52 VAL B O 1
ATOM 2671 N N . ILE B 1 53 ? 26.311 -82.258 -7.602 1 23.07 53 ILE B N 1
ATOM 2672 C CA . ILE B 1 53 ? 26.175 -81.101 -8.48 1 23.07 53 ILE B CA 1
ATOM 2673 C C . ILE B 1 53 ? 24.715 -80.656 -8.523 1 23.07 53 ILE B C 1
ATOM 2675 O O . ILE B 1 53 ? 23.857 -81.369 -9.048 1 23.07 53 ILE B O 1
ATOM 2679 N N . CYS B 1 54 ? 24.05 -80.343 -7.419 1 25.99 54 CYS B N 1
ATOM 2680 C CA . CYS B 1 54 ? 22.7 -79.816 -7.592 1 25.99 54 CYS B CA 1
ATOM 2681 C C . CYS B 1 54 ? 22.657 -78.783 -8.711 1 25.99 54 CYS B C 1
ATOM 2683 O O . CYS B 1 54 ? 23.458 -77.846 -8.728 1 25.99 54 CYS B O 1
ATOM 2685 N N . GLY B 1 55 ? 22.272 -79.232 -9.86 1 23.43 55 GLY B N 1
ATOM 2686 C CA . GLY B 1 55 ? 22.002 -78.37 -11 1 23.43 55 GLY B CA 1
ATOM 2687 C C . GLY B 1 55 ? 21.166 -77.155 -10.644 1 23.43 55 GLY B C 1
ATOM 2688 O O . GLY B 1 55 ? 19.981 -77.282 -10.328 1 23.43 55 GLY B O 1
ATOM 2689 N N . TRP B 1 56 ? 21.52 -76.237 -9.8 1 31.44 56 TRP B N 1
ATOM 2690 C CA . TRP B 1 56 ? 20.798 -74.98 -9.629 1 31.44 56 TRP B CA 1
ATOM 2691 C C . TRP B 1 56 ? 20.422 -74.38 -10.979 1 31.44 56 TRP B C 1
ATOM 2693 O O . TRP B 1 56 ? 21.277 -74.216 -11.852 1 31.44 56 TRP B O 1
ATOM 2703 N N . GLU B 1 57 ? 19.285 -74.866 -11.567 1 30.57 57 GLU B N 1
ATOM 2704 C CA . GLU B 1 57 ? 18.725 -74.149 -12.708 1 30.57 57 GLU B CA 1
ATOM 2705 C C . GLU B 1 57 ? 18.867 -72.639 -12.535 1 30.57 57 GLU B C 1
ATOM 2707 O O . GLU B 1 57 ? 18.546 -72.098 -11.475 1 30.57 57 GLU B O 1
ATOM 2712 N N . GLU B 1 58 ? 19.617 -72.054 -13.297 1 34.39 58 GLU B N 1
ATOM 2713 C CA . GLU B 1 58 ? 19.904 -70.624 -13.341 1 34.39 58 GLU B CA 1
ATOM 2714 C C . GLU B 1 58 ? 18.628 -69.811 -13.542 1 34.39 58 GLU B C 1
ATOM 2716 O O . GLU B 1 58 ? 18.629 -68.591 -13.364 1 34.39 58 GLU B O 1
ATOM 2721 N N . PRO B 1 59 ? 17.413 -70.519 -13.81 1 31.25 59 PRO B N 1
ATOM 2722 C CA . PRO B 1 59 ? 16.863 -69.98 -15.056 1 31.25 59 PRO B CA 1
ATOM 2723 C C . PRO B 1 59 ? 16.791 -68.455 -15.057 1 31.25 59 PRO B C 1
ATOM 2725 O O . PRO B 1 59 ? 17.035 -67.82 -14.028 1 31.25 59 PRO B O 1
ATOM 2728 N N . ASP B 1 60 ? 15.547 -67.911 -15.377 1 34.27 60 ASP B N 1
ATOM 2729 C CA . ASP B 1 60 ? 15.042 -66.838 -16.227 1 34.27 60 ASP B CA 1
ATOM 2730 C C . ASP B 1 60 ? 15.205 -65.478 -15.55 1 34.27 60 ASP B C 1
ATOM 2732 O O . ASP B 1 60 ? 14.869 -65.32 -14.375 1 34.27 60 ASP B O 1
ATOM 2736 N N . SER B 1 61 ? 16.138 -64.741 -16.016 1 34.65 61 SER B N 1
ATOM 2737 C CA . SER B 1 61 ? 16.317 -63.333 -15.675 1 34.65 61 SER B CA 1
ATOM 2738 C C . SER B 1 61 ? 14.975 -62.628 -15.514 1 34.65 61 SER B C 1
ATOM 2740 O O . SER B 1 61 ? 14.16 -62.613 -16.439 1 34.65 61 SER B O 1
ATOM 2742 N N . TYR B 1 62 ? 14.204 -62.813 -14.518 1 36.43 62 TYR B N 1
ATOM 2743 C CA . TYR B 1 62 ? 13.174 -61.812 -14.263 1 36.43 62 TYR B CA 1
ATOM 2744 C C . TYR B 1 62 ? 13.607 -60.442 -14.772 1 36.43 62 TYR B C 1
ATOM 2746 O O . TYR B 1 62 ? 14.415 -59.763 -14.134 1 36.43 62 TYR B O 1
ATOM 2754 N N . CYS B 1 63 ? 14.011 -60.374 -16.035 1 34.53 63 CYS B N 1
ATOM 2755 C CA . CYS B 1 63 ? 14.064 -59.003 -16.529 1 34.53 63 CYS B CA 1
ATOM 2756 C C . CYS B 1 63 ? 13.022 -58.133 -15.836 1 34.53 63 CYS B C 1
ATOM 2758 O O . CYS B 1 63 ? 11.821 -58.386 -15.952 1 34.53 63 CYS B O 1
ATOM 2760 N N . LYS B 1 64 ? 13.323 -57.78 -14.7 1 43.24 64 LYS B N 1
ATOM 2761 C CA . LYS B 1 64 ? 12.574 -56.644 -14.171 1 43.24 64 LYS B CA 1
ATOM 2762 C C . LYS B 1 64 ? 12.002 -55.789 -15.298 1 43.24 64 LYS B C 1
ATOM 2764 O O . LYS B 1 64 ? 12.743 -55.309 -16.158 1 43.24 64 LYS B O 1
ATOM 2769 N N . LYS B 1 65 ? 10.868 -56.256 -15.894 1 43.42 65 LYS B N 1
ATOM 2770 C CA . LYS B 1 65 ? 10.183 -55.294 -16.752 1 43.42 65 LYS B CA 1
ATOM 2771 C C . LYS B 1 65 ? 10.677 -53.874 -16.489 1 43.42 65 LYS B C 1
ATOM 2773 O O . LYS B 1 65 ? 10.955 -53.51 -15.344 1 43.42 65 LYS B O 1
ATOM 2778 N N . PRO B 1 66 ? 11.23 -53.248 -17.467 1 44.01 66 PRO B N 1
ATOM 2779 C CA . PRO B 1 66 ? 11.644 -51.866 -17.217 1 44.01 66 PRO B CA 1
ATOM 2780 C C . PRO B 1 66 ? 10.609 -51.076 -16.419 1 44.01 66 PRO B C 1
ATOM 2782 O O . PRO B 1 66 ? 9.408 -51.336 -16.529 1 44.01 66 PRO B O 1
ATOM 2785 N N . PRO B 1 67 ? 10.909 -50.578 -15.273 1 43 67 PRO B N 1
ATOM 2786 C CA . PRO B 1 67 ? 9.932 -49.763 -14.547 1 43 67 PRO B CA 1
ATOM 2787 C C . PRO B 1 67 ? 9.034 -48.951 -15.477 1 43 67 PRO B C 1
ATOM 2789 O O . PRO B 1 67 ? 9.476 -48.517 -16.544 1 43 67 PRO B O 1
ATOM 2792 N N . ILE B 1 68 ? 7.78 -49.292 -15.788 1 46.23 68 ILE B N 1
ATOM 2793 C CA . ILE B 1 68 ? 6.834 -48.413 -16.467 1 46.23 68 ILE B CA 1
ATOM 2794 C C . ILE B 1 68 ? 7.27 -46.959 -16.301 1 46.23 68 ILE B C 1
ATOM 2796 O O . ILE B 1 68 ? 7.415 -46.471 -15.178 1 46.23 68 ILE B O 1
ATOM 2800 N N . SER B 1 69 ? 8.15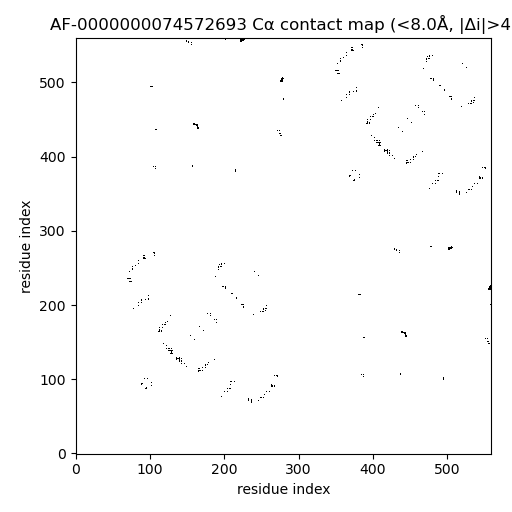6 -46.438 -17.063 1 53.04 69 SER B N 1
ATOM 2801 C CA . SER B 1 69 ? 8.587 -45.045 -17.115 1 53.04 69 SER B CA 1
ATOM 2802 C C . SER B 1 69 ? 7.448 -44.099 -16.751 1 53.04 69 SER B C 1
ATOM 2804 O O . SER B 1 69 ? 6.485 -43.958 -17.508 1 53.04 69 SER B O 1
ATOM 2806 N N . VAL B 1 70 ? 6.999 -43.951 -15.473 1 69.13 70 VAL B N 1
ATOM 2807 C CA . VAL B 1 70 ? 5.934 -43.065 -15.015 1 69.13 70 VAL B CA 1
ATOM 2808 C C . VAL B 1 70 ? 6.162 -41.657 -15.56 1 69.13 70 VAL B C 1
ATOM 2810 O O . VAL B 1 70 ? 7.229 -41.071 -15.358 1 69.13 70 VAL B O 1
ATOM 2813 N N . ARG B 1 71 ? 5.354 -41.233 -16.579 1 88.94 71 ARG B N 1
ATOM 2814 C CA . ARG B 1 71 ? 5.365 -39.889 -17.146 1 88.94 71 ARG B CA 1
ATOM 2815 C C . ARG B 1 71 ? 5.381 -38.831 -16.048 1 88.94 71 ARG B C 1
ATOM 2817 O O . ARG B 1 71 ? 4.617 -38.917 -15.085 1 88.94 71 ARG B O 1
ATOM 2824 N N . ASP B 1 72 ? 6.388 -37.952 -16.071 1 96.29 72 ASP B N 1
ATOM 2825 C CA . ASP B 1 72 ? 6.512 -36.865 -15.104 1 96.29 72 ASP B CA 1
ATOM 2826 C C . ASP B 1 72 ? 5.792 -35.61 -15.594 1 96.29 72 ASP B C 1
ATOM 2828 O O . ASP B 1 72 ? 6.424 -34.69 -16.117 1 96.29 72 ASP B O 1
ATOM 2832 N N . VAL B 1 73 ? 4.554 -35.518 -15.409 1 97.89 73 VAL B N 1
ATOM 2833 C CA . VAL B 1 73 ? 3.691 -34.44 -15.882 1 97.89 73 VAL B CA 1
ATOM 2834 C C . VAL B 1 73 ? 4.101 -33.124 -15.224 1 97.89 73 VAL B C 1
ATOM 2836 O O . VAL B 1 73 ? 4.067 -32.068 -15.861 1 97.89 73 VAL B O 1
ATOM 2839 N N . TYR B 1 74 ? 4.53 -33.193 -14.003 1 96.95 74 TYR B N 1
ATOM 2840 C CA . TYR B 1 74 ? 4.99 -32.03 -13.252 1 96.95 74 TYR B CA 1
ATOM 2841 C C . TYR B 1 74 ? 6.124 -31.322 -13.984 1 96.95 74 TYR B C 1
ATOM 2843 O O . TYR B 1 74 ? 6.06 -30.112 -14.218 1 96.95 74 TYR B O 1
ATOM 2851 N N . GLU B 1 75 ? 7.161 -31.993 -14.383 1 97.14 75 GLU B N 1
ATOM 2852 C CA . GLU B 1 75 ? 8.308 -31.411 -15.074 1 97.14 75 GLU B CA 1
ATOM 2853 C C . GLU B 1 75 ? 7.952 -31.023 -16.506 1 97.14 75 GLU B C 1
ATOM 2855 O O . GLU B 1 75 ? 8.461 -30.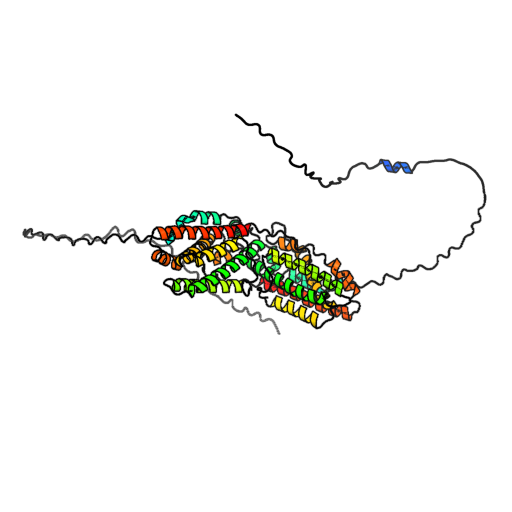031 -17.031 1 97.14 75 GLU B O 1
ATOM 2860 N N . GLU B 1 76 ? 7.103 -31.841 -17.073 1 98.03 76 GLU B N 1
ATOM 2861 C CA . GLU B 1 76 ? 6.707 -31.591 -18.456 1 98.03 76 GLU B CA 1
ATOM 2862 C C . GLU B 1 76 ? 5.98 -30.256 -18.589 1 98.03 76 GLU B C 1
ATOM 2864 O O . GLU B 1 76 ? 6.257 -29.48 -19.506 1 98.03 76 GLU B O 1
ATOM 2869 N N . LEU B 1 77 ? 5.073 -29.95 -17.736 1 98.22 77 LEU B N 1
ATOM 2870 C CA . LEU B 1 77 ? 4.332 -28.693 -17.774 1 98.22 77 LEU B CA 1
ATOM 2871 C C . LEU B 1 77 ? 5.276 -27.502 -17.644 1 98.22 77 LEU B C 1
ATOM 2873 O O . LEU B 1 77 ? 5.147 -26.519 -18.377 1 98.22 77 LEU B O 1
ATOM 2877 N N . TRP B 1 78 ? 6.256 -27.605 -16.745 1 97.87 78 TRP B N 1
ATOM 2878 C CA . TRP B 1 78 ? 7.225 -26.533 -16.542 1 97.87 78 TRP B CA 1
ATOM 2879 C C . TRP B 1 78 ? 8.109 -26.358 -17.773 1 97.87 78 TRP B C 1
ATOM 2881 O O . TRP B 1 78 ? 8.25 -25.248 -18.291 1 97.87 78 TRP B O 1
ATOM 2891 N N . ASN B 1 79 ? 8.637 -27.433 -18.279 1 98.18 79 ASN B N 1
ATOM 2892 C CA . ASN B 1 79 ? 9.58 -27.383 -19.392 1 98.18 79 ASN B CA 1
ATOM 2893 C C . ASN B 1 79 ? 8.912 -26.884 -20.67 1 98.18 79 ASN B C 1
ATOM 2895 O O . ASN B 1 79 ? 9.532 -26.172 -21.462 1 98.18 79 ASN B O 1
ATOM 2899 N N . ASN B 1 80 ? 7.666 -27.301 -20.814 1 98.27 80 ASN B N 1
ATOM 2900 C CA . ASN B 1 80 ? 6.915 -26.869 -21.988 1 98.27 80 ASN B CA 1
ATOM 2901 C C . ASN B 1 80 ? 6.691 -25.36 -21.987 1 98.27 80 ASN B C 1
ATOM 2903 O O . ASN B 1 80 ? 6.412 -24.768 -23.032 1 98.27 80 ASN B O 1
ATOM 2907 N N . ASN B 1 81 ? 6.779 -24.705 -20.796 1 98.49 81 ASN B N 1
ATOM 2908 C CA . ASN B 1 81 ? 6.454 -23.288 -20.672 1 98.49 81 ASN B CA 1
ATOM 2909 C C . ASN B 1 81 ? 7.633 -22.489 -20.125 1 98.49 81 ASN B C 1
ATOM 2911 O O . ASN B 1 81 ? 7.467 -21.347 -19.692 1 98.49 81 ASN B O 1
ATOM 2915 N N . LEU B 1 82 ? 8.837 -23.058 -20.125 1 98.47 82 LEU B N 1
ATOM 2916 C CA . LEU B 1 82 ? 10.034 -22.447 -19.559 1 98.47 82 LEU B CA 1
ATOM 2917 C C . LEU B 1 82 ? 10.389 -21.16 -20.296 1 98.47 82 LEU B C 1
ATOM 2919 O O . LEU B 1 82 ? 10.88 -20.207 -19.688 1 98.47 82 LEU B O 1
ATOM 2923 N N . ASN B 1 83 ? 10.11 -21.085 -21.58 1 98.61 83 ASN B N 1
ATOM 2924 C CA . ASN B 1 83 ? 10.402 -19.884 -22.354 1 98.61 83 ASN B CA 1
ATOM 2925 C C . ASN B 1 83 ? 9.599 -18.686 -21.855 1 98.61 83 ASN B C 1
ATOM 2927 O O . ASN B 1 83 ? 10.097 -17.559 -21.849 1 98.61 83 ASN B O 1
ATOM 2931 N N . ILE B 1 84 ? 8.351 -18.889 -21.477 1 98.81 84 ILE B N 1
ATOM 2932 C CA . ILE B 1 84 ? 7.521 -17.817 -20.938 1 98.81 84 ILE B CA 1
ATOM 2933 C C . ILE B 1 84 ? 8.116 -17.315 -19.625 1 98.81 84 ILE B C 1
ATOM 2935 O O . ILE B 1 84 ? 8.191 -16.106 -19.392 1 98.81 84 ILE B O 1
ATOM 2939 N N . ALA B 1 85 ? 8.573 -18.256 -18.785 1 98.5 85 ALA B N 1
ATOM 2940 C CA . ALA B 1 85 ? 9.211 -17.888 -17.523 1 98.5 85 ALA B CA 1
ATOM 2941 C C . ALA B 1 85 ? 10.439 -17.015 -17.764 1 98.5 85 ALA B C 1
ATOM 2943 O O . ALA B 1 85 ? 10.641 -16.012 -17.075 1 98.5 85 ALA B O 1
ATOM 2944 N N . LYS B 1 86 ? 11.216 -17.374 -18.748 1 98.65 86 LYS B N 1
ATOM 2945 C CA . LYS B 1 86 ? 12.415 -16.611 -19.084 1 98.65 86 LYS B CA 1
ATOM 2946 C C . LYS B 1 86 ? 12.056 -15.229 -19.621 1 98.65 86 LYS B C 1
ATOM 2948 O O . LYS B 1 86 ? 12.743 -14.247 -19.333 1 98.65 86 LYS B O 1
ATOM 2953 N N . ASP B 1 87 ? 10.997 -15.156 -20.386 1 98.75 87 ASP B N 1
ATOM 2954 C CA . ASP B 1 87 ? 10.53 -13.865 -20.883 1 98.75 87 ASP B CA 1
ATOM 2955 C C . ASP B 1 87 ? 10.097 -12.958 -19.733 1 98.75 87 ASP B C 1
ATOM 2957 O O . ASP B 1 87 ? 10.383 -11.759 -19.74 1 98.75 87 ASP B O 1
ATOM 2961 N N . ILE B 1 88 ? 9.402 -13.528 -18.769 1 98.76 88 ILE B N 1
ATOM 2962 C CA . ILE B 1 88 ? 8.936 -12.77 -17.612 1 98.76 88 ILE B CA 1
ATOM 2963 C C . ILE B 1 88 ? 10.133 -12.211 -16.846 1 98.76 88 ILE B C 1
ATOM 2965 O O . ILE B 1 88 ? 10.114 -11.059 -16.408 1 98.76 88 ILE B O 1
ATOM 2969 N N . LEU B 1 89 ? 11.201 -13.03 -16.747 1 98.49 89 LEU B N 1
ATOM 2970 C CA . LEU B 1 89 ? 12.423 -12.63 -16.057 1 98.49 89 LEU B CA 1
ATOM 2971 C C . LEU B 1 89 ? 12.995 -11.352 -16.662 1 98.49 89 LEU B C 1
ATOM 2973 O O . LEU B 1 89 ? 13.604 -10.545 -15.956 1 98.49 89 LEU B O 1
ATOM 2977 N N . ASN B 1 90 ? 12.694 -11.088 -17.937 1 97.96 90 ASN B N 1
ATOM 2978 C CA . ASN B 1 90 ? 13.323 -9.985 -18.656 1 97.96 90 ASN B CA 1
ATOM 2979 C C . ASN B 1 90 ? 12.406 -8.767 -18.727 1 97.96 90 ASN B C 1
ATOM 2981 O O . ASN B 1 90 ? 12.741 -7.769 -19.367 1 97.96 90 ASN B O 1
ATOM 2985 N N . LEU B 1 91 ? 11.242 -8.806 -18.057 1 98.32 91 LEU B N 1
ATOM 2986 C CA . LEU B 1 91 ? 10.339 -7.661 -18.05 1 98.32 91 LEU B CA 1
ATOM 2987 C C . LEU B 1 91 ? 10.937 -6.502 -17.259 1 98.32 91 LEU B C 1
ATOM 2989 O O . LEU B 1 91 ? 11.667 -6.718 -16.289 1 98.32 91 LEU B O 1
ATOM 2993 N N . PRO B 1 92 ? 10.604 -5.281 -17.613 1 97.34 92 PRO B N 1
ATOM 2994 C CA . PRO B 1 92 ? 11.196 -4.091 -16.997 1 97.34 92 PRO B CA 1
ATOM 2995 C C . PRO B 1 92 ? 11.012 -4.057 -15.482 1 97.34 92 PRO B C 1
ATOM 2997 O O . PRO B 1 92 ? 11.906 -3.612 -14.758 1 97.34 92 PRO B O 1
ATOM 3000 N N . PHE B 1 93 ? 9.941 -4.522 -15.01 1 97.98 93 PHE B N 1
ATOM 3001 C CA . PHE B 1 93 ? 9.699 -4.508 -13.573 1 97.98 93 PHE B CA 1
ATOM 3002 C C . PHE B 1 93 ? 10.791 -5.27 -12.832 1 97.98 93 PHE B C 1
ATOM 3004 O O . PHE B 1 93 ? 11.415 -4.734 -11.914 1 97.98 93 PHE B O 1
ATOM 3011 N N . LEU B 1 94 ? 11.05 -6.516 -13.276 1 98.42 94 LEU B N 1
ATOM 3012 C CA . LEU B 1 94 ? 12.023 -7.374 -12.61 1 98.42 94 LEU B CA 1
ATOM 3013 C C . LEU B 1 94 ? 13.444 -6.881 -12.859 1 98.42 94 LEU B C 1
ATOM 3015 O O . LEU B 1 94 ? 14.281 -6.903 -11.954 1 98.42 94 LEU B O 1
ATOM 3019 N N . GLN B 1 95 ? 13.685 -6.369 -14.04 1 98.06 95 GLN B N 1
ATOM 3020 C CA . GLN B 1 95 ? 15.011 -5.847 -14.355 1 98.06 95 GLN B CA 1
ATOM 3021 C C . GLN B 1 95 ? 15.315 -4.591 -13.543 1 98.06 95 GLN B C 1
ATOM 3023 O O . GLN B 1 95 ? 16.436 -4.415 -13.06 1 98.06 95 GLN B O 1
ATOM 3028 N N . ASN B 1 96 ? 14.306 -3.74 -13.375 1 97.16 96 ASN B N 1
ATOM 3029 C CA . ASN B 1 96 ? 14.49 -2.534 -12.574 1 97.16 96 ASN B CA 1
ATOM 3030 C C . ASN B 1 96 ? 14.643 -2.862 -11.092 1 97.16 96 ASN B C 1
ATOM 3032 O O . ASN B 1 96 ? 15.364 -2.172 -10.37 1 97.16 96 ASN B O 1
ATOM 3036 N N . MET B 1 97 ? 13.973 -3.892 -10.683 1 97.29 97 MET B N 1
ATOM 3037 C CA . MET B 1 97 ? 14.171 -4.364 -9.316 1 97.29 97 MET B CA 1
ATOM 3038 C C . MET B 1 97 ? 15.606 -4.836 -9.105 1 97.29 97 MET B C 1
ATOM 3040 O O . MET B 1 97 ? 16.245 -4.471 -8.116 1 97.29 97 MET B O 1
ATOM 3044 N N . GLU B 1 98 ? 16.096 -5.623 -10.018 1 98.05 98 GLU B N 1
ATOM 3045 C CA . GLU B 1 98 ? 17.454 -6.152 -9.955 1 98.05 98 GLU B CA 1
ATOM 3046 C C . GLU B 1 98 ? 18.485 -5.027 -9.928 1 98.05 98 GLU B C 1
ATOM 3048 O O . GLU B 1 98 ? 19.449 -5.079 -9.162 1 98.05 98 GLU B O 1
ATOM 3053 N N . LYS B 1 99 ? 18.225 -3.967 -10.694 1 97.11 99 LYS B N 1
ATOM 3054 C CA . LYS B 1 99 ? 19.159 -2.853 -10.834 1 97.11 99 LYS B CA 1
ATOM 3055 C C . LYS B 1 99 ? 18.924 -1.8 -9.755 1 97.11 99 LYS B C 1
ATOM 3057 O O . LYS B 1 99 ? 19.632 -0.792 -9.7 1 97.11 99 LYS B O 1
ATOM 3062 N N . GLN B 1 100 ? 17.89 -2.012 -8.94 1 95.29 100 GLN B N 1
ATOM 3063 C CA . GLN B 1 100 ? 17.532 -1.095 -7.863 1 95.29 100 GLN B CA 1
ATOM 3064 C C . GLN B 1 100 ? 17.132 0.271 -8.414 1 95.29 100 GLN B C 1
ATOM 3066 O O . GLN B 1 100 ? 17.527 1.305 -7.871 1 95.29 100 GLN B O 1
ATOM 3071 N N . THR B 1 101 ? 16.43 0.214 -9.565 1 95.16 101 THR B N 1
ATOM 3072 C CA . THR B 1 101 ? 15.935 1.443 -10.175 1 95.16 101 THR B CA 1
ATOM 3073 C C . THR B 1 101 ? 14.409 1.452 -10.211 1 95.16 101 THR B C 1
ATOM 3075 O O . THR B 1 101 ? 13.8 2.416 -10.679 1 95.16 101 THR B O 1
ATOM 3078 N N . LEU B 1 102 ? 13.803 0.411 -9.644 1 96.29 102 LEU B N 1
ATOM 3079 C CA . LEU B 1 102 ? 12.347 0.345 -9.591 1 96.29 102 LEU B CA 1
ATOM 3080 C C . LEU B 1 102 ? 11.794 1.359 -8.595 1 96.29 102 LEU B C 1
ATOM 3082 O O . LEU B 1 102 ? 12.232 1.409 -7.444 1 96.29 102 LEU B O 1
ATOM 3086 N N . SER B 1 103 ? 10.864 2.098 -9.053 1 94.17 103 SER B N 1
ATOM 3087 C CA . SER B 1 103 ? 10.19 3.078 -8.208 1 94.17 103 SER B CA 1
ATOM 3088 C C . SER B 1 103 ? 9.522 2.409 -7.011 1 94.17 103 SER B C 1
ATOM 3090 O O . SER B 1 103 ? 8.803 1.42 -7.167 1 94.17 103 SER B O 1
ATOM 3092 N N . PRO B 1 104 ? 9.706 2.992 -5.801 1 95.02 104 PRO B N 1
ATOM 3093 C CA . PRO B 1 104 ? 9.015 2.419 -4.643 1 95.02 104 PRO B CA 1
ATOM 3094 C C . PRO B 1 104 ? 7.495 2.492 -4.767 1 95.02 104 PRO B C 1
ATOM 3096 O O . PRO B 1 104 ? 6.787 1.626 -4.246 1 95.02 104 PRO B O 1
ATOM 3099 N N . ASP B 1 105 ? 6.96 3.502 -5.445 1 94.81 105 ASP B N 1
ATOM 3100 C CA . ASP B 1 105 ? 5.521 3.594 -5.669 1 94.81 105 ASP B CA 1
ATOM 3101 C C . ASP B 1 105 ? 5.025 2.44 -6.537 1 94.81 105 ASP B C 1
ATOM 3103 O O . ASP B 1 105 ? 3.97 1.862 -6.267 1 94.81 105 ASP B O 1
ATOM 3107 N N . VAL B 1 106 ? 5.785 2.193 -7.556 1 95.74 106 VAL B N 1
ATOM 3108 C CA . VAL B 1 106 ? 5.451 1.084 -8.443 1 95.74 106 VAL B CA 1
ATOM 3109 C C . VAL B 1 106 ? 5.49 -0.23 -7.665 1 95.74 106 VAL B C 1
ATOM 3111 O O . VAL B 1 106 ? 4.58 -1.054 -7.781 1 95.74 106 VAL B O 1
ATOM 3114 N N . TYR B 1 107 ? 6.558 -0.385 -6.837 1 96.69 107 TYR B N 1
ATOM 3115 C CA . TYR B 1 107 ? 6.683 -1.58 -6.009 1 96.69 107 TYR B CA 1
ATOM 3116 C C . TYR B 1 107 ? 5.521 -1.687 -5.028 1 96.69 107 TYR B C 1
ATOM 3118 O O . TYR B 1 107 ? 4.977 -2.773 -4.817 1 96.69 107 TYR B O 1
ATOM 3126 N N . SER B 1 108 ? 5.116 -0.586 -4.444 1 95.76 108 SER B N 1
ATOM 3127 C CA . SER B 1 108 ? 4.001 -0.565 -3.503 1 95.76 108 SER B CA 1
ATOM 3128 C C . SER B 1 108 ? 2.708 -1.026 -4.168 1 95.76 108 SER B C 1
ATOM 3130 O O . SER B 1 108 ? 1.972 -1.841 -3.608 1 95.76 108 SER B O 1
ATOM 3132 N N . ASN B 1 109 ? 2.444 -0.539 -5.323 1 96.21 109 ASN B N 1
ATOM 3133 C CA . ASN B 1 109 ? 1.245 -0.936 -6.054 1 96.21 109 ASN B CA 1
ATOM 3134 C C . ASN B 1 109 ? 1.278 -2.415 -6.425 1 96.21 109 ASN B C 1
ATOM 3136 O O . ASN B 1 109 ? 0.267 -3.11 -6.316 1 96.21 109 ASN B O 1
ATOM 3140 N N . PHE B 1 110 ? 2.467 -2.824 -6.832 1 97.56 110 PHE B N 1
ATOM 3141 C CA . PHE B 1 110 ? 2.661 -4.233 -7.153 1 97.56 110 PHE B CA 1
ATOM 3142 C C . PHE B 1 110 ? 2.315 -5.113 -5.957 1 97.56 110 PHE B C 1
ATOM 3144 O O . PHE B 1 110 ? 1.572 -6.088 -6.091 1 97.56 110 PHE B O 1
ATOM 3151 N N . MET B 1 111 ? 2.777 -4.737 -4.804 1 97.27 111 MET B N 1
ATOM 3152 C CA . MET B 1 111 ? 2.551 -5.529 -3.599 1 97.27 111 MET B CA 1
ATOM 3153 C C . MET B 1 111 ? 1.074 -5.531 -3.218 1 97.27 111 MET B C 1
ATOM 3155 O O . MET B 1 111 ? 0.531 -6.565 -2.826 1 97.27 111 MET B O 1
ATOM 3159 N N . MET B 1 112 ? 0.398 -4.427 -3.36 1 97.63 112 MET B N 1
ATOM 3160 C CA . MET B 1 112 ? -1.027 -4.353 -3.055 1 97.63 112 MET B CA 1
ATOM 3161 C C . MET B 1 112 ? -1.828 -5.276 -3.968 1 97.63 112 MET B C 1
ATOM 3163 O O . MET B 1 112 ? -2.735 -5.974 -3.512 1 97.63 112 MET B O 1
ATOM 3167 N N . GLN B 1 113 ? -1.45 -5.299 -5.197 1 98.34 113 GLN B N 1
ATOM 3168 C CA . GLN B 1 113 ? -2.143 -6.153 -6.156 1 98.34 113 GLN B CA 1
ATOM 3169 C C . GLN B 1 113 ? -1.881 -7.628 -5.867 1 98.34 113 GLN B C 1
ATOM 3171 O O . GLN B 1 113 ? -2.769 -8.466 -6.035 1 98.34 113 GLN B O 1
ATOM 3176 N N . ASP B 1 114 ? -0.677 -7.902 -5.459 1 97.65 114 ASP B N 1
ATOM 3177 C CA . ASP B 1 114 ? -0.349 -9.273 -5.08 1 97.65 114 ASP B CA 1
ATOM 3178 C C . ASP B 1 114 ? -1.153 -9.712 -3.858 1 97.65 114 ASP B C 1
ATOM 3180 O O . ASP B 1 114 ? -1.622 -10.85 -3.794 1 97.65 114 ASP B O 1
ATOM 3184 N N . ILE B 1 115 ? -1.323 -8.833 -2.881 1 98.17 115 ILE B N 1
ATOM 3185 C CA . ILE B 1 115 ? -2.117 -9.11 -1.689 1 98.17 115 ILE B CA 1
ATOM 3186 C C . ILE B 1 115 ? -3.572 -9.354 -2.083 1 98.17 115 ILE B C 1
ATOM 3188 O O . ILE B 1 115 ? -4.216 -10.27 -1.567 1 98.17 115 ILE B O 1
ATOM 3192 N N . TYR B 1 116 ? -4.061 -8.555 -3.006 1 98.68 116 TYR B N 1
ATOM 3193 C CA . TYR B 1 116 ? -5.414 -8.755 -3.512 1 98.68 116 TYR B CA 1
ATOM 3194 C C . TYR B 1 116 ? -5.561 -10.133 -4.146 1 98.68 116 TYR B C 1
ATOM 3196 O O . TYR B 1 116 ? -6.523 -10.853 -3.866 1 98.68 116 TYR B O 1
ATOM 3204 N N . TYR B 1 117 ? -4.613 -10.478 -4.977 1 98.56 117 TYR B N 1
ATOM 3205 C CA . TYR B 1 117 ? -4.584 -11.801 -5.589 1 98.56 117 TYR B CA 1
ATOM 3206 C C . TYR B 1 117 ? -4.645 -12.894 -4.529 1 98.56 117 TYR B C 1
ATOM 3208 O O . TYR B 1 117 ? -5.453 -13.821 -4.629 1 98.56 117 TYR B O 1
ATOM 3216 N N . ALA B 1 118 ? -3.774 -12.809 -3.547 1 98.27 118 ALA B N 1
ATOM 3217 C CA . ALA B 1 118 ? -3.724 -13.806 -2.481 1 98.27 118 ALA B CA 1
ATOM 3218 C C . ALA B 1 118 ? -5.077 -13.939 -1.79 1 98.27 118 ALA B C 1
ATOM 3220 O O . ALA B 1 118 ? -5.524 -15.05 -1.495 1 98.27 118 ALA B O 1
ATOM 3221 N N . GLY B 1 119 ? -5.714 -12.814 -1.565 1 98.72 119 GLY B N 1
ATOM 3222 C CA . GLY B 1 119 ? -7.028 -12.847 -0.943 1 98.72 119 GLY B CA 1
ATOM 3223 C C . GLY B 1 119 ? -8.066 -13.568 -1.782 1 98.72 119 GLY B C 1
ATOM 3224 O O . GLY B 1 119 ? -8.805 -14.414 -1.272 1 98.72 119 GLY B O 1
ATOM 3225 N N . GLN B 1 120 ? -8.108 -13.258 -3.052 1 98.81 120 GLN B N 1
ATOM 3226 C CA . GLN B 1 120 ? -9.115 -13.831 -3.938 1 98.81 120 GLN B CA 1
ATOM 3227 C C . GLN B 1 120 ? -8.902 -15.332 -4.115 1 98.81 120 GLN B C 1
ATOM 3229 O O . GLN B 1 120 ? -9.855 -16.111 -4.052 1 98.81 120 GLN B O 1
ATOM 3234 N N . VAL B 1 121 ? -7.665 -15.746 -4.263 1 98.64 121 VAL B N 1
ATOM 3235 C CA . VAL B 1 121 ? -7.363 -17.157 -4.476 1 98.64 121 VAL B CA 1
ATOM 3236 C C . VAL B 1 121 ? -7.618 -17.94 -3.19 1 98.64 121 VAL B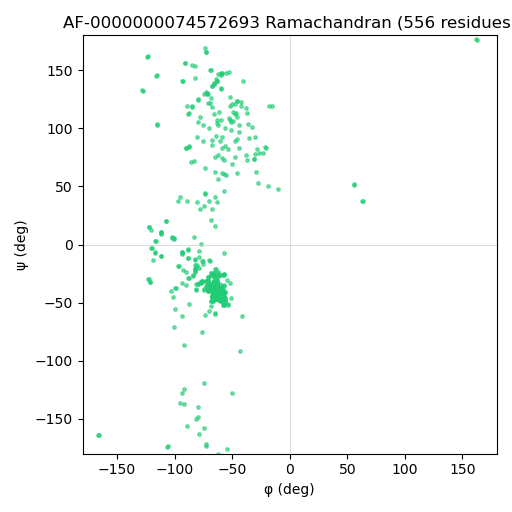 C 1
ATOM 3238 O O . VAL B 1 121 ? -8.123 -19.064 -3.23 1 98.64 121 VAL B O 1
ATOM 3241 N N . THR B 1 122 ? -7.3 -17.377 -2.04 1 98.59 122 THR B N 1
ATOM 3242 C CA . THR B 1 122 ? -7.59 -18.015 -0.76 1 98.59 122 THR B CA 1
ATOM 3243 C C . THR B 1 122 ? -9.082 -18.308 -0.628 1 98.59 122 THR B C 1
ATOM 3245 O O . THR B 1 122 ? -9.47 -19.394 -0.194 1 98.59 122 THR B O 1
ATOM 3248 N N . ASN B 1 123 ? -9.888 -17.37 -1.038 1 98.66 123 ASN B N 1
ATOM 3249 C CA . ASN B 1 123 ? -11.334 -17.555 -0.976 1 98.66 123 ASN B CA 1
ATOM 3250 C C . ASN B 1 123 ? -11.792 -18.704 -1.869 1 98.66 123 ASN B C 1
ATOM 3252 O O . ASN B 1 123 ? -12.666 -19.483 -1.486 1 98.66 123 ASN B O 1
ATOM 3256 N N . MET B 1 124 ? -11.254 -18.798 -3.001 1 98.69 124 MET B N 1
ATOM 3257 C CA . MET B 1 124 ? -11.614 -19.88 -3.912 1 98.69 124 MET B CA 1
ATOM 3258 C C . MET B 1 124 ? -11.148 -21.227 -3.369 1 98.69 124 MET B C 1
ATOM 3260 O O . MET B 1 124 ? -11.876 -22.218 -3.444 1 98.69 124 MET B O 1
ATOM 3264 N N . LEU B 1 125 ? -9.947 -21.201 -2.791 1 98.58 125 LEU B N 1
ATOM 3265 C CA . LEU B 1 125 ? -9.409 -22.418 -2.193 1 98.58 125 LEU B CA 1
ATOM 3266 C C . LEU B 1 125 ? -10.259 -22.864 -1.008 1 98.58 125 LEU B C 1
ATOM 3268 O O . LEU B 1 125 ? -10.42 -24.063 -0.77 1 98.58 125 LEU B O 1
ATOM 3272 N N . LYS B 1 126 ? -10.754 -21.932 -0.264 1 98.71 126 LYS B N 1
ATOM 3273 C CA . LYS B 1 126 ? -11.657 -22.276 0.831 1 98.71 126 LYS B CA 1
ATOM 3274 C C . LYS B 1 126 ? -12.866 -23.056 0.322 1 98.71 126 LYS B C 1
ATOM 3276 O O . LYS B 1 126 ? -13.201 -24.113 0.86 1 98.71 126 LYS B O 1
ATOM 3281 N N . LYS B 1 127 ? -13.439 -22.544 -0.717 1 98.36 127 LYS B N 1
ATOM 3282 C CA . LYS B 1 127 ? -14.605 -23.204 -1.297 1 98.36 127 LYS B CA 1
ATOM 3283 C C . LYS B 1 127 ? -14.26 -24.615 -1.767 1 98.36 127 LYS B C 1
ATOM 3285 O O . LYS B 1 127 ? -14.994 -25.565 -1.485 1 98.36 127 LYS B O 1
ATOM 3290 N N . LEU B 1 128 ? -13.15 -24.782 -2.427 1 98.26 128 LEU B N 1
ATOM 3291 C CA . LEU B 1 128 ? -12.727 -26.079 -2.943 1 98.26 128 LEU B CA 1
ATOM 3292 C C . LEU B 1 128 ? -12.391 -27.035 -1.804 1 98.26 128 LEU B C 1
ATOM 3294 O O . LEU B 1 128 ? -12.641 -28.238 -1.902 1 98.26 128 LEU B O 1
ATOM 3298 N N . SER B 1 129 ? -11.84 -26.489 -0.753 1 98.14 129 SER B N 1
ATOM 3299 C CA . SER B 1 129 ? -11.451 -27.298 0.398 1 98.14 129 SER B CA 1
ATOM 3300 C C . SER B 1 129 ? -12.671 -27.885 1.1 1 98.14 129 SER B C 1
ATOM 3302 O O . SER B 1 129 ? -12.57 -28.908 1.78 1 98.14 129 SER B O 1
ATOM 3304 N N . GLU B 1 130 ? -13.763 -27.244 0.955 1 97.63 130 GLU B N 1
ATOM 3305 C CA . GLU B 1 130 ? -15.003 -27.672 1.597 1 97.63 130 GLU B CA 1
ATOM 3306 C C . GLU B 1 130 ? -15.827 -28.56 0.669 1 97.63 130 GLU B C 1
ATOM 3308 O O . GLU B 1 130 ? -16.856 -29.104 1.075 1 97.63 130 GLU B O 1
ATOM 3313 N N . THR B 1 131 ? -15.417 -28.698 -0.548 1 94.86 131 THR B N 1
ATOM 3314 C CA . THR B 1 131 ? -16.098 -29.555 -1.512 1 94.86 131 THR B CA 1
ATOM 3315 C C . THR B 1 131 ? -15.623 -30.999 -1.382 1 94.86 131 THR B C 1
ATOM 3317 O O . THR B 1 131 ? -14.437 -31.286 -1.559 1 94.86 131 THR B O 1
ATOM 3320 N N . PRO B 1 132 ? -16.547 -31.911 -1.052 1 94.56 132 PRO B N 1
ATOM 3321 C CA . PRO B 1 132 ? -16.137 -33.311 -0.92 1 94.56 132 PRO B CA 1
ATOM 3322 C C . PRO B 1 132 ? -15.631 -33.904 -2.234 1 94.56 132 PRO B C 1
ATOM 3324 O O . PRO B 1 132 ? -16.144 -33.568 -3.304 1 94.56 132 PRO B O 1
ATOM 3327 N N . GLY B 1 133 ? -14.594 -34.715 -2.164 1 94.08 133 GLY B N 1
ATOM 3328 C CA . GLY B 1 133 ? -14.049 -35.378 -3.338 1 94.08 133 GLY B CA 1
ATOM 3329 C C . GLY B 1 133 ? -12.64 -35.9 -3.128 1 94.08 133 GLY B C 1
ATOM 3330 O O . GLY B 1 133 ? -12.057 -35.715 -2.058 1 94.08 133 GLY B O 1
ATOM 3331 N N . GLU B 1 134 ? -12.147 -36.553 -4.111 1 95.51 134 GLU B N 1
ATOM 3332 C CA . GLU B 1 134 ? -10.845 -37.21 -4.047 1 95.51 134 GLU B CA 1
ATOM 3333 C C . GLU B 1 134 ? -9.725 -36.195 -3.833 1 95.51 134 GLU B C 1
ATOM 3335 O O . GLU B 1 134 ? -8.685 -36.524 -3.258 1 95.51 134 GLU B O 1
ATOM 3340 N N . LEU B 1 135 ? -10.024 -34.971 -4.235 1 97.51 135 LEU B N 1
ATOM 3341 C CA . LEU B 1 135 ? -8.955 -33.979 -4.196 1 97.51 135 LEU B CA 1
ATOM 3342 C C . LEU B 1 135 ? -9.108 -33.063 -2.986 1 97.51 135 LEU B C 1
ATOM 3344 O O . LEU B 1 135 ? -8.336 -32.116 -2.818 1 97.51 135 LEU B O 1
ATOM 3348 N N . GLN B 1 136 ? -10.013 -33.314 -2.14 1 97.78 136 GLN B N 1
ATOM 3349 C CA . GLN B 1 136 ? -10.361 -32.438 -1.026 1 97.78 136 GLN B CA 1
ATOM 3350 C C . GLN B 1 136 ? -9.152 -32.178 -0.133 1 97.78 136 GLN B C 1
ATOM 3352 O O . GLN B 1 136 ? -8.923 -31.045 0.296 1 97.78 136 GLN B O 1
ATOM 3357 N N . ASP B 1 137 ? -8.367 -33.215 0.149 1 97.16 137 ASP B N 1
ATOM 3358 C CA . ASP B 1 137 ? -7.213 -33.067 1.031 1 97.16 137 ASP B CA 1
ATOM 3359 C C . ASP B 1 137 ? -6.176 -32.123 0.425 1 97.16 137 ASP B C 1
ATOM 3361 O O . ASP B 1 137 ? -5.547 -31.342 1.141 1 97.16 137 ASP B O 1
ATOM 3365 N N . PHE B 1 138 ? -6.015 -32.213 -0.837 1 96.78 138 PHE B N 1
ATOM 3366 C CA . PHE B 1 138 ? -5.095 -31.308 -1.516 1 96.78 138 PHE B CA 1
ATOM 3367 C C . PHE B 1 138 ? -5.534 -29.859 -1.344 1 96.78 138 PHE B C 1
ATOM 3369 O O . PHE B 1 138 ? -4.74 -29.008 -0.94 1 96.78 138 PHE B O 1
ATOM 3376 N N . PHE B 1 139 ? -6.802 -29.592 -1.548 1 97.93 139 PHE B N 1
ATOM 3377 C CA . PHE B 1 139 ? -7.3 -28.222 -1.509 1 97.93 139 PHE B CA 1
ATOM 3378 C C . PHE B 1 139 ? -7.335 -27.7 -0.077 1 97.93 139 PHE B C 1
ATOM 3380 O O . PHE B 1 139 ? -7.122 -26.509 0.16 1 97.93 139 PHE B O 1
ATOM 3387 N N . LYS B 1 140 ? -7.558 -28.556 0.895 1 98.09 140 LYS B N 1
ATOM 3388 C CA . LYS B 1 140 ? -7.46 -28.156 2.296 1 98.09 140 LYS B CA 1
ATOM 3389 C C . LYS B 1 140 ? -6.043 -27.705 2.641 1 98.09 140 LYS B C 1
ATOM 3391 O O . LYS B 1 140 ? -5.855 -26.68 3.298 1 98.09 140 LYS B O 1
ATOM 3396 N N . ASN B 1 141 ? -5.103 -28.458 2.187 1 96 141 ASN B N 1
ATOM 3397 C CA . ASN B 1 141 ? -3.709 -28.113 2.441 1 96 141 ASN B CA 1
ATOM 3398 C C . ASN B 1 141 ? -3.323 -26.802 1.762 1 96 141 ASN B C 1
ATOM 3400 O O . ASN B 1 141 ? -2.648 -25.963 2.36 1 96 141 ASN B O 1
ATOM 3404 N N . ARG B 1 142 ? -3.805 -26.611 0.503 1 96.03 142 ARG B N 1
ATOM 3405 C CA . ARG B 1 142 ? -3.513 -25.371 -0.209 1 96.03 142 ARG B CA 1
ATOM 3406 C C . ARG B 1 142 ? -4.192 -24.182 0.462 1 96.03 142 ARG B C 1
ATOM 3408 O O . ARG B 1 142 ? -3.586 -23.119 0.615 1 96.03 142 ARG B O 1
ATOM 3415 N N . TYR B 1 143 ? -5.392 -24.406 0.916 1 97.82 143 TYR B N 1
ATOM 3416 C CA . TYR B 1 143 ? -6.109 -23.347 1.617 1 97.82 143 TYR B CA 1
ATOM 3417 C C . TYR B 1 143 ? -5.359 -22.92 2.873 1 97.82 143 TYR B C 1
ATOM 3419 O O . TYR B 1 143 ? -5.149 -21.727 3.103 1 97.82 143 TYR B O 1
ATOM 3427 N N . ASN B 1 144 ? -4.944 -23.871 3.647 1 97.16 144 ASN B N 1
ATOM 3428 C CA . ASN B 1 144 ? -4.234 -23.566 4.884 1 97.16 144 ASN B CA 1
ATOM 3429 C C . ASN B 1 144 ? -2.956 -22.776 4.616 1 97.16 144 ASN B C 1
ATOM 3431 O O . ASN B 1 144 ? -2.656 -21.812 5.323 1 97.16 144 ASN B O 1
ATOM 3435 N N . SER B 1 145 ? -2.247 -23.159 3.573 1 94.32 145 SER B N 1
ATOM 3436 C CA . SER B 1 145 ? -1.003 -22.488 3.21 1 94.32 145 SER B CA 1
ATOM 3437 C C . SER B 1 145 ? -1.263 -21.064 2.73 1 94.32 145 SER B C 1
ATOM 3439 O O . SER B 1 145 ? -0.6 -20.123 3.171 1 94.32 145 SER B O 1
ATOM 3441 N N . TYR B 1 146 ? -2.264 -20.889 1.898 1 96.11 146 TYR B N 1
ATOM 3442 C CA . TYR B 1 146 ? -2.595 -19.576 1.355 1 96.11 146 TYR B CA 1
ATOM 3443 C C . TYR B 1 146 ? -3.147 -18.66 2.44 1 96.11 146 TYR B C 1
ATOM 3445 O O . TYR B 1 146 ? -2.873 -17.457 2.444 1 96.11 146 TYR B O 1
ATOM 3453 N N . ASP B 1 147 ? -3.906 -19.258 3.317 1 97.64 147 ASP B N 1
ATOM 3454 C CA . ASP B 1 147 ? -4.482 -18.462 4.397 1 97.64 147 ASP B CA 1
ATOM 3455 C C . ASP B 1 147 ? -3.393 -17.928 5.326 1 97.64 147 ASP B C 1
ATOM 3457 O O . ASP B 1 147 ? -3.412 -16.755 5.703 1 97.64 147 ASP B O 1
ATOM 3461 N N . LYS B 1 148 ? -2.478 -18.736 5.669 1 96.67 148 LYS B N 1
ATOM 3462 C CA . LYS B 1 148 ? -1.351 -18.304 6.49 1 96.67 148 LYS B CA 1
ATOM 3463 C C . LYS B 1 148 ? -0.544 -17.216 5.788 1 96.67 148 LYS B C 1
ATOM 3465 O O . LYS B 1 148 ? -0.168 -16.218 6.407 1 96.67 148 LYS B O 1
ATOM 3470 N N . PHE B 1 149 ? -0.318 -17.413 4.548 1 94.62 149 PHE B N 1
ATOM 3471 C CA . PHE B 1 149 ? 0.42 -16.454 3.736 1 94.62 149 PHE B CA 1
ATOM 3472 C C . PHE B 1 149 ? -0.304 -15.114 3.688 1 94.62 149 PHE B C 1
ATOM 3474 O O . PHE B 1 149 ? 0.309 -14.064 3.895 1 94.62 149 PHE B O 1
ATOM 3481 N N . LEU B 1 150 ? -1.58 -15.15 3.461 1 97.53 150 LEU B N 1
ATOM 3482 C CA . LEU B 1 150 ? -2.394 -13.94 3.41 1 97.53 150 LEU B CA 1
ATOM 3483 C C . LEU B 1 150 ? -2.345 -13.196 4.74 1 97.53 150 LEU B C 1
ATOM 3485 O O . LEU B 1 150 ? -2.176 -11.975 4.768 1 97.53 150 LEU B O 1
ATOM 3489 N N . GLN B 1 151 ? -2.459 -13.946 5.806 1 97.75 151 GLN B N 1
ATOM 3490 C CA . GLN B 1 151 ? -2.424 -13.319 7.123 1 97.75 151 GLN B CA 1
ATOM 3491 C C . GLN B 1 151 ? -1.087 -12.623 7.365 1 97.75 151 GLN B C 1
ATOM 3493 O O . GLN B 1 151 ? -1.042 -11.54 7.952 1 97.75 151 GLN B O 1
ATOM 3498 N N . THR B 1 152 ? -0.058 -13.205 6.886 1 96.03 152 THR B N 1
ATOM 3499 C CA . THR B 1 152 ? 1.266 -12.606 7.019 1 96.03 152 THR B CA 1
ATOM 3500 C C . THR B 1 152 ? 1.355 -11.308 6.221 1 96.03 152 THR B C 1
ATOM 3502 O O . THR B 1 152 ? 1.841 -10.295 6.727 1 96.03 152 THR B O 1
ATOM 3505 N N . LEU B 1 153 ? 0.872 -11.319 5.026 1 96.17 153 LEU B N 1
ATOM 3506 C CA . LEU B 1 153 ? 0.903 -10.136 4.174 1 96.17 153 LEU B CA 1
ATOM 3507 C C . LEU B 1 153 ? 0.074 -9.008 4.779 1 96.17 153 LEU B C 1
ATOM 3509 O O . LEU B 1 153 ? 0.523 -7.861 4.832 1 96.17 153 LEU B O 1
ATOM 3513 N N . LEU B 1 154 ? -1.109 -9.424 5.243 1 97.79 154 LEU B N 1
ATOM 3514 C CA . LEU B 1 154 ? -1.99 -8.425 5.839 1 97.79 154 LEU B CA 1
ATOM 3515 C C . LEU B 1 154 ? -1.348 -7.803 7.074 1 97.79 154 LEU B C 1
ATOM 3517 O O . LEU B 1 154 ? -1.428 -6.589 7.276 1 97.79 154 LEU B O 1
ATOM 3521 N N . HIS B 1 155 ? -0.726 -8.602 7.839 1 96.41 155 HIS B N 1
ATOM 3522 C CA . HIS B 1 155 ? -0.03 -8.112 9.022 1 96.41 155 HIS B CA 1
ATOM 3523 C C . HIS B 1 155 ? 1.128 -7.195 8.64 1 96.41 155 HIS B C 1
ATOM 3525 O O . HIS B 1 155 ? 1.255 -6.092 9.176 1 96.41 155 HIS B O 1
ATOM 3531 N N . ASP B 1 156 ? 1.896 -7.605 7.671 1 94.01 156 ASP B N 1
ATOM 3532 C CA . ASP B 1 156 ? 3.103 -6.88 7.284 1 94.01 156 ASP B CA 1
ATOM 3533 C C . ASP B 1 156 ? 2.757 -5.521 6.679 1 94.01 156 ASP B C 1
ATOM 3535 O O . ASP B 1 156 ? 3.526 -4.566 6.805 1 94.01 156 ASP B O 1
ATOM 3539 N N . TYR B 1 157 ? 1.608 -5.389 6.107 1 95.62 157 TYR B N 1
ATOM 3540 C CA . TYR B 1 157 ? 1.252 -4.159 5.409 1 95.62 157 TYR B CA 1
ATOM 3541 C C . TYR B 1 157 ? 0.148 -3.412 6.148 1 95.62 157 TYR B C 1
ATOM 3543 O O . TYR B 1 157 ? -0.459 -2.488 5.601 1 95.62 157 TYR B O 1
ATOM 3551 N N . ASN B 1 158 ? -0.144 -3.912 7.418 1 96.64 158 ASN B N 1
ATOM 3552 C CA . ASN B 1 158 ? -1.134 -3.265 8.273 1 96.64 158 ASN B CA 1
ATOM 3553 C C . ASN B 1 158 ? -2.484 -3.143 7.573 1 96.64 158 ASN B C 1
ATOM 3555 O O . ASN B 1 158 ? -3.071 -2.06 7.532 1 96.64 158 ASN B O 1
ATOM 3559 N N . LEU B 1 159 ? -2.968 -4.19 7.064 1 98.22 159 LEU B N 1
ATOM 3560 C CA . LEU B 1 159 ? -4.284 -4.272 6.44 1 98.22 159 LEU B CA 1
ATOM 3561 C C . LEU B 1 159 ? -5.196 -5.216 7.216 1 98.22 159 LEU B C 1
ATOM 3563 O O . LEU B 1 159 ? -4.74 -6.233 7.744 1 98.22 159 LEU B O 1
ATOM 3567 N N . LYS B 1 160 ? -6.426 -4.897 7.251 1 98.43 160 LYS B N 1
ATOM 3568 C CA . LYS B 1 160 ? -7.435 -5.764 7.852 1 98.43 160 LYS B CA 1
ATOM 3569 C C . LYS B 1 160 ? -7.858 -6.868 6.887 1 98.43 160 LYS B C 1
ATOM 3571 O O . LYS B 1 160 ? -8.12 -7.998 7.304 1 98.43 160 LYS B O 1
ATOM 3576 N N . ASP B 1 161 ? -7.964 -6.562 5.672 1 98.29 161 ASP B N 1
ATOM 3577 C CA . ASP B 1 161 ? -8.377 -7.427 4.571 1 98.29 161 ASP B CA 1
ATOM 3578 C C . ASP B 1 161 ? -8.054 -6.79 3.221 1 98.29 161 ASP B C 1
ATOM 3580 O O . ASP B 1 161 ? -7.254 -5.855 3.146 1 98.29 161 ASP B O 1
ATOM 3584 N N . VAL B 1 162 ? -8.647 -7.281 2.136 1 98.52 162 VAL B N 1
ATOM 3585 C CA . VAL B 1 162 ? -8.254 -6.813 0.811 1 98.52 162 VAL B CA 1
ATOM 3586 C C . VAL B 1 162 ? -9.398 -6.02 0.183 1 98.52 162 VAL B C 1
ATOM 3588 O O . VAL B 1 162 ? -9.356 -5.693 -1.006 1 98.52 162 VAL B O 1
ATOM 3591 N N . SER B 1 163 ? -10.45 -5.661 0.924 1 98.11 163 SER B N 1
ATOM 3592 C CA . SER B 1 163 ? -11.714 -5.17 0.385 1 98.11 163 SER B CA 1
ATOM 3593 C C . SER B 1 163 ? -11.547 -3.793 -0.248 1 98.11 163 SER B C 1
ATOM 3595 O O . SER B 1 163 ? -12.304 -3.421 -1.147 1 98.11 163 SER B O 1
ATOM 3597 N N . CYS B 1 164 ? -10.525 -3.06 0.196 1 98.23 164 CYS B N 1
ATOM 3598 C CA . CYS B 1 164 ? -10.42 -1.693 -0.302 1 98.23 164 CYS B CA 1
ATOM 3599 C C . CYS B 1 164 ? -9.51 -1.625 -1.523 1 98.23 164 CYS B C 1
ATOM 3601 O O . CYS B 1 164 ? -9.402 -0.579 -2.164 1 98.23 164 CYS B O 1
ATOM 3603 N N . ILE B 1 165 ? -8.845 -2.682 -1.868 1 98.58 165 ILE B N 1
ATOM 3604 C CA . ILE B 1 165 ? -7.915 -2.686 -2.992 1 98.58 165 ILE B CA 1
ATOM 3605 C C . ILE B 1 165 ? -8.689 -2.812 -4.302 1 98.58 165 ILE B C 1
ATOM 3607 O O . ILE B 1 165 ? -9.516 -3.714 -4.459 1 98.58 165 ILE B O 1
ATOM 3611 N N . LYS B 1 166 ? -8.49 -1.907 -5.185 1 98.33 166 LYS B N 1
ATOM 3612 C CA . LYS B 1 166 ? -9.048 -1.964 -6.533 1 98.33 166 LYS B CA 1
ATOM 3613 C C . LYS B 1 166 ? -8.128 -2.733 -7.477 1 98.33 166 LYS B C 1
ATOM 3615 O O . LYS B 1 166 ? -7.015 -2.289 -7.766 1 98.33 166 LYS B O 1
ATOM 3620 N N . PRO B 1 167 ? -8.534 -3.871 -7.948 1 98.32 167 PRO B N 1
ATOM 3621 C CA . PRO B 1 167 ? -7.657 -4.636 -8.837 1 98.32 167 PRO B CA 1
ATOM 3622 C C . PRO B 1 167 ? -7.414 -3.935 -10.172 1 98.32 167 PRO B C 1
ATOM 3624 O O . PRO B 1 167 ? -8.34 -3.358 -10.748 1 98.32 167 PRO B O 1
ATOM 3627 N N . ILE B 1 168 ? -6.205 -3.966 -10.616 1 97.7 168 ILE B N 1
ATOM 3628 C CA . ILE B 1 168 ? -5.908 -3.492 -11.963 1 97.7 168 ILE B CA 1
ATOM 3629 C C . ILE B 1 168 ? -6.422 -4.498 -12.989 1 97.7 168 ILE B C 1
ATOM 3631 O O . ILE B 1 168 ? -6.693 -5.654 -12.653 1 97.7 168 ILE B O 1
ATOM 3635 N N . PRO B 1 169 ? -6.508 -4.137 -14.197 1 98.07 169 PRO B N 1
ATOM 3636 C CA . PRO B 1 169 ? -7.102 -5.008 -15.214 1 98.07 169 PRO B CA 1
ATOM 3637 C C . PRO B 1 169 ? -6.391 -6.355 -15.326 1 98.07 169 PRO B C 1
ATOM 3639 O O . PRO B 1 169 ? -7.044 -7.392 -15.467 1 98.07 169 PRO B O 1
ATOM 3642 N N . ALA B 1 170 ? -5.095 -6.403 -15.237 1 98.21 170 ALA B N 1
ATOM 3643 C CA . ALA B 1 170 ? -4.342 -7.65 -15.353 1 98.21 170 ALA B CA 1
ATOM 3644 C C . ALA B 1 170 ? -4.705 -8.616 -14.229 1 98.21 170 ALA B C 1
ATOM 3646 O O . ALA B 1 170 ? -4.869 -9.816 -14.462 1 98.21 170 ALA B O 1
ATOM 3647 N N . ILE B 1 171 ? -4.896 -8.098 -13.025 1 98.52 171 ILE B N 1
ATOM 3648 C CA . ILE B 1 171 ? -5.246 -8.925 -11.875 1 98.52 171 ILE B CA 1
ATOM 3649 C C . ILE B 1 171 ? -6.705 -9.364 -11.98 1 98.52 171 ILE B C 1
ATOM 3651 O O . ILE B 1 171 ? -7.038 -10.511 -11.673 1 98.52 171 ILE B O 1
ATOM 3655 N N . LYS B 1 172 ? -7.523 -8.466 -12.436 1 98.62 172 LYS B N 1
ATOM 3656 C CA . LYS B 1 172 ? -8.923 -8.828 -12.639 1 98.62 172 LYS B CA 1
ATOM 3657 C C . LYS B 1 172 ? -9.054 -9.994 -13.614 1 98.62 172 LYS B C 1
ATOM 3659 O O . LYS B 1 172 ? -9.78 -10.954 -13.348 1 98.62 172 LYS B O 1
ATOM 3664 N N . LYS B 1 173 ? -8.379 -9.902 -14.714 1 98.81 173 LYS B N 1
ATOM 3665 C CA . LYS B 1 173 ? -8.397 -10.981 -15.696 1 98.81 173 LYS B CA 1
ATOM 3666 C C . LYS B 1 173 ? -7.885 -12.285 -15.09 1 98.81 173 LYS B C 1
ATOM 3668 O O . LYS B 1 173 ? -8.472 -13.348 -15.304 1 98.81 173 LYS B O 1
ATOM 3673 N N . TYR B 1 174 ? -6.808 -12.215 -14.377 1 98.78 174 TYR B N 1
ATOM 3674 C CA . TYR B 1 174 ? -6.186 -13.36 -13.722 1 98.78 174 TYR B CA 1
ATOM 3675 C C . TYR B 1 174 ? -7.175 -14.065 -12.801 1 98.78 174 TYR B C 1
ATOM 3677 O O . TYR B 1 174 ? -7.361 -15.281 -12.894 1 98.78 174 TYR B O 1
ATOM 3685 N N . ILE B 1 175 ? -7.906 -13.307 -11.983 1 98.86 175 ILE B N 1
ATOM 3686 C CA . ILE B 1 175 ? -8.864 -13.843 -11.022 1 98.86 175 ILE B CA 1
ATOM 3687 C C . ILE B 1 175 ? -10.072 -14.414 -11.761 1 98.86 175 ILE B C 1
ATOM 3689 O O . ILE B 1 175 ? -10.586 -15.475 -11.398 1 98.86 175 ILE B O 1
ATOM 3693 N N . ASP B 1 176 ? -10.447 -13.701 -12.793 1 98.84 176 ASP B N 1
ATOM 3694 C CA . ASP B 1 176 ? -11.571 -14.188 -13.588 1 98.84 176 ASP B CA 1
ATOM 3695 C C . ASP B 1 176 ? -11.243 -15.531 -14.238 1 98.84 176 ASP B C 1
ATOM 3697 O O . ASP B 1 176 ? -12.101 -16.412 -14.322 1 98.84 176 ASP B O 1
ATOM 3701 N N . ASP B 1 177 ? -10.062 -15.678 -14.686 1 98.84 177 ASP B N 1
ATOM 3702 C CA . ASP B 1 177 ? -9.641 -16.943 -15.281 1 98.84 177 ASP B CA 1
ATOM 3703 C C . ASP B 1 177 ? -9.688 -18.074 -14.256 1 98.84 177 ASP B C 1
ATOM 3705 O O . ASP B 1 177 ? -10.141 -19.179 -14.564 1 98.84 177 ASP B O 1
ATOM 3709 N N . TYR B 1 178 ? -9.266 -17.819 -13.021 1 98.79 178 TYR B N 1
ATOM 3710 C CA . TYR B 1 178 ? -9.382 -18.81 -11.957 1 98.79 178 TYR B CA 1
ATOM 3711 C C . TYR B 1 178 ? -10.838 -19.194 -11.724 1 98.79 178 TYR B C 1
ATOM 3713 O O . TYR B 1 178 ? -11.159 -20.375 -11.576 1 98.79 178 TYR B O 1
ATOM 3721 N N . ARG B 1 179 ? -11.674 -18.191 -11.73 1 98.76 179 ARG B N 1
ATOM 3722 C CA . ARG B 1 179 ? -13.091 -18.446 -11.487 1 98.76 179 ARG B CA 1
ATOM 3723 C C . ARG B 1 179 ? -13.687 -19.318 -12.587 1 98.76 179 ARG B C 1
ATOM 3725 O O . ARG B 1 179 ? -14.451 -20.243 -12.306 1 98.76 179 ARG B O 1
ATOM 3732 N N . GLU B 1 180 ? -13.292 -18.982 -13.766 1 98.74 180 GLU B N 1
ATOM 3733 C CA . GLU B 1 180 ? -13.788 -19.765 -14.894 1 98.74 180 GLU B CA 1
ATOM 3734 C C . GLU B 1 180 ? -13.326 -21.217 -14.803 1 98.74 180 GLU B C 1
ATOM 3736 O O . GLU B 1 180 ? -14.114 -22.139 -15.023 1 98.74 180 GLU B O 1
ATOM 3741 N N . ILE B 1 181 ? -12.11 -21.467 -14.489 1 98.67 181 ILE B N 1
ATOM 3742 C CA . ILE B 1 181 ? -11.575 -22.816 -14.347 1 98.67 181 ILE B CA 1
ATOM 3743 C C . ILE B 1 181 ? -12.322 -23.554 -13.238 1 98.67 181 ILE B C 1
ATOM 3745 O O . ILE B 1 181 ? -12.732 -24.703 -13.414 1 98.67 181 ILE B O 1
ATOM 3749 N N . MET B 1 182 ? -12.529 -22.875 -12.087 1 98.17 182 MET B N 1
ATOM 3750 C CA . MET B 1 182 ? -13.2 -23.475 -10.937 1 98.17 182 MET B CA 1
ATOM 3751 C C . MET B 1 182 ? -14.633 -23.864 -11.285 1 98.17 182 MET B C 1
ATOM 3753 O O . MET B 1 182 ? -15.113 -24.919 -10.865 1 98.17 182 MET B O 1
ATOM 3757 N N . GLU B 1 183 ? -15.261 -23.055 -12.115 1 97.67 183 GLU B N 1
ATOM 3758 C CA . GLU B 1 183 ? -16.683 -23.232 -12.394 1 97.67 183 GLU B CA 1
ATOM 3759 C C . GLU B 1 183 ? -16.902 -24.204 -13.55 1 97.67 183 GLU B C 1
ATOM 3761 O O . GLU B 1 183 ? -17.894 -24.936 -13.573 1 97.67 183 GLU B O 1
ATOM 3766 N N . LYS B 1 184 ? -15.947 -24.27 -14.445 1 97.79 184 LYS B N 1
ATOM 3767 C CA . LYS B 1 184 ? -16.264 -24.938 -15.703 1 97.79 184 LYS B CA 1
ATOM 3768 C C . LYS B 1 184 ? -15.405 -26.185 -15.895 1 97.79 184 LYS B C 1
ATOM 3770 O O . LYS B 1 184 ? -15.612 -26.949 -16.84 1 97.79 184 LYS B O 1
ATOM 3775 N N . GLU B 1 185 ? -14.464 -26.398 -15.043 1 97.42 185 GLU B N 1
ATOM 3776 C CA . GLU B 1 185 ? -13.536 -27.508 -15.233 1 97.42 185 GLU B CA 1
ATOM 3777 C C . GLU B 1 185 ? -13.539 -28.443 -14.027 1 97.42 185 GLU B C 1
ATOM 3779 O O . GLU B 1 185 ? -14.091 -28.108 -12.977 1 97.42 185 GLU B O 1
ATOM 3784 N N . GLU B 1 186 ? -13.019 -29.658 -14.279 1 96.97 186 GLU B N 1
ATOM 3785 C CA . GLU B 1 186 ? -12.751 -30.541 -13.148 1 96.97 186 GLU B CA 1
ATOM 3786 C C . GLU B 1 186 ? -11.76 -29.907 -12.176 1 96.97 186 GLU B C 1
ATOM 3788 O O . GLU B 1 186 ? -10.82 -29.228 -12.595 1 96.97 186 GLU B O 1
ATOM 3793 N N . PRO B 1 187 ? -11.877 -30.184 -10.88 1 97.8 187 PRO B N 1
ATOM 3794 C CA . PRO B 1 187 ? -11.082 -29.519 -9.845 1 97.8 187 PRO B CA 1
ATOM 3795 C C . PRO B 1 187 ? -9.579 -29.676 -10.063 1 97.8 187 PRO B C 1
ATOM 3797 O O . PRO B 1 187 ? -8.798 -28.819 -9.642 1 97.8 187 PRO B O 1
ATOM 3800 N N . ILE B 1 188 ? -9.147 -30.754 -10.75 1 98.39 188 ILE B N 1
ATOM 3801 C CA . ILE B 1 188 ? -7.725 -30.988 -10.98 1 98.39 188 ILE B CA 1
ATOM 3802 C C . ILE B 1 188 ? -7.134 -29.828 -11.777 1 98.39 188 ILE B C 1
ATOM 3804 O O . ILE B 1 188 ? -5.976 -29.454 -11.575 1 98.39 188 ILE B O 1
ATOM 3808 N N . TYR B 1 189 ? -7.914 -29.12 -12.567 1 98.78 189 TYR B N 1
ATOM 3809 C CA . TYR B 1 189 ? -7.381 -28.066 -13.423 1 98.78 189 TYR B CA 1
ATOM 3810 C C . TYR B 1 189 ? -7.209 -26.767 -12.644 1 98.78 189 TYR B C 1
ATOM 3812 O O . TYR B 1 189 ? -6.396 -25.917 -13.016 1 98.78 189 TYR B O 1
ATOM 3820 N N . PHE B 1 190 ? -7.977 -26.64 -11.537 1 98.72 190 PHE B N 1
ATOM 3821 C CA . PHE B 1 190 ? -7.664 -25.54 -10.633 1 98.72 190 PHE B CA 1
ATOM 3822 C C . PHE B 1 190 ? -6.301 -25.744 -9.983 1 98.72 190 PHE B C 1
ATOM 3824 O O . PHE B 1 190 ? -5.512 -24.803 -9.874 1 98.72 190 PHE B O 1
ATOM 3831 N N . ALA B 1 191 ? -6.01 -26.955 -9.615 1 97.82 191 ALA B N 1
ATOM 3832 C CA . ALA B 1 191 ? -4.702 -27.28 -9.051 1 97.82 191 ALA B CA 1
ATOM 3833 C C . ALA B 1 191 ? -3.588 -27.008 -10.059 1 97.82 191 ALA B C 1
ATOM 3835 O O . ALA B 1 191 ? -2.545 -26.452 -9.705 1 97.82 191 ALA B O 1
ATOM 3836 N N . VAL B 1 192 ? -3.846 -27.418 -11.284 1 98.52 192 VAL B N 1
ATOM 3837 C CA . VAL B 1 192 ? -2.884 -27.139 -12.345 1 98.52 192 VAL B CA 1
ATOM 3838 C C . VAL B 1 192 ? -2.685 -25.631 -12.479 1 98.52 192 VAL B C 1
ATOM 3840 O O . VAL B 1 192 ? -1.563 -25.162 -12.685 1 98.52 192 VAL B O 1
ATOM 3843 N N . GLY B 1 193 ? -3.766 -24.87 -12.322 1 98.29 193 GLY B N 1
ATOM 3844 C CA . GLY B 1 193 ? -3.719 -23.422 -12.442 1 98.29 193 GLY B CA 1
ATOM 3845 C C . GLY B 1 193 ? -2.894 -22.76 -11.355 1 98.29 193 GLY B C 1
ATOM 3846 O O . GLY B 1 193 ? -2.358 -21.668 -11.553 1 98.29 193 GLY B O 1
ATOM 3847 N N . LEU B 1 194 ? -2.726 -23.394 -10.207 1 97.54 194 LEU B N 1
ATOM 3848 C CA . LEU B 1 194 ? -1.959 -22.862 -9.086 1 97.54 194 LEU B CA 1
ATOM 3849 C C . LEU B 1 194 ? -0.467 -23.116 -9.279 1 97.54 194 LEU B C 1
ATOM 3851 O O . LEU B 1 194 ? 0.365 -22.42 -8.693 1 97.54 194 LEU B O 1
ATOM 3855 N N . TYR B 1 195 ? -0.134 -24.053 -10.082 1 96.76 195 TYR B N 1
ATOM 3856 C CA . TYR B 1 195 ? 1.226 -24.57 -10.185 1 96.76 195 TYR B CA 1
ATOM 3857 C C . TYR B 1 195 ? 2.163 -23.527 -10.782 1 96.76 195 TYR B C 1
ATOM 3859 O O . TYR B 1 195 ? 3.299 -23.371 -10.328 1 96.76 195 TYR B O 1
ATOM 3867 N N . PRO B 1 196 ? 1.738 -22.681 -11.766 1 96.89 196 PRO B N 1
ATOM 3868 C CA . PRO B 1 196 ? 2.644 -21.68 -12.332 1 96.89 196 PRO B CA 1
ATOM 3869 C C . PRO B 1 196 ? 3.185 -20.712 -11.283 1 96.89 196 PRO B C 1
ATOM 3871 O O . PRO B 1 196 ? 4.386 -20.433 -11.255 1 96.89 196 PRO B O 1
ATOM 3874 N N . CYS B 1 197 ? 2.363 -20.197 -10.422 1 95.56 197 CYS B N 1
ATOM 3875 C CA . CYS B 1 197 ? 2.825 -19.273 -9.392 1 95.56 197 CYS B CA 1
ATOM 3876 C C . CYS B 1 197 ? 3.808 -19.957 -8.448 1 95.56 197 CYS B C 1
ATOM 3878 O O . CYS B 1 197 ? 4.838 -19.381 -8.095 1 95.56 197 CYS B O 1
ATOM 3880 N N . ALA B 1 198 ? 3.573 -21.201 -8.101 1 94.6 198 ALA B N 1
ATOM 3881 C CA . ALA B 1 198 ? 4.39 -21.956 -7.155 1 94.6 198 ALA B CA 1
ATOM 3882 C C . ALA B 1 198 ? 5.793 -22.193 -7.709 1 94.6 198 ALA B C 1
ATOM 3884 O O . ALA B 1 198 ? 6.765 -22.248 -6.952 1 94.6 198 ALA B O 1
ATOM 3885 N N . ARG B 1 199 ? 5.896 -22.323 -8.922 1 94.93 199 ARG B N 1
ATOM 3886 C CA . ARG B 1 199 ? 7.19 -22.656 -9.508 1 94.93 199 ARG B CA 1
ATOM 3887 C C . ARG B 1 199 ? 7.885 -21.41 -10.045 1 94.93 199 ARG B C 1
ATOM 3889 O O . ARG B 1 199 ? 9.106 -21.277 -9.935 1 94.93 199 ARG B O 1
ATOM 3896 N N . LEU B 1 200 ? 7.167 -20.481 -10.613 1 96.96 200 LEU B N 1
ATOM 3897 C CA . LEU B 1 200 ? 7.715 -19.3 -11.271 1 96.96 200 LEU B CA 1
ATOM 3898 C C . LEU B 1 200 ? 8.393 -18.38 -10.262 1 96.96 200 LEU B C 1
ATOM 3900 O O . LEU B 1 200 ? 9.507 -17.906 -10.497 1 96.96 200 LEU B O 1
ATOM 3904 N N . TRP B 1 201 ? 7.795 -18.089 -9.151 1 96.15 201 TRP B N 1
ATOM 3905 C CA . TRP B 1 201 ? 8.27 -17.057 -8.235 1 96.15 201 TRP B CA 1
ATOM 3906 C C . TRP B 1 201 ? 9.606 -17.452 -7.615 1 96.15 201 TRP B C 1
ATOM 3908 O O . TRP B 1 201 ? 10.548 -16.656 -7.597 1 96.15 201 TRP B O 1
ATOM 3918 N N . PRO B 1 202 ? 9.795 -18.741 -7.192 1 95.45 202 PRO B N 1
ATOM 3919 C CA . PRO B 1 202 ? 11.138 -19.148 -6.774 1 95.45 202 PRO B CA 1
ATOM 3920 C C . PRO B 1 202 ? 12.149 -19.112 -7.917 1 95.45 202 PRO B C 1
ATOM 3922 O O . PRO B 1 202 ? 13.313 -18.762 -7.706 1 95.45 202 PRO B O 1
ATOM 3925 N N . PHE B 1 203 ? 11.723 -19.523 -9.086 1 96.07 203 PHE B N 1
ATOM 3926 C CA . PHE B 1 203 ? 12.604 -19.46 -10.246 1 96.07 203 PHE B CA 1
ATOM 3927 C C . PHE B 1 203 ? 13.107 -18.039 -10.467 1 96.07 203 PHE B C 1
ATOM 3929 O O . PHE B 1 203 ? 14.311 -17.818 -10.619 1 96.07 203 PHE B O 1
ATOM 3936 N N . LEU B 1 204 ? 12.178 -17.022 -10.441 1 97.45 204 LEU B N 1
ATOM 3937 C CA . LEU B 1 204 ? 12.54 -15.623 -10.64 1 97.45 204 LEU B CA 1
ATOM 3938 C C . LEU B 1 204 ? 13.49 -15.147 -9.546 1 97.45 204 LEU B C 1
ATOM 3940 O O . LEU B 1 204 ? 14.502 -14.504 -9.834 1 97.45 204 LEU B O 1
ATOM 3944 N N . ALA B 1 205 ? 13.154 -15.468 -8.287 1 96.53 205 ALA B N 1
ATOM 3945 C CA . ALA B 1 205 ? 13.977 -15.05 -7.154 1 96.53 205 ALA B CA 1
ATOM 3946 C C . ALA B 1 205 ? 15.396 -15.599 -7.276 1 96.53 205 ALA B C 1
ATOM 3948 O O . ALA B 1 205 ? 16.367 -14.898 -6.979 1 96.53 205 ALA B O 1
ATOM 3949 N N . ASN B 1 206 ? 15.493 -16.819 -7.768 1 95.73 206 ASN B N 1
ATOM 3950 C CA . ASN B 1 206 ? 16.797 -17.462 -7.879 1 95.73 206 ASN B CA 1
ATOM 3951 C C . ASN B 1 206 ? 17.597 -16.91 -9.056 1 95.73 206 ASN B C 1
ATOM 3953 O O . ASN B 1 206 ? 18.824 -16.827 -8.994 1 95.73 206 ASN B O 1
ATOM 3957 N N . GLU B 1 207 ? 16.917 -16.506 -10.103 1 97.32 207 GLU B N 1
ATOM 3958 C CA . GLU B 1 207 ? 17.591 -16.075 -11.324 1 97.32 207 GLU B CA 1
ATOM 3959 C C . GLU B 1 207 ? 18.017 -14.612 -11.232 1 97.32 207 GLU B C 1
ATOM 3961 O O . GLU B 1 207 ? 18.978 -14.198 -11.884 1 97.32 207 GLU B O 1
ATOM 3966 N N . LEU B 1 208 ? 17.306 -13.818 -10.425 1 97.92 208 LEU B N 1
ATOM 3967 C CA . LEU B 1 208 ? 17.643 -12.406 -10.28 1 97.92 208 LEU B CA 1
ATOM 3968 C C . LEU B 1 208 ? 18.929 -12.233 -9.478 1 97.92 208 LEU B C 1
ATOM 3970 O O . LEU B 1 208 ? 19.091 -12.842 -8.418 1 97.92 208 LEU B O 1
ATOM 3974 N N . LYS B 1 209 ? 19.797 -11.466 -10.008 1 97.62 209 LYS B N 1
ATOM 3975 C CA . LYS B 1 209 ? 21.085 -11.214 -9.368 1 97.62 209 LYS B CA 1
ATOM 3976 C C . LYS B 1 209 ? 20.993 -10.049 -8.388 1 97.62 209 LYS B C 1
ATOM 3978 O O . LYS B 1 209 ? 21.318 -8.911 -8.736 1 97.62 209 LYS B O 1
ATOM 3983 N N . MET B 1 210 ? 20.584 -10.358 -7.228 1 96.28 210 MET B N 1
ATOM 3984 C CA . MET B 1 210 ? 20.447 -9.415 -6.121 1 96.28 210 MET B CA 1
ATOM 3985 C C . MET B 1 210 ? 21.155 -9.933 -4.874 1 96.28 210 MET B C 1
ATOM 3987 O O . MET B 1 210 ? 21.006 -11.101 -4.51 1 96.28 210 MET B O 1
ATOM 3991 N N . ASP B 1 211 ? 21.909 -9.08 -4.274 1 95.29 211 ASP B N 1
ATOM 3992 C CA . ASP B 1 211 ? 22.501 -9.451 -2.993 1 95.29 211 ASP B CA 1
ATOM 3993 C C . ASP B 1 211 ? 21.822 -8.714 -1.84 1 95.29 211 ASP B C 1
ATOM 3995 O O . ASP B 1 211 ? 20.829 -8.012 -2.045 1 95.29 211 ASP B O 1
ATOM 3999 N N . GLU B 1 212 ? 22.318 -8.852 -0.673 1 94.71 212 GLU B N 1
ATOM 4000 C CA . GLU B 1 212 ? 21.651 -8.365 0.531 1 94.71 212 GLU B CA 1
ATOM 4001 C C . GLU B 1 212 ? 21.64 -6.839 0.577 1 94.71 212 GLU B C 1
ATOM 4003 O O . GLU B 1 212 ? 20.871 -6.242 1.333 1 94.71 212 GLU B O 1
ATOM 4008 N N . THR B 1 213 ? 22.424 -6.17 -0.242 1 95.14 213 THR B N 1
ATOM 4009 C CA . THR B 1 213 ? 22.479 -4.712 -0.246 1 95.14 213 THR B CA 1
ATOM 4010 C C . THR B 1 213 ? 21.421 -4.133 -1.181 1 95.14 213 THR B C 1
ATOM 4012 O O . THR B 1 213 ? 21.153 -2.93 -1.155 1 95.14 213 THR B O 1
ATOM 4015 N N . ASN B 1 214 ? 20.828 -5.05 -1.991 1 96.38 214 ASN B N 1
ATOM 4016 C CA . ASN B 1 214 ? 19.766 -4.614 -2.892 1 96.38 214 ASN B CA 1
ATOM 4017 C C . ASN B 1 214 ? 18.522 -4.178 -2.123 1 96.38 214 ASN B C 1
ATOM 4019 O O . ASN B 1 214 ? 18.087 -4.865 -1.198 1 96.38 214 ASN B O 1
ATOM 4023 N N . LEU B 1 215 ? 17.963 -3.111 -2.532 1 96.12 215 LEU B N 1
ATOM 4024 C CA . LEU B 1 215 ? 16.834 -2.495 -1.844 1 96.12 215 LEU B CA 1
ATOM 4025 C C . LEU B 1 215 ? 15.63 -3.432 -1.828 1 96.12 215 LEU B C 1
ATOM 4027 O O . LEU B 1 215 ? 14.806 -3.375 -0.913 1 96.12 215 LEU B O 1
ATOM 4031 N N . TYR B 1 216 ? 15.545 -4.306 -2.794 1 96.49 216 TYR B N 1
ATOM 4032 C CA . TYR B 1 216 ? 14.386 -5.177 -2.959 1 96.49 216 TYR B CA 1
ATOM 4033 C C . TYR B 1 216 ? 14.723 -6.613 -2.575 1 96.49 216 TYR B C 1
ATOM 4035 O O . TYR B 1 216 ? 13.988 -7.542 -2.916 1 96.49 216 TYR B O 1
ATOM 4043 N N . TYR B 1 217 ? 15.759 -6.798 -1.804 1 96.21 217 TYR B N 1
ATOM 4044 C CA . TYR B 1 217 ? 16.259 -8.13 -1.482 1 96.21 217 TYR B CA 1
ATOM 4045 C C . TYR B 1 217 ? 15.236 -8.914 -0.668 1 96.21 217 TYR B C 1
ATOM 4047 O O . TYR B 1 217 ? 15.133 -10.136 -0.802 1 96.21 217 TYR B O 1
ATOM 4055 N N . LYS B 1 218 ? 14.51 -8.271 0.084 1 93.94 218 LYS B N 1
ATOM 4056 C CA . LYS B 1 218 ? 13.503 -8.958 0.888 1 93.94 218 LYS B CA 1
ATOM 4057 C C . LYS B 1 218 ? 12.535 -9.741 0.006 1 93.94 218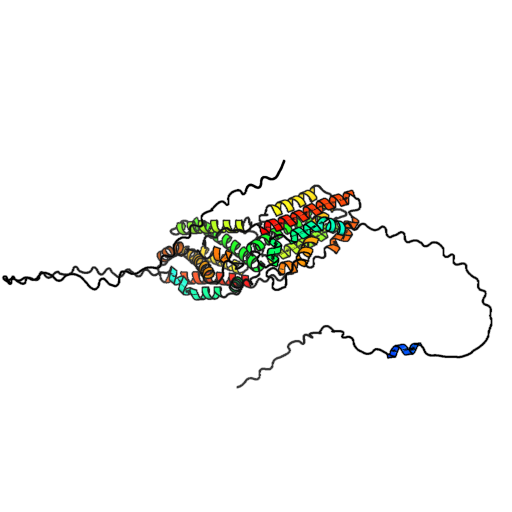 LYS B C 1
ATOM 4059 O O . LYS B 1 218 ? 12.122 -10.848 0.359 1 93.94 218 LYS B O 1
ATOM 4064 N N . TRP B 1 219 ? 12.144 -9.149 -1.111 1 95.25 219 TRP B N 1
ATOM 4065 C CA . TRP B 1 219 ? 11.264 -9.854 -2.037 1 95.25 219 TRP B CA 1
ATOM 4066 C C . TRP B 1 219 ? 11.891 -11.167 -2.492 1 95.25 219 TRP B C 1
ATOM 4068 O O . TRP B 1 219 ? 11.225 -12.205 -2.516 1 95.25 219 TRP B O 1
ATOM 4078 N N . LYS B 1 220 ? 13.192 -11.083 -2.848 1 95.32 220 LYS B N 1
ATOM 4079 C CA . LYS B 1 220 ? 13.923 -12.285 -3.239 1 95.32 220 LYS B CA 1
ATOM 4080 C C . LYS B 1 220 ? 13.95 -13.306 -2.105 1 95.32 220 LYS B C 1
ATOM 4082 O O . LYS B 1 220 ? 13.637 -14.48 -2.312 1 95.32 220 LYS B O 1
ATOM 4087 N N . LYS B 1 221 ? 14.29 -12.858 -0.949 1 93.67 221 LYS B N 1
ATOM 4088 C CA . LYS B 1 221 ? 14.408 -13.723 0.222 1 93.67 221 LYS B CA 1
ATOM 4089 C C . LYS B 1 221 ? 13.087 -14.426 0.522 1 93.67 221 LYS B C 1
ATOM 4091 O O . LYS B 1 221 ? 13.071 -15.613 0.854 1 93.67 221 LYS B O 1
ATOM 4096 N N . ASP B 1 222 ? 12.019 -13.759 0.303 1 91.81 222 ASP B N 1
ATOM 4097 C CA . ASP B 1 222 ? 10.692 -14.282 0.611 1 91.81 222 ASP B CA 1
ATOM 4098 C C . ASP B 1 222 ? 10.25 -15.308 -0.43 1 91.81 222 ASP B C 1
ATOM 4100 O O . ASP B 1 222 ? 9.3 -16.06 -0.205 1 91.81 222 ASP B O 1
ATOM 4104 N N . ASN B 1 223 ? 10.961 -15.361 -1.566 1 93.1 223 ASN B N 1
ATOM 4105 C CA . ASN B 1 223 ? 10.461 -16.195 -2.654 1 93.1 223 ASN B CA 1
ATOM 4106 C C . ASN B 1 223 ? 11.462 -17.281 -3.034 1 93.1 223 ASN B C 1
ATOM 4108 O O . ASN B 1 223 ? 11.134 -18.197 -3.791 1 93.1 223 ASN B O 1
ATOM 4112 N N . ILE B 1 224 ? 12.651 -17.313 -2.416 1 90.33 224 ILE B N 1
ATOM 4113 C CA . ILE B 1 224 ? 13.734 -18.165 -2.895 1 90.33 224 ILE B CA 1
ATOM 4114 C C . ILE B 1 224 ? 13.48 -19.61 -2.47 1 90.33 224 ILE B C 1
ATOM 4116 O O . ILE B 1 224 ? 13.863 -20.547 -3.174 1 90.33 224 ILE B O 1
ATOM 4120 N N . ASP B 1 225 ? 12.828 -19.891 -1.288 1 80.71 225 ASP B N 1
ATOM 4121 C CA . ASP B 1 225 ? 12.672 -21.244 -0.762 1 80.71 225 ASP B CA 1
ATOM 4122 C C . ASP B 1 225 ? 11.309 -21.824 -1.132 1 80.71 225 ASP B C 1
ATOM 4124 O O . ASP B 1 225 ? 10.827 -22.753 -0.481 1 80.71 225 ASP B O 1
ATOM 4128 N N . GLY B 1 226 ? 10.721 -21.639 -2.212 1 70.74 226 GLY B N 1
ATOM 4129 C CA . GLY B 1 226 ? 9.423 -22.218 -2.522 1 70.74 226 GLY B CA 1
ATOM 4130 C C . GLY B 1 226 ? 9.493 -23.696 -2.855 1 70.74 226 GLY B C 1
ATOM 4131 O O . GLY B 1 226 ? 10.318 -24.116 -3.669 1 70.74 226 GLY B O 1
ATOM 4132 N N . TYR B 1 227 ? 9.081 -24.654 -1.827 1 66.34 227 TYR B N 1
ATOM 4133 C CA . TYR B 1 227 ? 9.139 -26.097 -2.032 1 66.34 227 TYR B CA 1
ATOM 4134 C C . TYR B 1 227 ? 7.874 -26.602 -2.716 1 66.34 227 TYR B C 1
ATOM 4136 O O . TYR B 1 227 ? 7.104 -27.364 -2.127 1 66.34 227 TYR B O 1
ATOM 4144 N N . TYR B 1 228 ? 7.751 -26.274 -3.951 1 79.48 228 TYR B N 1
ATOM 4145 C CA . TYR B 1 228 ? 6.558 -26.539 -4.747 1 79.48 228 TYR B CA 1
ATOM 4146 C C . TYR B 1 228 ? 6.558 -27.969 -5.272 1 79.48 228 TYR B C 1
ATOM 4148 O O . TYR B 1 228 ? 5.496 -28.557 -5.491 1 79.48 228 TYR B O 1
ATOM 4156 N N . GLU B 1 229 ? 7.749 -28.575 -5.245 1 85.98 229 GLU B N 1
ATOM 4157 C CA . GLU B 1 229 ? 7.817 -29.944 -5.749 1 85.98 229 GLU B CA 1
ATOM 4158 C C . GLU B 1 229 ? 7.057 -30.905 -4.839 1 85.98 229 GLU B C 1
ATOM 4160 O O . GLU B 1 229 ? 6.33 -31.778 -5.318 1 85.98 229 GLU B O 1
ATOM 4165 N N . LYS B 1 230 ? 7.136 -30.688 -3.584 1 86 230 LYS B N 1
ATOM 4166 C CA . LYS B 1 230 ? 6.519 -31.565 -2.593 1 86 230 LYS B CA 1
ATOM 4167 C C . LYS B 1 230 ? 4.998 -31.548 -2.716 1 86 230 LYS B C 1
ATOM 4169 O O . LYS B 1 230 ? 4.346 -32.582 -2.56 1 86 230 LYS B O 1
ATOM 4174 N N . ASN B 1 231 ? 4.47 -30.471 -3.174 1 88.47 231 ASN B N 1
ATOM 4175 C CA . ASN B 1 231 ? 3.019 -30.321 -3.17 1 88.47 231 ASN B CA 1
ATOM 4176 C C . ASN B 1 231 ? 2.413 -30.695 -4.521 1 88.47 231 ASN B C 1
ATOM 4178 O O . ASN B 1 231 ? 1.236 -31.05 -4.601 1 88.47 231 ASN B O 1
ATOM 4182 N N . TYR B 1 232 ? 3.256 -30.717 -5.586 1 94.9 232 TYR B N 1
ATOM 4183 C CA . TYR B 1 232 ? 2.615 -30.763 -6.895 1 94.9 232 TYR B CA 1
ATOM 4184 C C . TYR B 1 232 ? 3.086 -31.975 -7.69 1 94.9 232 TYR B C 1
ATOM 4186 O O . TYR B 1 232 ? 2.326 -32.541 -8.479 1 94.9 232 TYR B O 1
ATOM 4194 N N . LYS B 1 233 ? 4.286 -32.425 -7.46 1 95.62 233 LYS B N 1
ATOM 4195 C CA . LYS B 1 233 ? 4.842 -33.436 -8.355 1 95.62 233 LYS B CA 1
ATOM 4196 C C . LYS B 1 233 ? 4.054 -34.74 -8.269 1 95.62 233 LYS B C 1
ATOM 4198 O O . LYS B 1 233 ? 3.449 -35.171 -9.252 1 95.62 233 LYS B O 1
ATOM 4203 N N . ASP B 1 234 ? 3.998 -35.326 -7.037 1 95.09 234 ASP B N 1
ATOM 4204 C CA . ASP B 1 234 ? 3.299 -36.6 -6.89 1 95.09 234 ASP B CA 1
ATOM 4205 C C . ASP B 1 234 ? 1.806 -36.442 -7.166 1 95.09 234 ASP B C 1
ATOM 4207 O O . ASP B 1 234 ? 1.178 -37.334 -7.741 1 95.09 234 ASP B O 1
ATOM 4211 N N . PHE B 1 235 ? 1.305 -35.343 -6.864 1 95.88 235 PHE B N 1
ATOM 4212 C CA . PHE B 1 235 ? -0.12 -35.07 -7.011 1 95.88 235 PHE B CA 1
ATOM 4213 C C . PHE B 1 235 ? -0.511 -35.014 -8.483 1 95.88 235 PHE B C 1
ATOM 4215 O O . PHE B 1 235 ? -1.445 -35.698 -8.909 1 95.88 235 PHE B O 1
ATOM 4222 N N . LEU B 1 236 ? 0.209 -34.279 -9.294 1 97.33 236 LEU B N 1
ATOM 4223 C CA . LEU B 1 236 ? -0.115 -34.126 -10.708 1 97.33 236 LEU B CA 1
ATOM 4224 C C . LEU B 1 236 ? 0.15 -35.421 -11.469 1 97.33 236 LEU B C 1
ATOM 4226 O O . LEU B 1 236 ? -0.638 -35.809 -12.335 1 97.33 236 LEU B O 1
ATOM 4230 N N . ASN B 1 237 ? 1.225 -36.086 -11.08 1 97.21 237 ASN B N 1
ATOM 4231 C CA . ASN B 1 237 ? 1.551 -37.35 -11.733 1 97.21 237 ASN B CA 1
ATOM 4232 C C . ASN B 1 237 ? 0.498 -38.416 -11.447 1 97.21 237 ASN B C 1
ATOM 4234 O O . ASN B 1 237 ? 0.226 -39.269 -12.294 1 97.21 237 ASN B O 1
ATOM 4238 N N . LYS B 1 238 ? -0.068 -38.326 -10.309 1 96.36 238 LYS B N 1
ATOM 4239 C CA . LYS B 1 238 ? -1.09 -39.292 -9.918 1 96.36 238 LYS B CA 1
ATOM 4240 C C . LYS B 1 238 ? -2.413 -39.008 -10.621 1 96.36 238 LYS B C 1
ATOM 4242 O O . LYS B 1 238 ? -3.124 -39.934 -11.018 1 96.36 238 LYS B O 1
ATOM 4247 N N . HIS B 1 239 ? -2.77 -37.79 -10.938 1 97.35 239 HIS B N 1
ATOM 4248 C CA . HIS B 1 239 ? -4.146 -37.459 -11.294 1 97.35 239 HIS B CA 1
ATOM 4249 C C . HIS B 1 239 ? -4.258 -37.083 -12.767 1 97.35 239 HIS B C 1
ATOM 4251 O O . HIS B 1 239 ? -5.365 -36.928 -13.29 1 97.35 239 HIS B O 1
ATOM 4257 N N . LEU B 1 240 ? -3.146 -36.907 -13.429 1 97.59 240 LEU B N 1
ATOM 4258 C CA . LEU B 1 240 ? -3.115 -36.653 -14.865 1 97.59 240 LEU B CA 1
ATOM 4259 C C . LEU B 1 240 ? -2.428 -37.796 -15.605 1 97.59 240 LEU B C 1
ATOM 4261 O O . LEU B 1 240 ? -1.199 -37.826 -15.705 1 97.59 240 LEU B O 1
ATOM 4265 N N . GLN B 1 241 ? -3.239 -38.607 -16.214 1 94.9 241 GLN B N 1
ATOM 4266 C CA . GLN B 1 241 ? -2.701 -39.862 -16.727 1 94.9 241 GLN B CA 1
ATOM 4267 C C . GLN B 1 241 ? -2.91 -39.976 -18.234 1 94.9 241 GLN B C 1
ATOM 4269 O O . GLN B 1 241 ? -2.075 -40.544 -18.941 1 94.9 241 GLN B O 1
ATOM 4274 N N . SER B 1 242 ? -3.996 -39.416 -18.768 1 96.23 242 SER B N 1
ATOM 4275 C CA . SER B 1 242 ? -4.271 -39.538 -20.196 1 96.23 242 SER B CA 1
ATOM 4276 C C . SER B 1 242 ? -3.667 -38.376 -20.977 1 96.23 242 SER B C 1
ATOM 4278 O O . SER B 1 242 ? -3.431 -37.302 -20.419 1 96.23 242 SER B O 1
ATOM 4280 N N . GLU B 1 243 ? -3.433 -38.613 -22.242 1 97.08 243 GLU B N 1
ATOM 4281 C CA . GLU B 1 243 ? -2.899 -37.568 -23.112 1 97.08 243 GLU B CA 1
ATOM 4282 C C . GLU B 1 243 ? -3.835 -36.364 -23.167 1 97.08 243 GLU B C 1
ATOM 4284 O O . GLU B 1 243 ? -3.381 -35.219 -23.2 1 97.08 243 GLU B O 1
ATOM 4289 N N . GLU B 1 244 ? -5.107 -36.591 -23.161 1 97.47 244 GLU B N 1
ATOM 4290 C CA . GLU B 1 244 ? -6.099 -35.52 -23.205 1 97.47 244 GLU B CA 1
ATOM 4291 C C . GLU B 1 244 ? -6.042 -34.663 -21.944 1 97.47 244 GLU B C 1
ATOM 4293 O O . GLU B 1 244 ? -6.092 -33.434 -22.02 1 97.47 244 GLU B O 1
ATOM 4298 N N . GLU B 1 245 ? -5.917 -35.32 -20.818 1 98.12 245 GLU B N 1
ATOM 4299 C CA . GLU B 1 245 ? -5.81 -34.615 -19.544 1 98.12 245 GLU B CA 1
ATOM 4300 C C . GLU B 1 245 ? -4.549 -33.756 -19.493 1 98.12 245 GLU B C 1
ATOM 4302 O O . GLU B 1 245 ? -4.587 -32.616 -19.026 1 98.12 245 GLU B O 1
ATOM 4307 N N . ILE B 1 246 ? -3.471 -34.295 -19.971 1 98.36 246 ILE B N 1
ATOM 4308 C CA . ILE B 1 246 ? -2.177 -33.625 -19.913 1 98.36 246 ILE B CA 1
ATOM 4309 C C . ILE B 1 246 ? -2.16 -32.449 -20.887 1 98.36 246 ILE B C 1
ATOM 4311 O O . ILE B 1 246 ? -1.617 -31.386 -20.578 1 98.36 246 ILE B O 1
ATOM 4315 N N . GLU B 1 247 ? -2.731 -32.635 -22.02 1 98.31 247 GLU B N 1
ATOM 4316 C CA . GLU B 1 247 ? -2.843 -31.537 -22.975 1 98.31 247 GLU B CA 1
ATOM 4317 C C . GLU B 1 247 ? -3.667 -30.388 -22.401 1 98.31 247 GLU B C 1
ATOM 4319 O O . GLU B 1 247 ? -3.291 -29.221 -22.533 1 98.31 247 GLU B O 1
ATOM 4324 N N . ARG B 1 248 ? -4.801 -30.696 -21.773 1 98.61 248 ARG B N 1
ATOM 4325 C CA . ARG B 1 248 ? -5.623 -29.668 -21.145 1 98.61 248 ARG B CA 1
ATOM 4326 C C . ARG B 1 248 ? -4.875 -28.991 -20.001 1 98.61 248 ARG B C 1
ATOM 4328 O O . ARG B 1 248 ? -4.936 -27.769 -19.849 1 98.61 248 ARG B O 1
ATOM 4335 N N . ALA B 1 249 ? -4.149 -29.787 -19.251 1 98.82 249 ALA B N 1
ATOM 4336 C CA . ALA B 1 249 ? -3.339 -29.243 -18.164 1 98.82 249 ALA B CA 1
ATOM 4337 C C . ALA B 1 249 ? -2.31 -28.247 -18.69 1 98.82 249 ALA B C 1
ATOM 4339 O O . ALA B 1 249 ? -2.097 -27.19 -18.092 1 98.82 249 ALA B O 1
ATOM 4340 N N . ASN B 1 250 ? -1.689 -28.591 -19.796 1 98.83 250 ASN B N 1
ATOM 4341 C CA . ASN B 1 250 ? -0.714 -27.683 -20.39 1 98.83 250 ASN B CA 1
ATOM 4342 C C . ASN B 1 250 ? -1.357 -26.364 -20.807 1 98.83 250 ASN B C 1
ATOM 4344 O O . ASN B 1 250 ? -0.761 -25.298 -20.642 1 98.83 250 ASN B O 1
ATOM 4348 N N . LYS B 1 251 ? -2.54 -26.391 -21.363 1 98.81 251 LYS B N 1
ATOM 4349 C CA . LYS B 1 251 ? -3.249 -25.177 -21.758 1 98.81 251 LYS B CA 1
ATOM 4350 C C . LYS B 1 251 ? -3.577 -24.313 -20.544 1 98.81 251 LYS B C 1
ATOM 4352 O O . LYS B 1 251 ? -3.43 -23.09 -20.588 1 98.81 251 LYS B O 1
ATOM 4357 N N . VAL B 1 252 ? -3.997 -24.935 -19.453 1 98.87 252 VAL B N 1
ATOM 4358 C CA . VAL B 1 252 ? -4.325 -24.221 -18.224 1 98.87 252 VAL B CA 1
ATOM 4359 C C . VAL B 1 252 ? -3.058 -23.618 -17.622 1 98.87 252 VAL B C 1
ATOM 4361 O O . VAL B 1 252 ? -3.05 -22.453 -17.217 1 98.87 252 VAL B O 1
ATOM 4364 N N . PHE B 1 253 ? -1.967 -24.442 -17.584 1 98.8 253 PHE B N 1
ATOM 4365 C CA . PHE B 1 253 ? -0.681 -23.959 -17.094 1 98.8 253 PHE B CA 1
ATOM 4366 C C . PHE B 1 253 ? -0.229 -22.732 -17.877 1 98.8 253 PHE B C 1
ATOM 4368 O O . PHE B 1 253 ? 0.13 -21.711 -17.288 1 98.8 253 PHE B O 1
ATOM 4375 N N . LYS B 1 254 ? -0.287 -22.844 -19.155 1 98.9 254 LYS B N 1
ATOM 4376 C CA . LYS B 1 254 ? 0.157 -21.765 -20.032 1 98.9 254 LYS B CA 1
ATOM 4377 C C . LYS B 1 254 ? -0.676 -20.504 -19.818 1 98.9 254 LYS B C 1
ATOM 4379 O O . LYS B 1 254 ? -0.134 -19.398 -19.759 1 98.9 254 LYS B O 1
ATOM 4384 N N . GLN B 1 255 ? -1.953 -20.673 -19.708 1 98.85 255 GLN B N 1
ATOM 4385 C CA . GLN B 1 255 ? -2.847 -19.547 -19.459 1 98.85 255 GLN B CA 1
ATOM 4386 C C . GLN B 1 255 ? -2.454 -18.805 -18.185 1 98.85 255 GLN B C 1
ATOM 4388 O O . GLN B 1 255 ? -2.354 -17.576 -18.181 1 98.85 255 GLN B O 1
ATOM 4393 N N . GLN B 1 256 ? -2.152 -19.513 -17.105 1 98.79 256 GLN B N 1
ATOM 4394 C CA . GLN B 1 256 ? -1.927 -18.886 -15.807 1 98.79 256 GLN B CA 1
ATOM 4395 C C . GLN B 1 256 ? -0.52 -18.301 -15.715 1 98.79 256 GLN B C 1
ATOM 4397 O O . GLN B 1 256 ? -0.313 -17.269 -15.074 1 98.79 256 GLN B O 1
ATOM 4402 N N . ILE B 1 257 ? 0.483 -18.937 -16.355 1 98.81 257 ILE B N 1
ATOM 4403 C CA . ILE B 1 257 ? 1.814 -18.339 -16.325 1 98.81 257 ILE B CA 1
ATOM 4404 C C . ILE B 1 257 ? 1.834 -17.082 -17.191 1 98.81 257 ILE B C 1
ATOM 4406 O O . ILE B 1 257 ? 2.528 -16.113 -16.874 1 98.81 257 ILE B O 1
ATOM 4410 N N . LEU B 1 258 ? 1.017 -17.011 -18.262 1 98.91 258 LEU B N 1
ATOM 4411 C CA . LEU B 1 258 ? 0.875 -15.793 -19.052 1 98.91 258 LEU B CA 1
ATOM 4412 C C . LEU B 1 258 ? 0.207 -14.691 -18.236 1 98.91 258 LEU B C 1
ATOM 4414 O O . LEU B 1 258 ? 0.582 -13.521 -18.342 1 98.91 258 LEU B O 1
ATOM 4418 N N . ASN B 1 259 ? -0.802 -15.04 -17.409 1 98.87 259 ASN B N 1
ATOM 4419 C CA . ASN B 1 259 ? -1.408 -14.07 -16.503 1 98.87 259 ASN B CA 1
ATOM 4420 C C . ASN B 1 259 ? -0.38 -13.484 -15.539 1 98.87 259 ASN B C 1
ATOM 4422 O O . ASN B 1 259 ? -0.402 -12.285 -15.257 1 98.87 259 ASN B O 1
ATOM 4426 N N . GLU B 1 260 ? 0.559 -14.344 -15.051 1 98.55 260 GLU B N 1
ATOM 4427 C CA . GLU B 1 260 ? 1.644 -13.843 -14.213 1 98.55 260 GLU B CA 1
ATOM 4428 C C . GLU B 1 260 ? 2.501 -12.83 -14.967 1 98.55 260 GLU B C 1
ATOM 4430 O O . GLU B 1 260 ? 2.836 -11.771 -14.432 1 98.55 260 GLU B O 1
ATOM 4435 N N . GLY B 1 261 ? 2.808 -13.194 -16.163 1 98.76 261 GLY B N 1
ATOM 4436 C CA . GLY B 1 261 ? 3.583 -12.277 -16.985 1 98.76 261 GLY B CA 1
ATOM 4437 C C . GLY B 1 261 ? 2.9 -10.939 -17.192 1 98.76 261 GLY B C 1
ATOM 4438 O O . GLY B 1 261 ? 3.537 -9.888 -17.091 1 98.76 261 GLY B O 1
ATOM 4439 N N . GLU B 1 262 ? 1.634 -10.961 -17.445 1 98.59 262 GLU B N 1
ATOM 4440 C CA . GLU B 1 262 ? 0.866 -9.737 -17.652 1 98.59 262 GLU B CA 1
ATOM 4441 C C . GLU B 1 262 ? 0.816 -8.895 -16.381 1 98.59 262 GLU B C 1
ATOM 4443 O O . GLU B 1 262 ? 0.841 -7.664 -16.444 1 98.59 262 GLU B O 1
ATOM 4448 N N . PHE B 1 263 ? 0.727 -9.564 -15.292 1 98.4 263 PHE B N 1
ATOM 4449 C CA . PHE B 1 263 ? 0.739 -8.871 -14.009 1 98.4 263 PHE B CA 1
ATOM 4450 C C . PHE B 1 263 ? 2.05 -8.12 -13.813 1 98.4 263 PHE B C 1
ATOM 4452 O O . PHE B 1 263 ? 2.048 -6.927 -13.503 1 98.4 263 PHE B O 1
ATOM 4459 N N . PHE B 1 264 ? 3.177 -8.786 -14.081 1 98.3 264 PHE B N 1
ATOM 4460 C CA . PHE B 1 264 ? 4.479 -8.143 -13.953 1 98.3 264 PHE B CA 1
ATOM 4461 C C . PHE B 1 264 ? 4.629 -7.015 -14.966 1 98.3 264 PHE B C 1
ATOM 4463 O O . PHE B 1 264 ? 5.168 -5.953 -14.647 1 98.3 264 PHE B O 1
ATOM 4470 N N . GLU B 1 265 ? 4.122 -7.257 -16.136 1 97.96 265 GLU B N 1
ATOM 4471 C CA . GLU B 1 265 ? 4.223 -6.243 -17.181 1 97.96 265 GLU B CA 1
ATOM 4472 C C . GLU B 1 265 ? 3.425 -4.994 -16.818 1 97.96 265 GLU B C 1
ATOM 4474 O O . GLU B 1 265 ? 3.938 -3.876 -16.906 1 97.96 265 GLU B O 1
ATOM 4479 N N . ALA B 1 266 ? 2.225 -5.164 -16.377 1 97.22 266 ALA B N 1
ATOM 4480 C CA . ALA B 1 266 ? 1.362 -4.046 -16.004 1 97.22 266 ALA B CA 1
ATOM 4481 C C . ALA B 1 266 ? 1.948 -3.268 -14.83 1 97.22 266 ALA B C 1
ATOM 4483 O O . ALA B 1 266 ? 1.785 -2.049 -14.741 1 97.22 266 ALA B O 1
ATOM 4484 N N . SER B 1 267 ? 2.63 -3.974 -13.956 1 94.64 267 SER B N 1
ATOM 4485 C CA . SER B 1 267 ? 3.196 -3.357 -12.761 1 94.64 267 SER B CA 1
ATOM 4486 C C . SER B 1 267 ? 4.377 -2.458 -13.11 1 94.64 267 SER B C 1
ATOM 4488 O O . SER B 1 267 ? 4.688 -1.519 -12.374 1 94.64 267 SER B O 1
ATOM 4490 N N . GLY B 1 268 ? 4.999 -2.787 -14.16 1 90.97 268 GLY B N 1
ATOM 4491 C CA . GLY B 1 268 ? 6.133 -1.983 -14.585 1 90.97 268 GLY B CA 1
ATOM 4492 C C . GLY B 1 268 ? 5.727 -0.733 -15.342 1 90.97 268 GLY B C 1
ATOM 4493 O O . GLY B 1 268 ? 6.545 0.165 -15.551 1 90.97 268 GLY B O 1
ATOM 4494 N N . GLN B 1 269 ? 4.539 -0.646 -15.873 1 77.48 269 GLN B N 1
ATOM 4495 C CA . GLN B 1 269 ? 4.069 0.468 -16.69 1 77.48 269 GLN B CA 1
ATOM 4496 C C . GLN B 1 269 ? 3.408 1.541 -15.828 1 77.48 269 GLN B C 1
ATOM 4498 O O . GLN B 1 269 ? 3.27 2.689 -16.255 1 77.48 269 GLN B O 1
ATOM 4503 N N . SER B 1 270 ? 2.863 1.308 -14.617 1 61.61 270 SER B N 1
ATOM 4504 C CA . SER B 1 270 ? 2.007 2.205 -13.849 1 61.61 270 SER B CA 1
ATOM 4505 C C . SER B 1 270 ? 2.808 3.356 -13.248 1 61.61 270 SER B C 1
ATOM 4507 O O . SER B 1 270 ? 2.361 4.001 -12.298 1 61.61 270 SER B O 1
ATOM 4509 N N . GLY B 1 271 ? 3.736 4.013 -13.971 1 53.01 271 GLY B N 1
ATOM 4510 C CA . GLY B 1 271 ? 4.277 5.242 -13.413 1 53.01 271 GLY B CA 1
ATOM 4511 C C . GLY B 1 271 ? 3.216 6.292 -13.143 1 53.01 271 GLY B C 1
ATOM 4512 O O . GLY B 1 271 ? 2.469 6.673 -14.046 1 53.01 271 GLY B O 1
ATOM 4513 N N . VAL B 1 272 ? 2.65 6.313 -11.849 1 49.25 272 VAL B N 1
ATOM 4514 C CA . VAL B 1 272 ? 1.681 7.292 -11.369 1 49.25 272 VAL B CA 1
ATOM 4515 C C . VAL B 1 272 ? 2.259 8.7 -11.501 1 49.25 272 VAL B C 1
ATOM 4517 O O . VAL B 1 272 ? 3.245 9.037 -10.841 1 49.25 272 VAL B O 1
ATOM 4520 N N . GLU B 1 273 ? 2.364 9.206 -12.681 1 46.48 273 GLU B N 1
ATOM 4521 C CA . GLU B 1 273 ? 2.943 10.541 -12.791 1 46.48 273 GLU B CA 1
ATOM 4522 C C . GLU B 1 273 ? 2.055 11.585 -12.119 1 46.48 273 GLU B C 1
ATOM 4524 O O . GLU B 1 273 ? 1.676 12.579 -12.741 1 46.48 273 GLU B O 1
ATOM 4529 N N . ARG B 1 274 ? 1.032 11.359 -11.233 1 46.87 274 ARG B N 1
ATOM 4530 C CA . ARG B 1 274 ? 0.34 12.63 -11.043 1 46.87 274 ARG B CA 1
ATOM 4531 C C . ARG B 1 274 ? 0.912 13.393 -9.853 1 46.87 274 ARG B C 1
ATOM 4533 O O . ARG B 1 274 ? 1.304 12.789 -8.853 1 46.87 274 ARG B O 1
ATOM 4540 N N . ARG B 1 275 ? 1.018 14.776 -10.046 1 44.46 275 ARG B N 1
ATOM 4541 C CA . ARG B 1 275 ? 1.469 15.826 -9.139 1 44.46 275 ARG B CA 1
ATOM 4542 C C . ARG B 1 275 ? 0.551 15.932 -7.925 1 44.46 275 ARG B C 1
ATOM 4544 O O . ARG B 1 275 ? -0.656 16.136 -8.069 1 44.46 275 ARG B O 1
ATOM 4551 N N . ARG B 1 276 ? 0.888 15.528 -6.737 1 46.54 276 ARG B N 1
ATOM 4552 C CA . ARG B 1 276 ? 0.275 15.911 -5.469 1 46.54 276 ARG B CA 1
ATOM 4553 C C . ARG B 1 276 ? 0.3 17.424 -5.284 1 46.54 276 ARG B C 1
ATOM 4555 O O . ARG B 1 276 ? 1.367 18.042 -5.313 1 46.54 276 ARG B O 1
ATOM 4562 N N . GLN B 1 277 ? -0.652 18.095 -5.812 1 43.36 277 GLN B N 1
ATOM 4563 C CA . GLN B 1 277 ? -0.653 19.522 -5.509 1 43.36 277 GLN B CA 1
ATOM 4564 C C . GLN B 1 277 ? -0.574 19.765 -4.004 1 43.36 277 GLN B C 1
ATOM 4566 O O . GLN B 1 277 ? -1.064 18.956 -3.213 1 43.36 277 GLN B O 1
ATOM 4571 N N . GLY B 1 278 ? 0.372 20.39 -3.494 1 45.14 278 GLY B N 1
ATOM 4572 C CA . GLY B 1 278 ? 0.618 20.919 -2.162 1 45.14 278 GLY B CA 1
ATOM 4573 C C . GLY B 1 278 ? -0.645 21.06 -1.334 1 45.14 278 GLY B C 1
ATOM 4574 O O . GLY B 1 278 ? -1.107 22.174 -1.08 1 45.14 278 GLY B O 1
ATOM 4575 N N . VAL B 1 279 ? -1.376 20.048 -1.286 1 51.9 279 VAL B N 1
ATOM 4576 C CA . VAL B 1 279 ? -2.689 20.139 -0.658 1 51.9 279 VAL B CA 1
ATOM 4577 C C . VAL B 1 279 ? -2.53 20.345 0.847 1 51.9 279 VAL B C 1
ATOM 4579 O O . VAL B 1 279 ? -3.303 21.082 1.464 1 51.9 279 VAL B O 1
ATOM 4582 N N . ARG B 1 280 ? -1.415 19.7 1.426 1 53.36 280 ARG B N 1
ATOM 4583 C CA . ARG B 1 280 ? -1.403 19.827 2.88 1 53.36 280 ARG B CA 1
ATOM 4584 C C . ARG B 1 280 ? -0.978 21.23 3.303 1 53.36 280 ARG B C 1
ATOM 4586 O O . ARG B 1 280 ? -0.202 21.886 2.605 1 53.36 280 ARG B O 1
#

Secondary structure (DSSP, 8-state):
------------------------S-TT-TTS----------------------------------------HHHHHHHHTHHHHHHHHTSHHHHHHHTT-S-HHHHHHHHHHHHHHHHHHHHHHHHHHTS-STTHHHHHHHHHHHHHHHHHHHHHTTBS-STTB---HHHHHHHHHHHHHHHHS-HHHHHHHHHHHHHHHHHHHHHS---TTSTTHHHHHHHHT--THHHHHHHHHHH--SHHHHHHHHHHHHHHHHHHHHHHHHHHH--------S--/---------------------------SGGGGGGT-------------------------------------HHHHHHHHTHHHHHHHHTSHHHHHHHTT-S-HHHHHHHHHHHHHHHHHHHHHHHHHHTS-STTHHHHHHHHHHHHHHHHHHHHHTTBS-STTB---HHHHHHHHHHHHHHHHS-HHHHHHHHHHHHHHHHHHHHHS---TTSTTHHHHHHHTT--HHHHHHHHHHHH--SHHHHHHHHHHHHHHHHHHHHHHHHHHH--------S--

Sequence (560 aa):
MAWHFTSALVVLVLMEGCRFACCSHDCIKACEDLQAASLPESSSSSSSASAVICGWEEPDSYCKKPPISVRDVYEELWNNNLNIAKDILNLPFLQNMEKQTLSPDVYSNFMMQDIYYAGQVTNMLKKLSETPGELQDFFKNRYNSYDKFLQTLLHDYNLKDVSCIKPIPAIKKYIDDYREIMEKEEPIYFAVGLYPCARLWPFLANELKMDETNLYYKWKKDNIDGYYEKNYKDFLNKHLQSEEEIERANKVFKQQILNEGEFFEASGQSGVERRRQGVRMAWHFTSALVVLVLMEGCRFACCSHDCIKACEDLQAASLPESSSSSSSASAVICGWEEPDSYCKKPPISVRDVYEELWNNNLNIAKDILNLPFLQNMEKQTLSPDVYSNFMMQDIYYAGQVTNMLKKLSETPGELQDFFKNRYNSYDKFLQTLLHDYNLKDVSCIKPIPAIKKYIDDYREIMEKEEPIYFAVGLYPCARLWPFLANELKMDETNLYYKWKKDNIDGYYEKNYKDFLNKHLQSEEEIERANKVFKQQILNEGEFFEASGQSGVERRRQGVR